Protein AF-0000000085128593 (afdb_homodimer)

pLDDT: mean 90.49, std 9.86, range [44.88, 98.31]

Sequence (474 aa):
MQASLASSYLPTLRAGRWFSALAPQFADLLLALAQPRSLETGEALFLRGDALEGGLFAVVRGSIGFSGVGGQSEQAREALLTRMGPATWFGEIALFDGSPRTHDAHAMEPSVVLQVPRQPLLDWLQQHPAHWHDLGVLMSGRMRAAFAALEDLALLPAPQRLARRLVAMARGYGERLDDVPARPRLDITQEQLARMLSISRQTTNVLLQGLQARGLIRVQRGEIEILQWQALCAERFMQASLASSYLPTLRAGRWFSALAPQFADLLLALAQPRSLETGEALFLRGDALEGGLFAVVRGSIGFSGVGGQSEQAREALLTRMGPATWFGEIALFDGSPRTHDAHAMEPSVVLQVPRQPLLDWLQQHPAHWHDLGVLMSGRMRAAFAALEDLALLPAPQRLARRLVAMARGYGERLDDVPARPRLDITQEQLARMLSISRQTTNVLLQGLQARGLIRVQRGEIEILQWQALCAERF

Radius of gyration: 22.5 Å; Cα contacts (8 Å, |Δi|>4): 929; chains: 2; bounding box: 66×58×46 Å

Organism: Delftia acidovorans (strain DSM 14801 / SPH-1) (NCBI:txid398578)

Nearest PDB structures (foldseek):
  4cyd-assembly2_C  TM=8.287E-01  e=8.429E-18  Corynebacterium glutamicum
  4cyd-assembly1_D  TM=8.491E-01  e=1.743E-16  Corynebacterium glutamicum
  7pza-assembly1_A  TM=8.062E-01  e=4.292E-15  Sinorhizobium meliloti 1021
  2xkp-assembly2_E  TM=8.306E-01  e=6.816E-13  Synechococcus elongatus PCC 7942 = FACHB-805
  2h6b-assembly1_B  TM=4.324E-01  e=3.185E-11  Desulfitobacterium hafniense

Foldseek 3Di:
DQLVVLVVLVVQLCQWPLLVPDDPVVNSVLSNQWGKDKAAAFGWPDAFQDQPQFAKKFWSAAKKWWWDWDDDPVDIDIATQDMAHTNQMDDLVCLVPVGTDHTIIGGNHTTMMITRGNPVVVVVCVVVVVCVVSSVVSVVLVVVLVVVLVVCLVDPDQLLSLLVVVLCNQCRSRTGPDDRDQKGKDQAALCNSCVNNVHDSVVSVVSLVVCVVVVQWDDDHRMIIGNHNVCSVVDPD/DQLVVLVVLVVQLCQWPLLVPDDPVVNSVLSNQWGKDKAAAFAWPDAFQDQPQFAKKFWRAAKKWWWDWDDDPVDIDIATQDMAHTNQMDDLVCLVPVGTDHTIIGGNHTTMMITRGNPVVVVVCVVVVVCVVSSVVSVVLVVVLVVVLVVCLVDPDQLLNLLVVVLCRQCRSRTGPDDRDQKGKDQAALCNSCVNNVHDSVVSVVSLVVCVVVVQWDDDHRMIIGNHNVCSVPDPD

Structure (mmCIF, N/CA/C/O backbone):
data_AF-0000000085128593-model_v1
#
loop_
_entity.id
_entity.type
_entity.pdbx_description
1 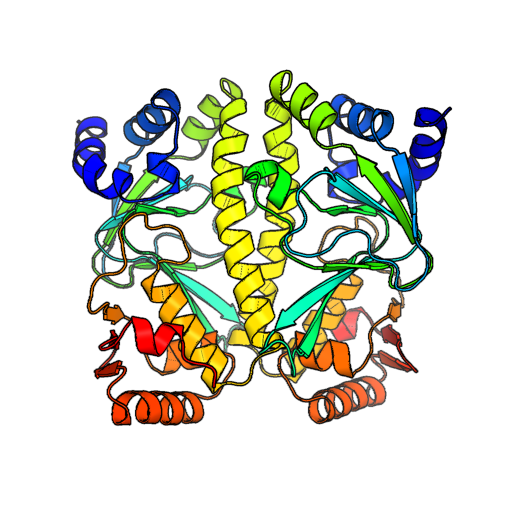polymer 'Transcriptional regulator, Crp/Fnr family'
#
loop_
_atom_site.group_PDB
_atom_site.id
_atom_site.type_symbol
_atom_site.label_atom_id
_atom_site.label_alt_id
_atom_site.label_comp_id
_atom_site.label_asym_id
_atom_site.label_entity_id
_atom_site.label_seq_id
_atom_site.pdbx_PDB_ins_code
_atom_site.Cartn_x
_atom_site.Cartn_y
_atom_site.Cartn_z
_atom_site.occupancy
_atom_site.B_iso_or_equiv
_atom_site.auth_seq_id
_atom_site.auth_comp_id
_atom_site.auth_asym_id
_atom_site.auth_atom_id
_atom_site.pdbx_PDB_model_num
ATOM 1 N N . MET A 1 1 ? -16.625 33 6.234 1 45.88 1 MET A N 1
ATOM 2 C CA . MET A 1 1 ? -17.859 32.188 6.188 1 45.88 1 MET A CA 1
ATOM 3 C C . MET A 1 1 ? -17.547 30.719 5.91 1 45.88 1 MET A C 1
ATOM 5 O O . MET A 1 1 ? -18.125 29.828 6.527 1 45.88 1 MET A O 1
ATOM 9 N N . GLN A 1 2 ? -16.578 30.422 4.848 1 52.31 2 GLN A N 1
ATOM 10 C CA . GLN A 1 2 ? -16.203 29.062 4.43 1 52.31 2 GLN A CA 1
ATOM 11 C C . GLN A 1 2 ? -15.422 28.344 5.523 1 52.31 2 GLN A C 1
ATOM 13 O O . GLN A 1 2 ? -15.609 27.141 5.734 1 52.31 2 GLN A O 1
ATOM 18 N N . ALA A 1 3 ? -14.547 29.156 6.23 1 56.94 3 ALA A N 1
ATOM 19 C CA . ALA A 1 3 ? -13.82 28.609 7.375 1 56.94 3 ALA A CA 1
ATOM 20 C C . ALA A 1 3 ? -14.773 28.172 8.477 1 56.94 3 ALA A C 1
ATOM 22 O O . ALA A 1 3 ? -14.57 27.125 9.109 1 56.94 3 ALA A O 1
ATOM 23 N N . SER A 1 4 ? -15.852 28.906 8.547 1 68.38 4 SER A N 1
ATOM 24 C CA . SER A 1 4 ? -16.844 28.641 9.594 1 68.38 4 SER A CA 1
ATOM 25 C C . SER A 1 4 ? -17.562 27.312 9.352 1 68.38 4 SER A C 1
ATOM 27 O O . SER A 1 4 ? -17.781 26.547 10.281 1 68.38 4 SER A O 1
ATOM 29 N N . LEU A 1 5 ? -17.656 26.922 8.07 1 77.75 5 LEU A N 1
ATOM 30 C CA . LEU A 1 5 ? -18.438 25.719 7.773 1 77.75 5 LEU A CA 1
ATOM 31 C C . LEU A 1 5 ? -17.594 24.453 8.008 1 77.75 5 LEU A C 1
ATOM 33 O O . LEU A 1 5 ? -18.094 23.453 8.523 1 77.75 5 LEU A O 1
ATOM 37 N N . ALA A 1 6 ? -16.344 24.562 7.758 1 85.81 6 ALA A N 1
ATOM 38 C CA . ALA A 1 6 ? -15.469 23.422 8.008 1 85.81 6 ALA A CA 1
ATOM 39 C C . ALA A 1 6 ? -15.367 23.125 9.5 1 85.81 6 ALA A C 1
ATOM 41 O O . ALA A 1 6 ? -15.297 21.969 9.906 1 85.81 6 ALA A O 1
ATOM 42 N N . SER A 1 7 ? -15.539 24.156 10.266 1 88.38 7 SER A N 1
ATOM 43 C CA . SER A 1 7 ? -15.414 24 11.711 1 88.38 7 SER A CA 1
ATOM 44 C C . SER A 1 7 ? -16.594 23.234 12.289 1 88.38 7 SER A C 1
ATOM 46 O O . SER A 1 7 ? -16.469 22.609 13.344 1 88.38 7 SER A O 1
ATOM 48 N N . SER A 1 8 ? -17.672 23.281 11.57 1 93.5 8 SER A N 1
ATOM 49 C CA . SER A 1 8 ? -18.844 22.562 12.047 1 93.5 8 SER A CA 1
ATOM 50 C C . SER A 1 8 ? -18.641 21.047 11.977 1 93.5 8 SER A C 1
ATOM 52 O O . SER A 1 8 ? -19.375 20.297 12.617 1 93.5 8 SER A O 1
ATOM 54 N N . TYR A 1 9 ? -17.609 20.578 11.234 1 95.5 9 TYR A N 1
ATOM 55 C CA . TYR A 1 9 ? -17.359 19.141 11.062 1 95.5 9 TYR A CA 1
ATOM 56 C C . TYR A 1 9 ? -16.25 18.672 11.992 1 95.5 9 TYR A C 1
ATOM 58 O O . TYR A 1 9 ? -15.82 17.516 11.906 1 95.5 9 TYR A O 1
ATOM 66 N N . LEU A 1 10 ? -15.805 19.562 12.867 1 95.56 10 LEU A N 1
ATOM 67 C CA . LEU A 1 10 ? -14.68 19.266 13.75 1 95.56 10 LEU A CA 1
ATOM 68 C C . LEU A 1 10 ? -14.977 18.031 14.594 1 95.56 10 LEU A C 1
ATOM 70 O O . LEU A 1 10 ? -14.117 17.156 14.742 1 95.56 10 LEU A O 1
ATOM 74 N N . PRO A 1 11 ? -16.219 17.859 15.195 1 94.81 11 PRO A N 1
ATOM 75 C CA . PRO A 1 11 ? -16.484 16.641 15.977 1 94.81 11 PRO A CA 1
ATOM 76 C C . PRO A 1 11 ? -16.312 15.367 15.156 1 94.81 11 PRO A C 1
ATOM 78 O O . PRO A 1 11 ? -15.758 14.383 15.656 1 94.81 11 PRO A O 1
ATOM 81 N N . THR A 1 12 ? -16.734 15.367 13.898 1 94.56 12 THR A N 1
ATOM 82 C CA . THR A 1 12 ? -16.547 14.227 13.016 1 94.56 12 THR A CA 1
ATOM 83 C C . THR A 1 12 ? -15.07 13.969 12.758 1 94.56 12 THR A C 1
ATOM 85 O O . THR A 1 12 ? -14.602 12.828 12.844 1 94.56 12 THR A O 1
ATOM 88 N N . LEU A 1 13 ? -14.328 15.031 12.469 1 96.38 13 LEU A N 1
ATOM 89 C CA . LEU A 1 13 ? -12.914 14.906 12.148 1 96.38 13 LEU A CA 1
ATOM 90 C C . LEU A 1 13 ? -12.125 14.375 13.344 1 96.38 13 LEU A C 1
ATOM 92 O O . LEU A 1 13 ? -11.188 13.594 13.18 1 96.38 13 LEU A O 1
ATOM 96 N N . ARG A 1 14 ? -12.562 14.719 14.531 1 94.94 14 ARG A N 1
ATOM 97 C CA . ARG A 1 14 ? -11.859 14.336 15.75 1 94.94 14 ARG A CA 1
ATOM 98 C C . ARG A 1 14 ? -12.109 12.867 16.094 1 94.94 14 ARG A C 1
ATOM 100 O O . ARG A 1 14 ? -11.414 12.289 16.922 1 94.94 14 ARG A O 1
ATOM 107 N N . ALA A 1 15 ? -13.047 12.273 15.398 1 93.25 15 ALA A N 1
ATOM 108 C CA . ALA A 1 15 ? -13.297 10.844 15.57 1 93.25 15 ALA A CA 1
ATOM 109 C C . ALA A 1 15 ? -12.289 10.016 14.781 1 93.25 15 ALA A C 1
ATOM 111 O O . ALA A 1 15 ? -12.18 8.805 14.984 1 93.25 15 ALA A O 1
ATOM 112 N N . GLY A 1 16 ? -11.531 10.633 13.914 1 94.62 16 GLY A N 1
ATOM 113 C CA . GLY A 1 16 ? -10.492 9.945 13.156 1 94.62 16 GLY A CA 1
ATOM 114 C C . GLY A 1 16 ? -9.148 9.93 13.867 1 94.62 16 GLY A C 1
ATOM 115 O O . GLY A 1 16 ? -8.727 10.945 14.438 1 94.62 16 GLY A O 1
ATOM 116 N N . ARG A 1 17 ? -8.523 8.844 13.805 1 94.44 17 ARG A N 1
ATOM 117 C CA . ARG A 1 17 ? -7.273 8.633 14.531 1 94.44 17 ARG A CA 1
ATOM 118 C C . ARG A 1 17 ? -6.203 9.617 14.086 1 94.44 17 ARG A C 1
ATOM 120 O O . ARG A 1 17 ? -5.562 10.273 14.906 1 94.44 17 ARG A O 1
ATOM 127 N N . TRP A 1 18 ? -6.074 9.797 12.812 1 96.62 18 TRP A N 1
ATOM 128 C CA . TRP A 1 18 ? -4.996 10.625 12.289 1 96.62 18 TRP A CA 1
ATOM 129 C C . TRP A 1 18 ? -5.203 12.086 12.68 1 96.62 18 TRP A C 1
ATOM 131 O O . TRP A 1 18 ? -4.305 12.719 13.242 1 96.62 18 TRP A O 1
ATOM 141 N N . PHE A 1 19 ? -6.402 12.656 12.383 1 97.69 19 PHE A N 1
ATOM 142 C CA . PHE A 1 19 ? -6.676 14.062 12.641 1 97.69 19 PHE A CA 1
ATOM 143 C C . PHE A 1 19 ? -6.574 14.375 14.125 1 97.69 19 PHE A C 1
ATOM 145 O O . PHE A 1 19 ? -6.031 15.414 14.516 1 97.69 19 PHE A O 1
ATOM 152 N N . SER A 1 20 ? -7.035 13.445 14.93 1 96.38 20 SER A N 1
ATOM 153 C CA . SER A 1 20 ? -7.051 13.656 16.375 1 96.38 20 SER A CA 1
ATOM 154 C C . SER A 1 20 ? -5.637 13.68 16.938 1 96.38 20 SER A C 1
ATOM 156 O O . SER A 1 20 ? -5.41 14.203 18.031 1 96.38 20 SER A O 1
ATOM 158 N N . ALA A 1 21 ? -4.691 13.148 16.234 1 96.31 21 ALA A N 1
ATOM 159 C CA . ALA A 1 21 ? -3.314 13.055 16.719 1 96.31 21 ALA A CA 1
ATOM 160 C C . ALA A 1 21 ? -2.488 14.242 16.25 1 96.31 21 ALA A C 1
ATOM 162 O O . ALA A 1 21 ? -1.344 14.422 16.672 1 96.31 21 ALA A O 1
ATOM 163 N N . LEU A 1 22 ? -3.045 15.078 15.391 1 97.44 22 LEU A N 1
ATOM 164 C CA . LEU A 1 22 ? -2.299 16.203 14.844 1 97.44 22 LEU A CA 1
ATOM 165 C C . LEU A 1 22 ? -2.078 17.281 15.906 1 97.44 22 LEU A C 1
ATOM 167 O O . LEU A 1 22 ? -2.939 17.5 16.766 1 97.44 22 LEU A O 1
ATOM 171 N N . ALA A 1 23 ? -0.931 17.969 15.758 1 95.81 23 ALA A N 1
ATOM 172 C CA . ALA A 1 23 ? -0.76 19.203 16.516 1 95.81 23 ALA A CA 1
ATOM 173 C C . ALA A 1 23 ? -1.833 20.234 16.156 1 95.81 23 ALA A C 1
ATOM 175 O O . ALA A 1 23 ? -2.229 20.344 15 1 95.81 23 ALA A O 1
ATOM 176 N N . PRO A 1 24 ? -2.254 21.016 17.125 1 96.38 24 PRO A N 1
ATOM 177 C CA . PRO A 1 24 ? -3.332 21.984 16.891 1 96.38 24 PRO A CA 1
ATOM 178 C C . PRO A 1 24 ? -3.037 22.922 15.719 1 96.38 24 PRO A C 1
ATOM 180 O O . PRO A 1 24 ? -3.939 23.25 14.945 1 96.38 24 PRO A O 1
ATOM 183 N N . GLN A 1 25 ? -1.829 23.312 15.57 1 96.69 25 GLN A N 1
ATOM 184 C CA . GLN A 1 25 ? -1.469 24.234 14.508 1 96.69 25 GLN A CA 1
ATOM 185 C C . GLN A 1 25 ? -1.82 23.672 13.133 1 96.69 25 GLN A C 1
ATOM 187 O O . GLN A 1 25 ? -2.422 24.359 12.305 1 96.69 25 GLN A O 1
ATOM 192 N N . PHE A 1 26 ? -1.433 22.484 12.898 1 97.75 26 PHE A N 1
ATOM 193 C CA . PHE A 1 26 ? -1.681 21.859 11.602 1 97.75 26 PHE A CA 1
ATOM 194 C C . PHE A 1 26 ? -3.162 21.547 11.43 1 97.75 26 PHE A C 1
ATOM 196 O O . PHE A 1 26 ? -3.729 21.781 10.359 1 97.75 26 PHE A O 1
ATOM 203 N N . ALA A 1 27 ? -3.826 21 12.477 1 97.5 27 ALA A N 1
ATOM 204 C CA . ALA A 1 27 ? -5.262 20.734 12.43 1 97.5 27 ALA A CA 1
ATOM 205 C C . ALA A 1 27 ? -6.047 22 12.094 1 97.5 27 ALA A C 1
ATOM 207 O O . ALA A 1 27 ? -6.941 21.969 11.242 1 97.5 27 ALA A O 1
ATOM 208 N N . ASP A 1 28 ? -5.676 23.062 12.75 1 96.31 28 ASP A N 1
ATOM 209 C CA . ASP A 1 28 ? -6.352 24.328 12.539 1 96.31 28 ASP A CA 1
ATOM 210 C C . ASP A 1 28 ? -6.152 24.828 11.109 1 96.31 28 ASP A C 1
ATOM 212 O O . ASP A 1 28 ? -7.078 25.359 10.5 1 96.31 28 ASP A O 1
ATOM 216 N N . LEU A 1 29 ? -4.984 24.656 10.578 1 96.25 29 LEU A N 1
ATOM 217 C CA . LEU A 1 29 ? -4.703 25.078 9.211 1 96.25 29 LEU A CA 1
ATOM 218 C C . LEU A 1 29 ? -5.555 24.297 8.219 1 96.25 29 LEU A C 1
ATOM 220 O O . LEU A 1 29 ? -6.117 24.875 7.285 1 96.25 29 LEU A O 1
ATOM 224 N N . LEU A 1 30 ? -5.578 22.938 8.406 1 97.12 30 LEU A N 1
ATOM 225 C CA . LEU A 1 30 ? -6.383 22.109 7.508 1 97.12 30 LEU A CA 1
ATOM 226 C C . LEU A 1 30 ? -7.836 22.562 7.504 1 97.12 30 LEU A C 1
ATOM 228 O O . LEU A 1 30 ? -8.453 22.688 6.441 1 97.12 30 LEU A O 1
ATOM 232 N N . LEU A 1 31 ? -8.312 22.859 8.68 1 96.69 31 LEU A N 1
ATOM 233 C CA . LEU A 1 31 ? -9.695 23.312 8.797 1 96.69 31 LEU A CA 1
ATOM 234 C C . LEU A 1 31 ? -9.891 24.672 8.141 1 96.69 31 LEU A C 1
ATOM 236 O O . LEU A 1 31 ? -10.914 24.906 7.5 1 96.69 31 LEU A O 1
ATOM 240 N N . ALA A 1 32 ? -8.938 25.5 8.32 1 95.81 32 ALA A N 1
ATOM 241 C CA . ALA A 1 32 ? -9.023 26.859 7.773 1 95.81 32 ALA A CA 1
ATOM 242 C C . ALA A 1 32 ? -9.016 26.828 6.246 1 95.81 32 ALA A C 1
ATOM 244 O O . ALA A 1 32 ? -9.664 27.656 5.605 1 95.81 32 ALA A O 1
ATOM 245 N N . LEU A 1 33 ? -8.297 25.906 5.637 1 95.31 33 LEU A N 1
ATOM 246 C CA . LEU A 1 33 ? -8.164 25.828 4.188 1 95.31 33 LEU A CA 1
ATOM 247 C C . LEU A 1 33 ? -9.305 25.016 3.578 1 95.31 33 LEU A C 1
ATOM 249 O O . LEU A 1 33 ? -9.586 25.141 2.383 1 95.31 33 LEU A O 1
ATOM 253 N N . ALA A 1 34 ? -9.914 24.172 4.359 1 96.44 34 ALA A N 1
ATOM 254 C CA . ALA A 1 34 ? -10.844 23.172 3.854 1 96.44 34 ALA A CA 1
ATOM 255 C C . ALA A 1 34 ? -12.133 23.812 3.361 1 96.44 34 ALA A C 1
ATOM 257 O O . ALA A 1 34 ? -12.641 24.75 3.98 1 96.44 34 ALA A O 1
ATOM 258 N N . GLN A 1 35 ? -12.656 23.312 2.275 1 95.38 35 GLN A N 1
ATOM 259 C CA . GLN A 1 35 ? -13.945 23.703 1.712 1 95.38 35 GLN A CA 1
ATOM 260 C C . GLN A 1 35 ? -14.867 22.484 1.556 1 95.38 35 GLN A C 1
ATOM 262 O O . GLN A 1 35 ? -14.477 21.484 0.967 1 95.38 35 GLN A O 1
ATOM 267 N N . PRO A 1 36 ? -16.047 22.625 2.086 1 96.69 36 PRO A N 1
ATOM 268 C CA . PRO A 1 36 ? -16.984 21.5 1.918 1 96.69 36 PRO A CA 1
ATOM 269 C C . PRO A 1 36 ? -17.469 21.344 0.479 1 96.69 36 PRO A C 1
ATOM 271 O O . PRO A 1 36 ? -17.703 22.344 -0.206 1 96.69 36 PRO A O 1
ATOM 274 N N . ARG A 1 37 ? -17.5 20.172 0.053 1 96.31 37 ARG A N 1
ATOM 275 C CA . ARG A 1 37 ? -18.047 19.797 -1.246 1 96.31 37 ARG A CA 1
ATOM 276 C C . ARG A 1 37 ? -19.094 18.688 -1.101 1 96.31 37 ARG A C 1
ATOM 278 O O . ARG A 1 37 ? -18.812 17.641 -0.522 1 96.31 37 ARG A O 1
ATOM 285 N N . SER A 1 38 ? -20.25 18.969 -1.632 1 97.94 38 SER A N 1
ATOM 286 C CA . SER A 1 38 ? -21.312 17.984 -1.623 1 97.94 38 SER A CA 1
ATOM 287 C C . SER A 1 38 ? -21.328 17.172 -2.916 1 97.94 38 SER A C 1
ATOM 289 O O . SER A 1 38 ? -21.141 17.719 -4 1 97.94 38 SER A O 1
ATOM 291 N N . LEU A 1 39 ? -21.562 15.93 -2.74 1 98.25 39 LEU A N 1
ATOM 292 C CA . LEU A 1 39 ? -21.625 15.016 -3.871 1 98.25 39 LEU A CA 1
ATOM 293 C C . LEU A 1 39 ? -22.906 14.188 -3.824 1 98.25 39 LEU A C 1
ATOM 295 O O . LEU A 1 39 ? -23.328 13.734 -2.754 1 98.25 39 LEU A O 1
ATOM 299 N N . GLU A 1 40 ? -23.5 14.031 -4.965 1 98.31 40 GLU A N 1
ATOM 300 C CA . GLU A 1 40 ? -24.609 13.102 -5.098 1 98.31 40 GLU A CA 1
ATOM 301 C C . GLU A 1 40 ? -24.109 11.672 -5.277 1 98.31 40 GLU A C 1
ATOM 303 O O . GLU A 1 40 ? -22.953 11.453 -5.641 1 98.31 40 GLU A O 1
ATOM 308 N N . THR A 1 41 ? -25.062 10.812 -4.996 1 96.38 41 THR A N 1
ATOM 309 C CA . THR A 1 41 ? -24.719 9.406 -5.207 1 96.38 41 THR A CA 1
ATOM 310 C C . THR A 1 41 ? -24.203 9.18 -6.629 1 96.38 41 THR A C 1
ATOM 312 O O . THR A 1 41 ? -24.844 9.617 -7.594 1 96.38 41 THR A O 1
ATOM 315 N N . GLY A 1 42 ? -23.031 8.609 -6.699 1 94.69 42 GLY A N 1
ATOM 316 C CA . GLY A 1 42 ? -22.484 8.258 -8 1 94.69 42 GLY A CA 1
ATOM 317 C C . GLY A 1 42 ? -21.609 9.344 -8.594 1 94.69 42 GLY A C 1
ATOM 318 O O . GLY A 1 42 ? -20.859 9.102 -9.547 1 94.69 42 GLY A O 1
ATOM 319 N N . GLU A 1 43 ? -21.656 10.531 -8.039 1 97.06 43 GLU A N 1
ATOM 320 C CA . GLU A 1 43 ? -20.875 11.641 -8.555 1 97.06 43 GLU A CA 1
ATOM 321 C C . GLU A 1 43 ? -19.391 11.43 -8.281 1 97.06 43 GLU A C 1
ATOM 323 O O . GLU A 1 43 ? -19 11.016 -7.188 1 97.06 43 GLU A O 1
ATOM 328 N N . ALA A 1 44 ? -18.547 11.742 -9.297 1 95.56 44 ALA A N 1
ATOM 329 C CA . ALA A 1 44 ? -17.109 11.602 -9.156 1 95.56 44 ALA A CA 1
ATOM 330 C C . ALA A 1 44 ? -16.516 12.773 -8.367 1 95.56 44 ALA A C 1
ATOM 332 O O . ALA A 1 44 ? -16.828 13.938 -8.656 1 95.56 44 ALA A O 1
ATOM 333 N N . LEU A 1 45 ? -15.797 12.438 -7.352 1 95.75 45 LEU A N 1
ATOM 334 C CA . LEU A 1 45 ? -14.953 13.445 -6.723 1 95.75 45 LEU A CA 1
ATOM 335 C C . LEU A 1 45 ? -13.742 13.758 -7.594 1 95.75 45 LEU A C 1
ATOM 337 O O . LEU A 1 45 ? -13.445 14.93 -7.848 1 95.75 45 LEU A O 1
ATOM 341 N N . PHE A 1 46 ? -13.125 12.742 -8.086 1 94.25 46 PHE A N 1
ATOM 342 C CA . PHE A 1 46 ? -12.07 12.805 -9.086 1 94.25 46 PHE A CA 1
ATOM 343 C C . PHE A 1 46 ? -11.914 11.461 -9.797 1 94.25 46 PHE A C 1
ATOM 345 O O . PHE A 1 46 ? -12.453 10.453 -9.344 1 94.25 46 PHE A O 1
ATOM 352 N N . LEU A 1 47 ? -11.188 11.531 -10.914 1 92.31 47 LEU A N 1
ATOM 353 C CA . LEU A 1 47 ? -10.953 10.32 -11.703 1 92.31 47 LEU A CA 1
ATOM 354 C C . LEU A 1 47 ? -9.461 10.008 -11.781 1 92.31 47 LEU A C 1
ATOM 356 O O . LEU A 1 47 ? -8.625 10.914 -11.688 1 92.31 47 LEU A O 1
ATOM 360 N N . ARG A 1 48 ? -9.219 8.719 -11.875 1 91.56 48 ARG A N 1
ATOM 361 C CA . ARG A 1 48 ? -7.836 8.312 -12.102 1 91.56 48 ARG A CA 1
ATOM 362 C C . ARG A 1 48 ? -7.207 9.109 -13.234 1 91.56 48 ARG A C 1
ATOM 364 O O . ARG A 1 48 ? -7.832 9.305 -14.281 1 91.56 48 ARG A O 1
ATOM 371 N N . GLY A 1 49 ? -5.973 9.531 -13.031 1 90.75 49 GLY A N 1
ATOM 372 C CA . GLY A 1 49 ? -5.262 10.258 -14.07 1 90.75 49 GLY A CA 1
ATOM 373 C C . GLY A 1 49 ? -5.445 11.758 -13.977 1 90.75 49 GLY A C 1
ATOM 374 O O . GLY A 1 49 ? -4.699 12.523 -14.594 1 90.75 49 GLY A O 1
ATOM 375 N N . ASP A 1 50 ? -6.531 12.156 -13.328 1 87.62 50 ASP A N 1
ATOM 376 C CA . ASP A 1 50 ? -6.727 13.594 -13.141 1 87.62 50 ASP A CA 1
ATOM 377 C C . ASP A 1 50 ? -5.512 14.227 -12.461 1 87.62 50 ASP A C 1
ATOM 379 O O . ASP A 1 50 ? -4.855 13.594 -11.633 1 87.62 50 ASP A O 1
ATOM 383 N N . ALA A 1 51 ? -5.258 15.461 -13.07 1 75.56 51 ALA A N 1
ATOM 384 C CA . ALA A 1 51 ? -4.242 16.25 -12.383 1 75.56 51 ALA A CA 1
ATOM 385 C C . ALA A 1 51 ? -4.711 16.656 -10.992 1 75.56 51 ALA A C 1
ATOM 387 O O . ALA A 1 51 ? -5.914 16.766 -10.742 1 75.56 51 ALA A O 1
ATOM 388 N N . LEU A 1 52 ? -3.76 16.844 -10.117 1 62.88 52 LEU A N 1
ATOM 389 C CA . LEU A 1 52 ? -4.055 17.094 -8.711 1 62.88 52 LEU A CA 1
ATOM 390 C C . LEU A 1 52 ? -4.637 18.5 -8.523 1 62.88 52 LEU A C 1
ATOM 392 O O . LEU A 1 52 ? -4.082 19.312 -7.777 1 62.88 52 LEU A O 1
ATOM 396 N N . GLU A 1 53 ? -5.535 18.906 -9.234 1 61.94 53 GLU A N 1
ATOM 397 C CA . GLU A 1 53 ? -6.082 20.156 -8.703 1 61.94 53 GLU A CA 1
ATOM 398 C C . GLU A 1 53 ? -6.676 19.953 -7.312 1 61.94 53 GLU A C 1
ATOM 400 O O . GLU A 1 53 ? -6.684 20.875 -6.492 1 61.94 53 GLU A O 1
ATOM 405 N N . GLY A 1 54 ? -6.98 18.688 -6.973 1 67.25 54 GLY A N 1
ATOM 406 C CA . GLY A 1 54 ? -7.453 18.5 -5.613 1 67.25 54 GLY A CA 1
ATOM 407 C C . GLY A 1 54 ? -6.371 17.984 -4.676 1 67.25 54 GLY A C 1
ATOM 408 O O . GLY A 1 54 ? -5.43 17.312 -5.113 1 67.25 54 GLY A O 1
ATOM 409 N N . GLY A 1 55 ? -6.168 18.625 -3.623 1 87.94 55 GLY A N 1
ATOM 410 C CA . GLY A 1 55 ? -5.266 18.438 -2.5 1 87.94 55 GLY A CA 1
ATOM 411 C C . GLY A 1 55 ? -5.66 17.25 -1.622 1 87.94 55 GLY A C 1
ATOM 412 O O . GLY A 1 55 ? -5.879 16.156 -2.117 1 87.94 55 GLY A O 1
ATOM 413 N N . LEU A 1 56 ? -5.855 17.406 -0.518 1 96.06 56 LEU A N 1
ATOM 414 C CA . LEU A 1 56 ? -6.219 16.469 0.541 1 96.06 56 LEU A CA 1
ATOM 415 C C . LEU A 1 56 ? -7.711 16.547 0.841 1 96.06 56 LEU A C 1
ATOM 417 O O . LEU A 1 56 ? -8.312 17.625 0.785 1 96.06 56 LEU A O 1
ATOM 421 N N . PHE A 1 57 ? -8.32 15.383 1.123 1 97 57 PHE A N 1
ATOM 422 C CA . PHE A 1 57 ? -9.75 15.328 1.384 1 97 57 PHE A CA 1
ATOM 423 C C . PHE A 1 57 ? -10.031 14.633 2.711 1 97 57 PHE A C 1
ATOM 425 O O . PHE A 1 57 ? -9.234 13.805 3.166 1 97 57 PHE A O 1
ATOM 432 N N . ALA A 1 58 ? -11.18 14.938 3.221 1 97.31 58 ALA A N 1
ATOM 433 C CA . ALA A 1 58 ? -11.742 14.211 4.355 1 97.31 58 ALA A CA 1
ATOM 434 C C . ALA A 1 58 ? -13.227 13.938 4.156 1 97.31 58 ALA A C 1
ATOM 436 O O . ALA A 1 58 ? -13.984 14.836 3.766 1 97.31 58 ALA A O 1
ATOM 437 N N . VAL A 1 59 ? -13.633 12.734 4.426 1 97.38 59 VAL A N 1
ATOM 438 C CA . VAL A 1 59 ? -15.062 12.445 4.43 1 97.38 59 VAL A CA 1
ATOM 439 C C . VAL A 1 59 ? -15.688 12.922 5.742 1 97.38 59 VAL A C 1
ATOM 441 O O . VAL A 1 59 ? -15.211 12.57 6.824 1 97.38 59 VAL A O 1
ATOM 444 N N . VAL A 1 60 ? -16.719 13.719 5.633 1 97.44 60 VAL A N 1
ATOM 445 C CA . VAL A 1 60 ? -17.344 14.172 6.871 1 97.44 60 VAL A CA 1
ATOM 446 C C . VAL A 1 60 ? -18.797 13.672 6.926 1 97.44 60 VAL A C 1
ATOM 448 O O . VAL A 1 60 ? -19.391 13.602 8.008 1 97.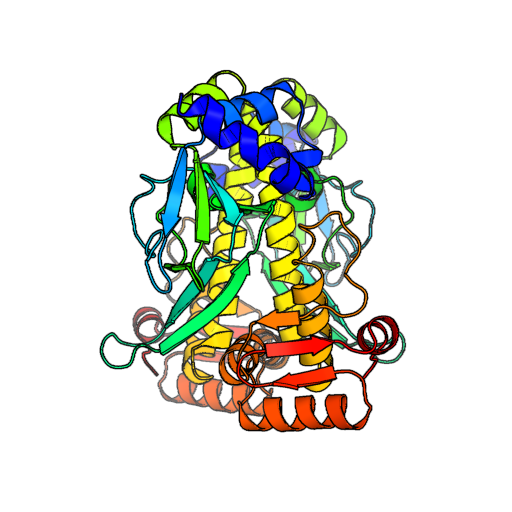44 60 VAL A O 1
ATOM 451 N N . ARG A 1 61 ? -19.344 13.367 5.82 1 96.94 61 ARG A N 1
ATOM 452 C CA . ARG A 1 61 ? -20.656 12.734 5.711 1 96.94 61 ARG A CA 1
ATOM 453 C C . ARG A 1 61 ? -20.703 11.781 4.52 1 96.94 61 ARG A C 1
ATOM 455 O O . ARG A 1 61 ? -20.156 12.086 3.453 1 96.94 61 ARG A O 1
ATOM 462 N N . GLY A 1 62 ? -21.438 10.617 4.734 1 95.38 62 GLY A N 1
ATOM 463 C CA . GLY A 1 62 ? -21.547 9.641 3.658 1 95.38 62 GLY A CA 1
ATOM 464 C C . GLY A 1 62 ? -20.312 8.781 3.506 1 95.38 62 GLY A C 1
ATOM 465 O O . GLY A 1 62 ? -19.719 8.359 4.5 1 95.38 62 GLY A O 1
ATOM 466 N N . SER A 1 63 ? -20.016 8.438 2.193 1 94.56 63 SER A N 1
ATOM 467 C CA . SER A 1 63 ? -18.891 7.543 1.929 1 94.56 63 SER A CA 1
ATOM 468 C C . SER A 1 63 ? -18.375 7.707 0.503 1 94.56 63 SER A C 1
ATOM 470 O O . SER A 1 63 ? -19.141 8 -0.412 1 94.56 63 SER A O 1
ATOM 472 N N . ILE A 1 64 ? -17.125 7.621 0.409 1 95.5 64 ILE A N 1
ATOM 473 C CA . ILE A 1 64 ? -16.453 7.699 -0.887 1 95.5 64 ILE A CA 1
ATOM 474 C C . ILE A 1 64 ? -15.891 6.332 -1.259 1 95.5 64 ILE A C 1
ATOM 476 O O . ILE A 1 64 ? -15.195 5.703 -0.459 1 95.5 64 ILE A O 1
ATOM 480 N N . GLY A 1 65 ? -16.25 5.84 -2.447 1 93.69 65 GLY A N 1
ATOM 481 C CA . GLY A 1 65 ? -15.703 4.598 -2.971 1 93.69 65 GLY A CA 1
ATOM 482 C C . GLY A 1 65 ? -14.523 4.812 -3.902 1 93.69 65 GLY A C 1
ATOM 483 O O . GLY A 1 65 ? -14.516 5.754 -4.699 1 93.69 65 GLY A O 1
ATOM 484 N N . PHE A 1 66 ? -13.531 4.004 -3.768 1 94.12 66 PHE A N 1
ATOM 485 C CA . PHE A 1 66 ? -12.367 4.012 -4.641 1 94.12 66 PHE A CA 1
ATOM 486 C C . PHE A 1 66 ? -12.352 2.779 -5.535 1 94.12 66 PHE A C 1
ATOM 488 O O . PHE A 1 66 ? -12.398 1.65 -5.043 1 94.12 66 PHE A O 1
ATOM 495 N N . SER A 1 67 ? -12.305 3.031 -6.816 1 91.31 67 SER A N 1
ATOM 496 C CA . SER A 1 67 ? -12.406 1.92 -7.758 1 91.31 67 SER A CA 1
ATOM 497 C C . SER A 1 67 ? -11.273 1.958 -8.781 1 91.31 67 SER A C 1
ATOM 499 O O . SER A 1 67 ? -10.711 3.021 -9.055 1 91.31 67 SER A O 1
ATOM 501 N N . GLY A 1 68 ? -10.82 0.834 -9.125 1 85.25 68 GLY A N 1
ATOM 502 C CA . GLY A 1 68 ? -9.914 0.673 -10.258 1 85.25 68 GLY A CA 1
ATOM 503 C C . GLY A 1 68 ? -10.609 0.166 -11.508 1 85.25 68 GLY A C 1
ATOM 504 O O . GLY A 1 68 ? -11.734 -0.34 -11.438 1 85.25 68 GLY A O 1
ATOM 505 N N . VAL A 1 69 ? -10.047 0.493 -12.664 1 75.31 69 VAL A N 1
ATOM 506 C CA . VAL A 1 69 ? -10.562 -0.01 -13.93 1 75.31 69 VAL A CA 1
ATOM 507 C C . VAL A 1 69 ? -9.516 -0.887 -14.609 1 75.31 69 VAL A C 1
ATOM 509 O O . VAL A 1 69 ? -8.328 -0.569 -14.594 1 75.31 69 VAL A O 1
ATOM 512 N N . GLY A 1 70 ? -9.906 -2.105 -14.828 1 65.19 70 GLY A N 1
ATOM 513 C CA . GLY A 1 70 ? -8.992 -3.014 -15.492 1 65.19 70 GLY A CA 1
ATOM 514 C C . GLY A 1 70 ? -9.547 -3.588 -16.781 1 65.19 70 GLY A C 1
ATOM 515 O O . GLY A 1 70 ? -10.766 -3.689 -16.953 1 65.19 70 GLY A O 1
ATOM 516 N N . GLY A 1 71 ? -8.758 -3.934 -17.734 1 61.78 71 GLY A N 1
ATOM 517 C CA . GLY A 1 71 ? -9.125 -4.535 -19.016 1 61.78 71 GLY A CA 1
ATOM 518 C C . GLY A 1 71 ? -9.156 -3.537 -20.156 1 61.78 71 GLY A C 1
ATOM 519 O O . GLY A 1 71 ? -8.789 -2.371 -19.969 1 61.78 71 GLY A O 1
ATOM 520 N N . GLN A 1 72 ? -9.336 -4.055 -21.406 1 58.5 72 GLN A N 1
ATOM 521 C CA . GLN A 1 72 ? -9.422 -3.217 -22.594 1 58.5 72 GLN A CA 1
ATOM 522 C C . GLN A 1 72 ? -10.727 -2.426 -22.625 1 58.5 72 GLN A C 1
ATOM 524 O O . GLN A 1 72 ? -11.719 -2.832 -22.016 1 58.5 72 GLN A O 1
ATOM 529 N N . SER A 1 73 ? -10.516 -1.137 -23.109 1 57.19 73 SER A N 1
ATOM 530 C CA . SER A 1 73 ? -11.547 -0.107 -23.172 1 57.19 73 SER A CA 1
ATOM 531 C C . SER A 1 73 ? -12.93 -0.722 -23.312 1 57.19 73 SER A C 1
ATOM 533 O O . SER A 1 73 ? -13.859 -0.356 -22.578 1 57.19 73 SER A O 1
ATOM 535 N N . GLU A 1 74 ? -13.148 -1.684 -24.203 1 57.28 74 GLU A N 1
ATOM 536 C CA . GLU A 1 74 ? -14.5 -2.156 -24.484 1 57.28 74 GLU A CA 1
ATOM 537 C C . GLU A 1 74 ? -14.977 -3.137 -23.422 1 57.28 74 GLU A C 1
ATOM 539 O O . GLU A 1 74 ? -16.188 -3.303 -23.219 1 57.28 74 GLU A O 1
ATOM 544 N N . GLN A 1 75 ? -14.125 -3.664 -22.766 1 61 75 GLN A N 1
ATOM 545 C CA . GLN A 1 75 ? -14.5 -4.676 -21.781 1 61 75 GLN A CA 1
ATOM 546 C C . GLN A 1 75 ? -13.938 -4.34 -20.406 1 61 75 GLN A C 1
ATOM 548 O O . GLN A 1 75 ? -13.688 -5.234 -19.609 1 61 75 GLN A O 1
ATOM 553 N N . ALA A 1 76 ? -13.875 -3.123 -20.188 1 64.69 76 ALA A N 1
ATOM 554 C CA . ALA A 1 76 ? -13.227 -2.74 -18.938 1 64.69 76 ALA A CA 1
ATOM 555 C C . ALA A 1 76 ? -14.094 -3.094 -17.734 1 64.69 76 ALA A C 1
ATOM 557 O O . ALA A 1 76 ? -15.32 -2.957 -17.797 1 64.69 76 ALA A O 1
ATOM 558 N N . ARG A 1 77 ? -13.531 -3.803 -16.859 1 74.25 77 ARG A N 1
ATOM 559 C CA . ARG A 1 77 ? -14.164 -4.145 -15.586 1 74.25 77 ARG A CA 1
ATOM 560 C C . ARG A 1 77 ? -13.773 -3.143 -14.5 1 74.25 77 ARG A C 1
ATOM 562 O O . ARG A 1 77 ? -12.648 -2.641 -14.484 1 74.25 77 ARG A O 1
ATOM 569 N N . GLU A 1 78 ? -14.844 -2.762 -13.742 1 79.75 78 GLU A N 1
ATOM 570 C CA . GLU A 1 78 ? -14.617 -1.888 -12.602 1 79.75 78 GLU A CA 1
ATOM 571 C C . GLU A 1 78 ? -14.766 -2.654 -11.289 1 79.75 78 GLU A C 1
ATOM 573 O O . GLU A 1 78 ? -15.609 -3.543 -11.172 1 79.75 78 GLU A O 1
ATOM 578 N N . ALA A 1 79 ? -13.852 -2.342 -10.398 1 84.38 79 ALA A N 1
ATOM 579 C CA . ALA A 1 79 ? -13.969 -2.971 -9.086 1 84.38 79 ALA A CA 1
ATOM 580 C C . ALA A 1 79 ? -13.734 -1.956 -7.973 1 84.38 79 ALA A C 1
ATOM 582 O O . ALA A 1 79 ? -12.82 -1.132 -8.055 1 84.38 79 ALA A O 1
ATOM 583 N N . LEU A 1 80 ? -14.656 -2.023 -7.008 1 86.88 80 LEU A N 1
ATOM 584 C CA . LEU A 1 80 ? -14.461 -1.265 -5.777 1 86.88 80 LEU A CA 1
ATOM 585 C C . LEU A 1 80 ? -13.289 -1.819 -4.98 1 86.88 80 LEU A C 1
ATOM 587 O O . LEU A 1 80 ? -13.266 -3.008 -4.648 1 86.88 80 LEU A O 1
ATOM 591 N N . LEU A 1 81 ? -12.336 -1.015 -4.703 1 87.19 81 LEU A N 1
ATOM 592 C CA . LEU A 1 81 ? -11.164 -1.447 -3.941 1 87.19 81 LEU A CA 1
ATOM 593 C C . LEU A 1 81 ? -11.344 -1.153 -2.455 1 87.19 81 LEU A C 1
ATOM 595 O O . LEU A 1 81 ? -10.93 -1.947 -1.607 1 87.19 81 LEU A O 1
ATOM 599 N N . THR A 1 82 ? -11.906 -0.016 -2.217 1 86.88 82 THR A N 1
ATOM 600 C CA . THR A 1 82 ? -12.172 0.349 -0.829 1 86.88 82 THR A CA 1
ATOM 601 C C . THR A 1 82 ? -13.227 1.449 -0.749 1 86.88 82 THR A C 1
ATOM 603 O O . THR A 1 82 ? -13.562 2.064 -1.762 1 86.88 82 THR A O 1
ATOM 606 N N . ARG A 1 83 ? -13.766 1.525 0.448 1 89.75 83 ARG A N 1
ATOM 607 C CA . ARG A 1 83 ? -14.742 2.557 0.787 1 89.75 83 ARG A CA 1
ATOM 608 C C . ARG A 1 83 ? -14.352 3.281 2.07 1 89.75 83 ARG A C 1
ATOM 610 O O . ARG A 1 83 ? -13.992 2.646 3.062 1 89.75 83 ARG A O 1
ATOM 617 N N . MET A 1 84 ? -14.414 4.543 1.976 1 92.31 84 MET A N 1
ATOM 618 C CA . MET A 1 84 ? -14.023 5.34 3.137 1 92.31 84 MET A CA 1
ATOM 619 C C . MET A 1 84 ? -15.211 6.148 3.658 1 92.31 84 MET A C 1
ATOM 621 O O . MET A 1 84 ? -15.953 6.746 2.877 1 92.31 84 MET A O 1
ATOM 625 N N . GLY A 1 85 ? -15.359 6.105 4.965 1 92.06 85 GLY A N 1
ATOM 626 C CA . GLY A 1 85 ? -16.438 6.84 5.613 1 92.06 85 GLY A CA 1
ATOM 627 C C . GLY A 1 85 ? -15.945 8.047 6.387 1 92.06 85 GLY A C 1
ATOM 628 O O . GLY A 1 85 ? -14.805 8.469 6.234 1 92.06 85 GLY A O 1
ATOM 629 N N . PRO A 1 86 ? -16.812 8.562 7.215 1 93.38 86 PRO A N 1
ATOM 630 C CA . PRO A 1 86 ? -16.516 9.805 7.938 1 93.38 86 PRO A CA 1
ATOM 631 C C . PRO A 1 86 ? -15.234 9.719 8.758 1 93.38 86 PRO A C 1
ATOM 633 O O . PRO A 1 86 ? -14.906 8.656 9.297 1 93.38 86 PRO A O 1
ATOM 636 N N . ALA A 1 87 ? -14.477 10.859 8.789 1 94.56 87 ALA A N 1
ATOM 637 C CA . ALA A 1 87 ? -13.273 11.078 9.594 1 94.56 87 ALA A CA 1
ATOM 638 C C . ALA A 1 87 ? -12.039 10.547 8.875 1 94.56 87 ALA A C 1
ATOM 640 O O . ALA A 1 87 ? -10.914 10.711 9.352 1 94.56 87 ALA A O 1
ATOM 641 N N . THR A 1 88 ? -12.227 9.953 7.723 1 95.06 88 THR A N 1
ATOM 642 C CA . THR A 1 88 ? -11.102 9.406 6.969 1 95.06 88 THR A CA 1
ATOM 643 C C . THR A 1 88 ? -10.539 10.453 6.008 1 95.06 88 THR A C 1
ATOM 645 O O . THR A 1 88 ? -11.297 11.156 5.336 1 95.06 88 THR A O 1
ATOM 648 N N . TRP A 1 89 ? -9.266 10.555 6.035 1 96.81 89 TRP A N 1
ATOM 649 C CA . TRP A 1 89 ? -8.547 11.461 5.141 1 96.81 89 TRP A CA 1
ATOM 650 C C . TRP A 1 89 ? -7.863 10.688 4.02 1 96.81 89 TRP A C 1
ATOM 652 O O . TRP A 1 89 ? -7.418 9.555 4.219 1 96.81 89 TRP A O 1
ATOM 662 N N . PHE A 1 90 ? -7.812 11.305 2.816 1 95.62 90 PHE A N 1
ATOM 663 C CA . PHE A 1 90 ? -7.152 10.664 1.685 1 95.62 90 PHE A CA 1
ATOM 664 C C . PHE A 1 90 ? -6.656 11.711 0.688 1 95.62 90 PHE A C 1
ATOM 666 O O . PHE A 1 90 ? -6.973 12.891 0.814 1 95.62 90 PHE A O 1
ATOM 673 N N . GLY A 1 91 ? -5.855 11.281 -0.249 1 94.56 91 GLY A N 1
ATOM 674 C CA . GLY A 1 91 ? -5.301 12.125 -1.293 1 94.56 91 GLY A CA 1
ATOM 675 C C . GLY A 1 91 ? -3.83 12.438 -1.088 1 94.56 91 GLY A C 1
ATOM 676 O O . GLY A 1 91 ? -3.232 13.172 -1.876 1 94.56 91 GLY A O 1
ATOM 677 N N . GLU A 1 92 ? -3.238 11.898 -0.132 1 94.88 92 GLU A N 1
ATOM 678 C CA . GLU A 1 92 ? -1.9 12.273 0.312 1 94.88 92 GLU A CA 1
ATOM 679 C C . GLU A 1 92 ? -0.831 11.734 -0.632 1 94.88 92 GLU A C 1
ATOM 681 O O . GLU A 1 92 ? 0.269 12.289 -0.714 1 94.88 92 GLU A O 1
ATOM 686 N N . ILE A 1 93 ? -1.125 10.617 -1.318 1 95.06 93 ILE A N 1
ATOM 687 C CA . ILE A 1 93 ? -0.132 10.008 -2.193 1 95.06 93 ILE A CA 1
ATOM 688 C C . ILE A 1 93 ? 0.3 11.008 -3.264 1 95.06 93 ILE A C 1
ATOM 690 O O . ILE A 1 93 ? 1.491 11.289 -3.41 1 95.06 93 ILE A O 1
ATOM 694 N N . ALA A 1 94 ? -0.663 11.609 -3.939 1 93 94 ALA A N 1
ATOM 695 C CA . ALA A 1 94 ? -0.38 12.562 -5.008 1 93 94 ALA A CA 1
ATOM 696 C C . ALA A 1 94 ? 0.262 13.828 -4.457 1 93 94 ALA A C 1
ATOM 698 O O . ALA A 1 94 ? 0.974 14.539 -5.176 1 93 94 ALA A O 1
ATOM 699 N N . LEU A 1 95 ? -0.019 14.141 -3.238 1 93.38 95 LEU A N 1
ATOM 700 C CA . LEU A 1 95 ? 0.598 15.297 -2.604 1 93.38 95 LEU A CA 1
ATOM 701 C C . LEU A 1 95 ? 2.105 15.109 -2.475 1 93.38 95 LEU A C 1
ATOM 703 O O . LEU A 1 95 ? 2.867 16.078 -2.578 1 93.38 95 LEU A O 1
ATOM 707 N N . PHE A 1 96 ? 2.518 13.898 -2.258 1 95.19 96 PHE A N 1
ATOM 708 C CA . PHE A 1 96 ? 3.934 13.609 -2.066 1 95.19 96 PHE A CA 1
ATOM 709 C C . PHE A 1 96 ? 4.664 13.57 -3.404 1 95.19 96 PHE A C 1
ATOM 711 O O . PHE A 1 96 ? 5.719 14.195 -3.559 1 95.19 96 PHE A O 1
ATOM 718 N N . ASP A 1 97 ? 4.152 12.883 -4.367 1 93.25 97 ASP A N 1
ATOM 719 C CA . ASP A 1 97 ? 4.969 12.586 -5.539 1 93.25 97 ASP A CA 1
ATOM 720 C C . ASP A 1 97 ? 4.539 13.438 -6.734 1 93.25 97 ASP A C 1
ATOM 722 O O . ASP A 1 97 ? 5.188 13.414 -7.785 1 93.25 97 ASP A O 1
ATOM 726 N N . GLY A 1 98 ? 3.41 14.148 -6.609 1 91.88 98 GLY A N 1
ATOM 727 C CA . GLY A 1 98 ? 2.961 15.047 -7.656 1 91.88 98 GLY A CA 1
ATOM 728 C C . GLY A 1 98 ? 2.389 14.32 -8.859 1 91.88 98 GLY A C 1
ATOM 729 O O . GLY A 1 98 ? 2.08 14.945 -9.883 1 91.88 98 GLY A O 1
ATOM 730 N N . SER A 1 99 ? 2.242 13.047 -8.797 1 92.38 99 SER A N 1
ATOM 731 C CA . SER A 1 99 ? 1.702 12.242 -9.883 1 92.38 99 SER A CA 1
ATOM 732 C C . SER A 1 99 ? 0.177 12.266 -9.891 1 92.38 99 SER A C 1
ATOM 734 O O . SER A 1 99 ? -0.443 12.703 -8.914 1 92.38 99 SER A O 1
ATOM 736 N N . PRO A 1 100 ? -0.434 11.875 -10.984 1 93.06 100 PRO A N 1
ATOM 737 C CA . PRO A 1 100 ? -1.896 11.891 -11.086 1 93.06 100 PRO A CA 1
ATOM 738 C C . PRO A 1 100 ? -2.564 10.945 -10.086 1 93.06 100 PRO A C 1
ATOM 740 O O . PRO A 1 100 ? -1.896 10.094 -9.492 1 93.06 100 PRO A O 1
ATOM 743 N N . ARG A 1 101 ? -3.859 11.109 -9.969 1 93.38 101 ARG A N 1
ATOM 744 C CA . ARG A 1 101 ? -4.645 10.297 -9.047 1 93.38 101 ARG A CA 1
ATOM 745 C C . ARG A 1 101 ? -4.527 8.812 -9.398 1 93.38 101 ARG A C 1
ATOM 747 O O . ARG A 1 101 ? -4.484 8.453 -10.578 1 93.38 101 ARG A O 1
ATOM 754 N N . THR A 1 102 ? -4.594 7.98 -8.391 1 89.88 102 THR A N 1
ATOM 755 C CA . THR A 1 102 ? -4.316 6.559 -8.539 1 89.88 102 THR A CA 1
ATOM 756 C C . THR A 1 102 ? -5.594 5.797 -8.898 1 89.88 102 THR A C 1
ATOM 758 O O . THR A 1 102 ? -5.531 4.723 -9.5 1 89.88 102 THR A O 1
ATOM 761 N N . HIS A 1 103 ? -6.719 6.34 -8.477 1 92.19 103 HIS A N 1
ATOM 762 C CA . HIS A 1 103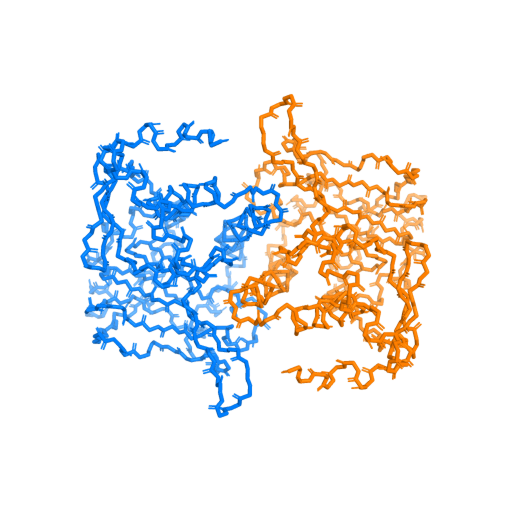 ? -7.996 5.645 -8.586 1 92.19 103 HIS A CA 1
ATOM 763 C C . HIS A 1 103 ? -9.133 6.621 -8.867 1 92.19 103 HIS A C 1
ATOM 765 O O . HIS A 1 103 ? -8.984 7.828 -8.68 1 92.19 103 HIS A O 1
ATOM 771 N N . ASP A 1 104 ? -10.203 6.016 -9.336 1 93.25 104 ASP A N 1
ATOM 772 C CA . ASP A 1 104 ? -11.445 6.777 -9.336 1 93.25 104 ASP A CA 1
ATOM 773 C C . ASP A 1 104 ? -12.023 6.883 -7.926 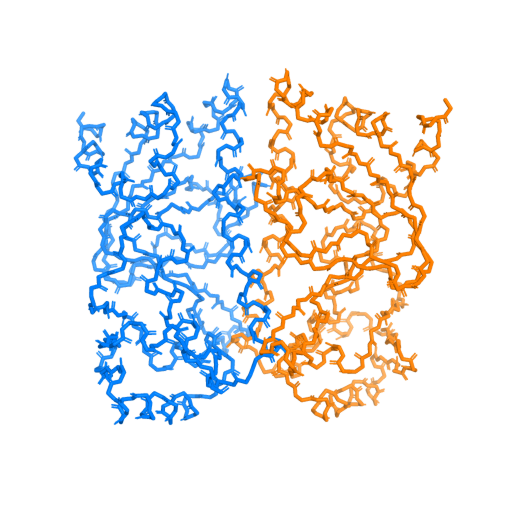1 93.25 104 ASP A C 1
ATOM 775 O O . ASP A 1 104 ? -11.969 5.922 -7.156 1 93.25 104 ASP A O 1
ATOM 779 N N . ALA A 1 105 ? -12.594 8.016 -7.629 1 94.88 105 ALA A N 1
ATOM 780 C CA . ALA A 1 105 ? -13.289 8.227 -6.367 1 94.88 105 ALA A CA 1
ATOM 781 C C . ALA A 1 105 ? -14.695 8.773 -6.605 1 94.88 105 ALA A C 1
ATOM 783 O O . ALA A 1 105 ? -14.867 9.82 -7.234 1 94.88 105 ALA A O 1
ATOM 784 N N . HIS A 1 106 ? -15.664 8.039 -6.105 1 95.75 106 HIS A N 1
ATOM 785 C CA . HIS A 1 106 ? -17.062 8.43 -6.285 1 95.75 106 HIS A CA 1
ATOM 786 C C . HIS A 1 106 ? -17.828 8.375 -4.965 1 95.75 106 HIS A C 1
ATOM 788 O O . HIS A 1 106 ? -17.516 7.547 -4.102 1 95.75 106 HIS A O 1
ATOM 794 N N . ALA A 1 107 ? -18.812 9.211 -4.906 1 97.06 107 ALA A N 1
ATOM 795 C CA . ALA A 1 107 ? -19.719 9.125 -3.766 1 97.06 107 ALA A CA 1
ATOM 796 C C . ALA A 1 107 ? -20.609 7.887 -3.865 1 97.06 107 ALA A C 1
ATOM 798 O O . ALA A 1 107 ? -21.281 7.676 -4.879 1 97.06 107 ALA A O 1
ATOM 799 N N . MET A 1 108 ? -20.609 7.121 -2.811 1 92.81 108 MET A N 1
ATOM 800 C CA . MET A 1 108 ? -21.422 5.91 -2.789 1 92.81 108 MET A CA 1
ATOM 801 C C . MET A 1 108 ? -22.828 6.203 -2.273 1 92.81 108 MET A C 1
ATOM 803 O O . MET A 1 108 ? -23.719 5.363 -2.377 1 92.81 108 MET A O 1
ATOM 807 N N . GLU A 1 109 ? -23.078 7.254 -1.749 1 94.5 109 GLU A N 1
ATOM 808 C CA . GLU A 1 109 ? -24.281 7.867 -1.202 1 94.5 109 GLU A CA 1
ATOM 809 C C . GLU A 1 109 ? -24.141 9.383 -1.121 1 94.5 109 GLU A C 1
ATOM 811 O O . GLU A 1 109 ? -23.078 9.93 -1.384 1 94.5 109 GLU A O 1
ATOM 816 N N . PRO A 1 110 ? -25.312 10.039 -0.887 1 97.94 110 PRO A N 1
ATOM 817 C CA . PRO A 1 110 ? -25.094 11.469 -0.666 1 97.94 110 PRO A CA 1
ATOM 818 C C . PRO A 1 110 ? -24 11.75 0.364 1 97.94 110 PRO A C 1
ATOM 820 O O . PRO A 1 110 ? -24.062 11.25 1.49 1 97.94 110 PRO A O 1
ATOM 823 N N . SER A 1 111 ? -22.938 12.508 -0.076 1 98.19 111 SER A N 1
ATOM 824 C CA . SER A 1 111 ? -21.734 12.648 0.738 1 98.19 111 SER A CA 1
ATOM 825 C C . SER A 1 111 ? -21.281 14.102 0.786 1 98.19 111 SER A C 1
ATOM 827 O O . SER A 1 111 ? -21.609 14.891 -0.095 1 98.19 111 SER A O 1
ATOM 829 N N . VAL A 1 112 ? -20.625 14.43 1.848 1 98.31 112 VAL A N 1
ATOM 830 C CA . VAL A 1 112 ? -19.906 15.688 1.979 1 98.31 112 VAL A CA 1
ATOM 831 C C . VAL A 1 112 ? -18.438 15.406 2.285 1 98.31 112 VAL A C 1
ATOM 833 O O . VAL A 1 112 ? -18.125 14.625 3.186 1 98.31 112 VAL A O 1
ATOM 836 N N . VAL A 1 113 ? -17.594 16.031 1.521 1 97.81 113 VAL A N 1
ATOM 837 C CA . VAL A 1 113 ? -16.156 15.945 1.767 1 97.81 113 VAL A CA 1
ATOM 838 C C . VAL A 1 113 ? -15.594 17.344 1.996 1 97.81 113 VAL A C 1
ATOM 840 O O . VAL A 1 113 ? -16.094 18.312 1.437 1 97.81 113 VAL A O 1
ATOM 843 N N . LEU A 1 114 ? -14.633 17.422 2.906 1 97.56 114 LEU A N 1
ATOM 844 C CA . LEU A 1 114 ? -13.812 18.625 2.984 1 97.56 114 LEU A CA 1
ATOM 845 C C . LEU A 1 114 ? -12.625 18.531 2.031 1 97.56 114 LEU A C 1
ATOM 847 O O . LEU A 1 114 ? -11.898 17.531 2.029 1 97.56 114 LEU A O 1
ATOM 851 N N . GLN A 1 115 ? -12.453 19.531 1.241 1 96.5 115 GLN A N 1
ATOM 852 C CA . GLN A 1 115 ? -11.336 19.609 0.312 1 96.5 115 GLN A CA 1
ATOM 853 C C . GLN A 1 115 ? -10.32 20.656 0.744 1 96.5 115 GLN A C 1
ATOM 855 O O . GLN A 1 115 ? -10.68 21.812 0.955 1 96.5 115 GLN A O 1
ATOM 860 N N . VAL A 1 116 ? -9.141 20.266 0.938 1 96.38 116 VAL A N 1
ATOM 861 C CA . VAL A 1 116 ? -8.023 21.188 1.163 1 96.38 116 VAL A CA 1
ATOM 862 C C . VAL A 1 116 ? -7.254 21.391 -0.14 1 96.38 116 VAL A C 1
ATOM 864 O O . VAL A 1 116 ? -6.621 20.453 -0.648 1 96.38 116 VAL A O 1
ATOM 867 N N . PRO A 1 117 ? -7.285 22.594 -0.681 1 94.69 117 PRO A N 1
ATOM 868 C CA . PRO A 1 117 ? -6.637 22.812 -1.977 1 94.69 117 PRO A CA 1
ATOM 869 C C . PRO A 1 117 ? -5.133 22.562 -1.936 1 94.69 117 PRO A C 1
ATOM 871 O O . PRO A 1 117 ? -4.48 22.875 -0.937 1 94.69 117 PRO A O 1
ATOM 874 N N . ARG A 1 118 ? -4.605 22.078 -3.014 1 94.62 118 ARG A N 1
ATOM 875 C CA . ARG A 1 118 ? -3.23 21.594 -3.09 1 94.62 118 ARG A CA 1
ATOM 876 C C . ARG A 1 118 ? -2.24 22.734 -2.898 1 94.62 118 ARG A C 1
ATOM 878 O O . ARG A 1 118 ? -1.361 22.672 -2.037 1 94.62 118 ARG A O 1
ATOM 885 N N . GLN A 1 119 ? -2.359 23.812 -3.646 1 94.38 119 GLN A N 1
ATOM 886 C CA . GLN A 1 119 ? -1.313 24.828 -3.684 1 94.38 119 GLN A CA 1
ATOM 887 C C . GLN A 1 119 ? -1.188 25.547 -2.338 1 94.38 119 GLN A C 1
ATOM 889 O O . GLN A 1 119 ? -0.087 25.672 -1.799 1 94.38 119 GLN A O 1
ATOM 894 N N . PRO A 1 120 ? -2.375 25.984 -1.741 1 95.75 120 PRO A N 1
ATOM 895 C CA . PRO A 1 120 ? -2.25 26.578 -0.41 1 95.75 120 PRO A CA 1
ATOM 896 C C . PRO A 1 120 ? -1.641 25.625 0.612 1 95.75 120 PRO A C 1
ATOM 898 O O . PRO A 1 120 ? -0.868 26.047 1.476 1 95.75 120 PRO A O 1
ATOM 901 N N . LEU A 1 121 ? -1.987 24.359 0.564 1 96.25 121 LEU A N 1
ATOM 902 C CA . LEU A 1 121 ? -1.424 23.375 1.472 1 96.25 121 LEU A CA 1
ATOM 903 C C . LEU A 1 121 ? 0.078 23.219 1.25 1 96.25 121 LEU A C 1
ATOM 905 O O . LEU A 1 121 ? 0.854 23.219 2.209 1 96.25 121 LEU A O 1
ATOM 909 N N . LEU A 1 122 ? 0.514 23.156 0.011 1 95.56 122 LEU A N 1
ATOM 910 C CA . LEU A 1 122 ? 1.932 23.031 -0.306 1 95.56 122 LEU A CA 1
ATOM 911 C C . LEU A 1 122 ? 2.709 24.25 0.167 1 95.56 122 LEU A C 1
ATOM 913 O O . LEU A 1 122 ? 3.826 24.125 0.673 1 95.56 122 LEU A O 1
ATOM 917 N N . ASP A 1 123 ? 2.115 25.406 -0.032 1 96.69 123 ASP A N 1
ATOM 918 C CA . ASP A 1 123 ? 2.748 26.625 0.441 1 96.69 123 ASP A CA 1
ATOM 919 C C . ASP A 1 123 ? 2.982 26.578 1.949 1 96.69 123 ASP A C 1
ATOM 921 O O . ASP A 1 123 ? 4.047 26.969 2.43 1 96.69 123 ASP A O 1
ATOM 925 N N . TRP A 1 124 ? 2.006 26.125 2.605 1 96.19 124 TRP A N 1
ATOM 926 C CA . TRP A 1 124 ? 2.131 26 4.055 1 96.19 124 TRP A CA 1
ATOM 927 C C . TRP A 1 124 ? 3.205 24.984 4.422 1 96.19 124 TRP A C 1
ATOM 929 O O . TRP A 1 124 ? 4.016 25.219 5.32 1 96.19 124 TRP A O 1
ATOM 939 N N . LEU A 1 125 ? 3.271 23.859 3.771 1 97 125 LEU A N 1
ATOM 940 C CA . LEU A 1 125 ? 4.223 22.797 4.055 1 97 125 LEU A CA 1
ATOM 941 C C . LEU A 1 125 ? 5.648 23.234 3.754 1 97 125 LEU A C 1
ATOM 943 O O . LEU A 1 125 ? 6.598 22.766 4.391 1 97 125 LEU A O 1
ATOM 947 N N . GLN A 1 126 ? 5.781 24.109 2.838 1 96.88 126 GLN A N 1
ATOM 948 C CA . GLN A 1 126 ? 7.098 24.688 2.557 1 96.88 126 GLN A CA 1
ATOM 949 C C . GLN A 1 126 ? 7.617 25.484 3.75 1 96.88 126 GLN A C 1
ATOM 951 O O . GLN A 1 126 ? 8.812 25.438 4.059 1 96.88 126 GLN A O 1
ATOM 956 N N . GLN A 1 127 ? 6.703 26.125 4.375 1 97.38 127 GLN A N 1
ATOM 957 C CA . GLN A 1 127 ? 7.062 26.953 5.523 1 97.38 127 GLN A CA 1
ATOM 958 C C . GLN A 1 127 ? 7.121 26.109 6.801 1 97.38 127 GLN A C 1
ATOM 960 O O . GLN A 1 127 ? 7.812 26.469 7.754 1 97.38 127 GLN A O 1
ATOM 965 N N . HIS A 1 128 ? 6.395 25.062 6.801 1 97.81 128 HIS A N 1
ATOM 966 C CA . HIS A 1 128 ? 6.312 24.172 7.953 1 97.81 128 HIS A CA 1
ATOM 967 C C . HIS A 1 128 ? 6.543 22.719 7.547 1 97.81 128 HIS A C 1
ATOM 969 O O . HIS A 1 128 ? 5.668 21.875 7.734 1 97.81 128 HIS A O 1
ATOM 975 N N . PRO A 1 129 ? 7.777 22.406 7.117 1 97.88 129 PRO A N 1
ATOM 976 C CA . PRO A 1 129 ? 8.023 21.109 6.477 1 97.88 129 PRO A CA 1
ATOM 977 C C . PRO A 1 129 ? 7.906 19.953 7.449 1 97.88 129 PRO A C 1
ATOM 979 O O . PRO A 1 129 ? 7.824 18.797 7.023 1 97.88 129 PRO A O 1
ATOM 982 N N . ALA A 1 130 ? 7.844 20.203 8.75 1 97.69 130 ALA A N 1
ATOM 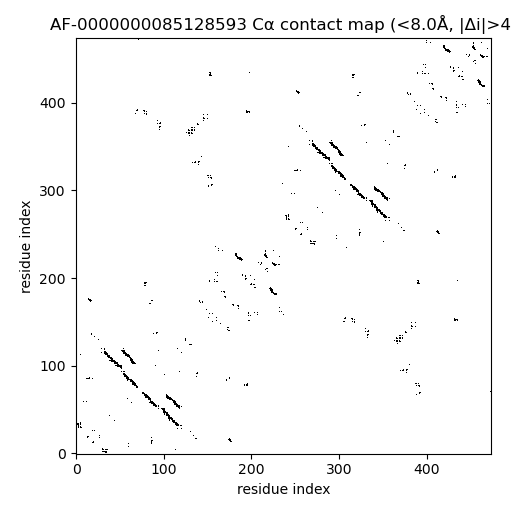983 C CA . ALA A 1 130 ? 7.703 19.125 9.734 1 97.69 130 ALA A CA 1
ATOM 984 C C . ALA A 1 130 ? 6.379 18.391 9.547 1 97.69 130 ALA A C 1
ATOM 986 O O . ALA A 1 130 ? 6.258 17.219 9.914 1 97.69 130 ALA A O 1
ATOM 987 N N . HIS A 1 131 ? 5.418 19 8.961 1 98.06 131 HIS A N 1
ATOM 988 C CA . HIS A 1 131 ? 4.082 18.422 8.836 1 98.06 131 HIS A CA 1
ATOM 989 C C . HIS A 1 131 ? 4.035 17.391 7.719 1 98.06 131 HIS A C 1
ATOM 991 O O . HIS A 1 131 ? 3.066 16.641 7.605 1 98.06 131 HIS A O 1
ATOM 997 N N . TRP A 1 132 ? 5.121 17.297 6.902 1 98.12 132 TRP A N 1
ATOM 998 C CA . TRP A 1 132 ? 5.23 16.172 5.984 1 98.12 132 TRP A CA 1
ATOM 999 C C . TRP A 1 132 ? 5.242 14.852 6.746 1 98.12 132 TRP A C 1
ATOM 1001 O O . TRP A 1 132 ? 4.734 13.844 6.254 1 98.12 132 TRP A O 1
ATOM 1011 N N . HIS A 1 133 ? 5.824 14.906 7.93 1 98.12 133 HIS A N 1
ATOM 1012 C CA . HIS A 1 133 ? 5.809 13.703 8.758 1 98.12 133 HIS A CA 1
ATOM 1013 C C . HIS A 1 133 ? 4.379 13.258 9.055 1 98.12 133 HIS A C 1
ATOM 1015 O O . HIS A 1 133 ? 4.055 12.078 8.922 1 98.12 133 HIS A O 1
ATOM 1021 N N . ASP A 1 134 ? 3.521 14.18 9.406 1 98.19 134 ASP A N 1
ATOM 1022 C CA . ASP A 1 134 ? 2.131 13.867 9.711 1 98.19 134 ASP A CA 1
ATOM 1023 C C . ASP A 1 134 ? 1.429 13.234 8.516 1 98.19 134 ASP A C 1
ATOM 1025 O O . ASP A 1 134 ? 0.68 12.266 8.664 1 98.19 134 ASP A O 1
ATOM 1029 N N . LEU A 1 135 ? 1.677 13.758 7.359 1 98.06 135 LEU A N 1
ATOM 1030 C CA . LEU A 1 135 ? 1.075 13.211 6.152 1 98.06 135 LEU A CA 1
ATOM 1031 C C . LEU A 1 135 ? 1.644 11.828 5.844 1 98.06 135 LEU A C 1
ATOM 1033 O O . LEU A 1 135 ? 0.93 10.953 5.344 1 98.06 135 LEU A O 1
ATOM 1037 N N . GLY A 1 136 ? 2.926 11.656 6.117 1 98.06 136 GLY A N 1
ATOM 1038 C CA . GLY A 1 136 ? 3.52 10.336 5.973 1 98.06 136 GLY A CA 1
ATOM 1039 C C . GLY A 1 136 ? 2.906 9.305 6.895 1 98.06 136 GLY A C 1
ATOM 1040 O O . GLY A 1 136 ? 2.748 8.141 6.516 1 98.06 136 GLY A O 1
ATOM 1041 N N . VAL A 1 137 ? 2.609 9.75 8.117 1 97.25 137 VAL A N 1
ATOM 1042 C CA . VAL A 1 137 ? 1.953 8.859 9.07 1 97.25 137 VAL A CA 1
ATOM 1043 C C . VAL A 1 137 ? 0.599 8.422 8.516 1 97.25 137 VAL A C 1
ATOM 1045 O O . VAL A 1 137 ? 0.235 7.246 8.609 1 97.25 137 VAL A O 1
ATOM 1048 N N . LEU A 1 138 ? -0.125 9.312 7.93 1 96.88 138 LEU A N 1
ATOM 1049 C CA . LEU A 1 138 ? -1.385 8.977 7.273 1 96.88 138 LEU A CA 1
ATOM 1050 C C . LEU A 1 138 ? -1.177 7.902 6.211 1 96.88 138 LEU A C 1
ATOM 1052 O O . LEU A 1 138 ? -1.897 6.902 6.184 1 96.88 138 LEU A O 1
ATOM 1056 N N . MET A 1 139 ? -0.188 8.07 5.438 1 96.44 139 MET A N 1
ATOM 1057 C CA . MET A 1 139 ? 0.103 7.141 4.352 1 96.44 139 MET A CA 1
ATOM 1058 C C . MET A 1 139 ? 0.589 5.801 4.895 1 96.44 139 MET A C 1
ATOM 1060 O O . MET A 1 139 ? 0.278 4.746 4.332 1 96.44 139 MET A O 1
ATOM 1064 N N . SER A 1 140 ? 1.385 5.836 5.941 1 95.62 140 SER A N 1
ATOM 1065 C CA . SER A 1 140 ? 1.89 4.598 6.523 1 95.62 140 SER A CA 1
ATOM 1066 C C . SER A 1 140 ? 0.749 3.695 6.984 1 95.62 140 SER A C 1
ATOM 1068 O O . SER A 1 140 ? 0.813 2.475 6.832 1 95.62 140 SER A O 1
ATOM 1070 N N . GLY A 1 141 ? -0.271 4.328 7.574 1 93.94 141 GLY A N 1
ATOM 1071 C CA . GLY A 1 141 ? -1.437 3.551 7.961 1 93.94 141 GLY A CA 1
ATOM 1072 C C . GLY A 1 141 ? -2.115 2.869 6.789 1 93.94 141 GLY A C 1
ATOM 1073 O O . GLY A 1 141 ? -2.461 1.688 6.867 1 93.94 141 GLY A O 1
ATOM 1074 N N . ARG A 1 142 ? -2.264 3.557 5.734 1 93.69 142 ARG A N 1
ATOM 1075 C CA . ARG A 1 142 ? -2.869 3.014 4.523 1 93.69 142 ARG A CA 1
ATOM 1076 C C . ARG A 1 142 ? -2 1.91 3.926 1 93.69 142 ARG A C 1
ATOM 1078 O O . ARG A 1 142 ? -2.516 0.893 3.457 1 93.69 142 ARG A O 1
ATOM 1085 N N . MET A 1 143 ? -0.751 2.119 3.959 1 94.69 143 MET A N 1
ATOM 1086 C CA . MET A 1 143 ? 0.195 1.135 3.441 1 94.69 143 MET A CA 1
ATOM 1087 C C . MET A 1 143 ? 0.118 -0.165 4.234 1 94.69 143 MET A C 1
ATOM 1089 O O . MET A 1 143 ? 0.084 -1.251 3.656 1 94.69 143 MET A O 1
ATOM 1093 N N . ARG A 1 144 ? 0.102 -0.053 5.504 1 93.12 144 ARG A N 1
ATOM 1094 C CA . ARG A 1 144 ? -0.007 -1.237 6.352 1 93.12 144 ARG A CA 1
ATOM 1095 C C . ARG A 1 144 ? -1.303 -1.991 6.07 1 93.12 144 ARG A C 1
ATOM 1097 O O . ARG A 1 144 ? -1.312 -3.223 6.023 1 93.12 144 ARG A O 1
ATOM 1104 N N . ALA A 1 145 ? -2.385 -1.276 5.918 1 92.56 145 ALA A N 1
ATOM 1105 C CA . ALA A 1 145 ? -3.654 -1.914 5.582 1 92.56 145 ALA A CA 1
ATOM 1106 C C . ALA A 1 145 ? -3.572 -2.631 4.238 1 92.56 145 ALA A C 1
ATOM 1108 O O . ALA A 1 145 ? -4.086 -3.74 4.086 1 92.56 145 ALA A O 1
ATOM 1109 N N . ALA A 1 146 ? -2.982 -1.99 3.238 1 92.94 146 ALA A N 1
ATOM 1110 C CA . ALA A 1 146 ? -2.828 -2.596 1.918 1 92.94 146 ALA A CA 1
ATOM 1111 C C . ALA A 1 146 ? -1.973 -3.857 1.989 1 92.94 146 ALA A C 1
ATOM 1113 O O . ALA A 1 146 ? -2.293 -4.867 1.357 1 92.94 146 ALA A O 1
ATOM 1114 N N . PHE A 1 147 ? -0.89 -3.836 2.795 1 92.31 147 PHE A N 1
ATOM 1115 C CA . PHE A 1 147 ? -0.022 -4.996 2.957 1 92.31 147 PHE A CA 1
ATOM 1116 C C . PHE A 1 147 ? -0.767 -6.141 3.635 1 92.31 147 PHE A C 1
ATOM 1118 O O . PHE A 1 147 ? -0.611 -7.301 3.256 1 92.31 147 PHE A O 1
ATOM 1125 N N . ALA A 1 148 ? -1.514 -5.77 4.578 1 91 148 ALA A N 1
ATOM 1126 C CA . ALA A 1 148 ? -2.307 -6.797 5.246 1 91 148 ALA A CA 1
ATOM 1127 C C . ALA A 1 148 ? -3.273 -7.465 4.273 1 91 148 ALA A C 1
ATOM 1129 O O . ALA A 1 148 ? -3.449 -8.688 4.301 1 91 148 ALA A O 1
ATOM 1130 N N . ALA A 1 149 ? -3.887 -6.691 3.469 1 91.94 149 ALA A N 1
ATOM 1131 C CA . ALA A 1 149 ? -4.812 -7.23 2.479 1 91.94 149 ALA A CA 1
ATOM 1132 C C . ALA A 1 149 ? -4.094 -8.156 1.502 1 91.94 149 ALA A C 1
ATOM 1134 O O . ALA A 1 149 ? -4.586 -9.242 1.187 1 91.94 149 ALA A O 1
ATOM 1135 N N . LEU A 1 150 ? -2.965 -7.754 1.021 1 92 150 LEU A N 1
ATOM 1136 C CA . LEU A 1 150 ? -2.182 -8.57 0.099 1 92 150 LEU A CA 1
ATOM 1137 C C . LEU A 1 150 ? -1.756 -9.875 0.758 1 92 150 LEU A C 1
ATOM 1139 O O . LEU A 1 150 ? -1.784 -10.938 0.124 1 92 150 LEU A O 1
ATOM 1143 N N . GLU A 1 151 ? -1.368 -9.758 1.949 1 91.69 151 GLU A N 1
ATOM 1144 C CA . GLU A 1 151 ? -0.965 -10.945 2.693 1 91.69 151 GLU A CA 1
ATOM 1145 C C . GLU A 1 151 ? -2.127 -11.922 2.844 1 91.69 151 GLU A C 1
ATOM 1147 O O . GLU A 1 151 ? -1.961 -13.133 2.65 1 91.69 151 GLU A O 1
ATOM 1152 N N . ASP A 1 152 ? -3.258 -11.422 3.215 1 91.19 152 ASP A N 1
ATOM 1153 C CA . ASP A 1 152 ? -4.438 -12.266 3.352 1 91.19 152 ASP A CA 1
ATOM 1154 C C . ASP A 1 152 ? -4.738 -13 2.047 1 91.19 152 ASP A C 1
ATOM 1156 O O . ASP A 1 152 ? -5.016 -14.203 2.055 1 91.19 152 ASP A O 1
ATOM 1160 N N . LEU A 1 153 ? -4.652 -12.328 0.983 1 90.81 153 LEU A N 1
ATOM 1161 C CA . LEU A 1 153 ? -4.953 -12.906 -0.323 1 90.81 153 LEU A CA 1
ATOM 1162 C C . LEU A 1 153 ? -3.939 -13.992 -0.682 1 90.81 153 LEU A C 1
ATOM 1164 O O . LEU A 1 153 ? -4.285 -14.977 -1.34 1 90.81 153 LEU A O 1
ATOM 1168 N N . ALA A 1 154 ? -2.77 -13.797 -0.216 1 89.5 154 ALA A N 1
ATOM 1169 C CA . ALA A 1 154 ? -1.688 -14.719 -0.564 1 89.5 154 ALA A CA 1
ATOM 1170 C C . ALA A 1 154 ? -1.727 -15.961 0.314 1 89.5 154 ALA A C 1
ATOM 1172 O O . ALA A 1 154 ? -1.333 -17.047 -0.121 1 89.5 154 ALA A O 1
ATOM 1173 N N . LEU A 1 155 ? -2.268 -15.898 1.521 1 88.62 155 LEU A N 1
ATOM 1174 C CA . LEU A 1 155 ? -1.936 -16.922 2.498 1 88.62 155 LEU A CA 1
ATOM 1175 C C . LEU A 1 155 ? -3.193 -17.641 2.986 1 88.62 155 LEU A C 1
ATOM 1177 O O . LEU A 1 155 ? -3.139 -18.797 3.385 1 88.62 155 LEU A O 1
ATOM 1181 N N . LEU A 1 156 ? -4.215 -16.922 3.01 1 88.69 156 LEU A N 1
ATOM 1182 C CA . LEU A 1 156 ? -5.359 -17.453 3.746 1 88.69 156 LEU A CA 1
ATOM 1183 C C . LEU A 1 156 ? -6.379 -18.062 2.797 1 88.69 156 LEU A C 1
ATOM 1185 O O . LEU A 1 156 ? -6.535 -17.609 1.661 1 88.69 156 LEU A O 1
ATOM 1189 N N . PRO A 1 157 ? -7.066 -19.094 3.285 1 88.69 157 PRO A N 1
ATOM 1190 C CA . PRO A 1 157 ? -8.203 -19.609 2.518 1 88.69 157 PRO A CA 1
ATOM 1191 C C . PRO A 1 157 ? -9.367 -18.625 2.461 1 88.69 157 PRO A C 1
ATOM 1193 O O . PRO A 1 157 ? -9.445 -17.703 3.289 1 88.69 157 PRO A O 1
ATOM 1196 N N . ALA A 1 158 ? -10.273 -18.828 1.602 1 91.69 158 ALA A N 1
ATOM 1197 C CA . ALA A 1 158 ? -11.344 -17.891 1.268 1 91.69 158 ALA A CA 1
ATOM 1198 C C . ALA A 1 158 ? -12.18 -17.547 2.5 1 91.69 158 ALA A C 1
ATOM 1200 O O . ALA A 1 158 ? -12.516 -16.391 2.734 1 91.69 158 ALA A O 1
ATOM 1201 N N . PRO A 1 159 ? -12.57 -18.562 3.354 1 92.38 159 PRO A N 1
ATOM 1202 C CA . PRO A 1 159 ? -13.398 -18.219 4.508 1 92.38 159 PRO A CA 1
ATOM 1203 C C . PRO A 1 159 ? -12.719 -17.25 5.469 1 92.38 159 PRO A C 1
ATOM 1205 O O . PRO A 1 159 ? -13.359 -16.328 5.988 1 92.38 159 PRO A O 1
ATOM 1208 N N . GLN A 1 160 ? -11.445 -17.453 5.668 1 91.56 160 GLN A N 1
ATOM 1209 C CA . GLN A 1 160 ? -10.703 -16.562 6.566 1 91.56 160 GLN A CA 1
ATOM 1210 C C . GLN A 1 160 ? -10.523 -15.18 5.953 1 91.56 160 GLN A C 1
ATOM 1212 O O . GLN A 1 160 ? -10.602 -14.172 6.66 1 91.56 160 GLN A O 1
ATOM 1217 N N . ARG A 1 161 ? -10.211 -15.148 4.645 1 92.25 161 ARG A N 1
ATOM 1218 C CA . ARG A 1 161 ? -10.117 -13.867 3.953 1 92.25 161 ARG A CA 1
ATOM 1219 C C . ARG A 1 161 ? -11.391 -13.047 4.129 1 92.25 161 ARG A C 1
ATOM 1221 O O . ARG A 1 161 ? -11.328 -11.844 4.395 1 92.25 161 ARG A O 1
ATOM 1228 N N . LEU A 1 162 ? -12.5 -13.703 4.004 1 95.12 162 LEU A N 1
ATOM 1229 C CA . LEU A 1 162 ? -13.789 -13.031 4.09 1 95.12 162 LEU A CA 1
ATOM 1230 C C . LEU A 1 162 ? -14.008 -12.461 5.484 1 95.12 162 LEU A C 1
ATOM 1232 O O . LEU A 1 162 ? -14.352 -11.281 5.633 1 95.12 162 LEU A O 1
ATOM 1236 N N . ALA A 1 163 ? -13.828 -13.25 6.461 1 94.06 163 ALA A N 1
ATOM 1237 C CA . ALA A 1 163 ? -14.039 -12.812 7.84 1 94.06 163 ALA A CA 1
ATOM 1238 C C . ALA A 1 163 ? -13.141 -11.633 8.188 1 94.06 163 ALA A C 1
ATOM 1240 O O . ALA A 1 163 ? -13.594 -10.633 8.75 1 94.06 163 ALA A O 1
ATOM 1241 N N . ARG A 1 164 ? -11.906 -11.719 7.848 1 92.5 164 ARG A N 1
ATOM 1242 C CA . ARG A 1 164 ? -10.945 -10.664 8.18 1 92.5 164 ARG A CA 1
ATOM 1243 C C . ARG A 1 164 ? -11.281 -9.375 7.438 1 92.5 164 ARG A C 1
ATOM 1245 O O . ARG A 1 164 ? -11.094 -8.281 7.977 1 92.5 164 ARG A O 1
ATOM 1252 N N . ARG A 1 165 ? -11.68 -9.516 6.184 1 93.38 165 ARG A N 1
ATOM 1253 C CA . ARG A 1 165 ? -12.047 -8.328 5.422 1 93.38 165 ARG A CA 1
ATOM 1254 C C . ARG A 1 165 ? -13.25 -7.629 6.043 1 93.38 165 ARG A C 1
ATOM 1256 O O . ARG A 1 165 ? -13.281 -6.398 6.148 1 93.38 165 ARG A O 1
ATOM 1263 N N . LEU A 1 166 ? -14.25 -8.391 6.457 1 94.06 166 LEU A N 1
ATOM 1264 C CA . LEU A 1 166 ? -15.414 -7.812 7.125 1 94.06 166 LEU A CA 1
ATOM 1265 C C . LEU A 1 166 ? -15 -7.059 8.383 1 94.06 166 LEU A C 1
ATOM 1267 O O . LEU A 1 166 ? -15.453 -5.938 8.617 1 94.06 166 LEU A O 1
ATOM 1271 N N . VAL A 1 167 ? -14.133 -7.648 9.109 1 91.88 167 VAL A N 1
ATOM 1272 C CA . VAL A 1 167 ? -13.664 -7.047 10.352 1 91.88 167 VAL A CA 1
ATOM 1273 C C . VAL A 1 167 ? -12.891 -5.766 10.047 1 91.88 167 VAL A C 1
ATOM 1275 O O . VAL A 1 167 ? -13.109 -4.73 10.688 1 91.88 167 VAL A O 1
ATOM 1278 N N . ALA A 1 168 ? -11.977 -5.816 9.094 1 90.81 168 ALA A N 1
ATOM 1279 C CA . ALA A 1 168 ? -11.172 -4.656 8.719 1 90.81 168 ALA A CA 1
ATOM 1280 C C . ALA A 1 168 ? -12.062 -3.502 8.258 1 90.81 168 ALA A C 1
ATOM 1282 O O . ALA A 1 168 ? -11.828 -2.348 8.633 1 90.81 168 ALA A O 1
ATOM 1283 N N . MET A 1 169 ? -13.023 -3.803 7.473 1 90.69 169 MET A N 1
ATOM 1284 C CA . MET A 1 169 ? -13.953 -2.785 6.984 1 90.69 169 MET A CA 1
ATOM 1285 C C . MET A 1 169 ? -14.719 -2.154 8.141 1 90.69 169 MET A C 1
ATOM 1287 O O . MET A 1 169 ? -14.891 -0.935 8.188 1 90.69 169 MET A O 1
ATOM 1291 N N . ALA A 1 170 ? -15.164 -2.998 9.039 1 90.56 170 ALA A N 1
ATOM 1292 C CA . ALA A 1 170 ? -15.914 -2.504 10.188 1 90.56 170 ALA A CA 1
ATOM 1293 C C . ALA A 1 170 ? -15.062 -1.58 11.047 1 90.56 170 ALA A C 1
ATOM 1295 O O . ALA A 1 170 ? -15.562 -0.607 11.617 1 90.56 170 ALA A O 1
ATOM 1296 N N . ARG A 1 171 ? -13.789 -1.852 11.102 1 87.69 171 ARG A N 1
ATOM 1297 C CA . ARG A 1 171 ? -12.867 -1.062 11.906 1 87.69 171 ARG A CA 1
ATOM 1298 C C . ARG A 1 171 ? -12.383 0.169 11.148 1 87.69 171 ARG A C 1
ATOM 1300 O O . ARG A 1 171 ? -11.617 0.973 11.68 1 87.69 171 ARG A O 1
ATOM 1307 N N . GLY A 1 172 ? -12.781 0.32 9.938 1 86.88 172 GLY A N 1
ATOM 1308 C CA . GLY A 1 172 ? -12.352 1.457 9.141 1 86.88 172 GLY A CA 1
ATOM 1309 C C . GLY A 1 172 ? -10.875 1.419 8.781 1 86.88 172 GLY A C 1
ATOM 1310 O O . GLY A 1 172 ? -10.227 2.463 8.711 1 86.88 172 GLY A O 1
ATOM 1311 N N . TYR A 1 173 ? -10.344 0.206 8.789 1 86.25 173 TYR A N 1
ATOM 1312 C CA . TYR A 1 173 ? -8.953 -0.033 8.43 1 86.25 173 TYR A CA 1
ATOM 1313 C C . TYR A 1 173 ? -8.016 0.754 9.336 1 86.25 173 TYR A C 1
ATOM 1315 O O . TYR A 1 173 ? -6.996 1.279 8.875 1 86.25 173 TYR A O 1
ATOM 1323 N N . GLY A 1 174 ? -8.422 0.994 10.516 1 81 174 GLY A N 1
ATOM 1324 C CA . GLY A 1 174 ? -7.574 1.61 11.523 1 81 174 GLY A CA 1
ATOM 1325 C C . GLY A 1 174 ? -7.746 3.115 11.609 1 81 174 GLY A C 1
ATOM 1326 O O . GLY A 1 174 ? -7.102 3.775 12.422 1 81 174 GLY A O 1
ATOM 1327 N N . GLU A 1 175 ? -8.57 3.66 10.898 1 82.5 175 GLU A N 1
ATOM 1328 C CA . GLU A 1 175 ? -8.695 5.113 10.828 1 82.5 175 GLU A CA 1
ATOM 1329 C C . GLU A 1 175 ? -9.719 5.633 11.836 1 82.5 175 GLU A C 1
ATOM 1331 O O . GLU A 1 175 ? -9.82 6.84 12.055 1 82.5 175 GLU A O 1
ATOM 1336 N N . ARG A 1 176 ? -10.414 4.789 12.453 1 83.88 176 ARG A N 1
ATOM 1337 C CA . ARG A 1 176 ? -11.43 5.207 13.414 1 83.88 176 ARG A CA 1
ATOM 1338 C C . ARG A 1 176 ? -10.945 5.004 14.852 1 83.88 176 ARG A C 1
ATOM 1340 O O . ARG A 1 176 ? -10.297 4 15.156 1 83.88 176 ARG A O 1
ATOM 1347 N N . LEU A 1 177 ? -11.18 5.984 15.664 1 81.81 177 LEU A N 1
ATOM 1348 C CA . LEU A 1 177 ? -10.805 5.902 17.078 1 81.81 177 LEU A CA 1
ATOM 1349 C C . LEU A 1 177 ? -11.844 5.113 17.859 1 81.81 177 LEU A C 1
ATOM 1351 O O . LEU A 1 177 ? -11.5 4.402 18.812 1 81.81 177 LEU A O 1
ATOM 1355 N N . ASP A 1 178 ? -13.133 5.336 17.453 1 75.38 178 ASP A N 1
ATOM 1356 C CA . ASP A 1 178 ? -14.203 4.758 18.266 1 75.38 178 ASP A CA 1
ATOM 1357 C C . ASP A 1 178 ? -14.203 3.236 18.156 1 75.38 178 ASP A C 1
ATOM 1359 O O . ASP A 1 178 ? -13.727 2.674 17.172 1 75.38 178 ASP A O 1
ATOM 1363 N N . ASP A 1 179 ? -14.609 2.77 19.25 1 76.25 179 ASP A N 1
ATOM 1364 C CA . ASP A 1 179 ? -14.859 1.331 19.25 1 76.25 179 ASP A CA 1
ATOM 1365 C C . ASP A 1 179 ? -15.867 0.95 18.172 1 76.25 179 ASP A C 1
ATOM 1367 O O . ASP A 1 179 ? -16.75 1.744 17.828 1 76.25 179 ASP A O 1
ATOM 1371 N N . VAL A 1 180 ? -15.609 -0.06 17.547 1 76.75 180 VAL A N 1
ATOM 1372 C CA . VAL A 1 180 ? -16.594 -0.611 16.625 1 76.75 180 VAL A CA 1
ATOM 1373 C C . VAL A 1 180 ? -17.938 -0.766 17.328 1 76.75 180 VAL A C 1
ATOM 1375 O O . VAL A 1 180 ? -17.984 -1.19 18.484 1 76.75 180 VAL A O 1
ATOM 1378 N N . PRO A 1 181 ? -18.984 -0.23 16.656 1 76.88 181 PRO A N 1
ATOM 1379 C CA . PRO A 1 181 ? -20.297 -0.464 17.266 1 76.88 181 PRO A CA 1
ATOM 1380 C C . PRO A 1 181 ? -20.562 -1.941 17.547 1 76.88 181 PRO A C 1
ATOM 1382 O O . PRO A 1 181 ? -19.844 -2.809 17.016 1 76.88 181 PRO A O 1
ATOM 1385 N N . ALA A 1 182 ? -21.531 -2.105 18.406 1 77.56 182 ALA A N 1
ATOM 1386 C CA . ALA A 1 182 ? -21.859 -3.475 18.781 1 77.56 182 ALA A CA 1
ATOM 1387 C C . ALA A 1 182 ? -22.25 -4.305 17.562 1 77.56 182 ALA A C 1
ATOM 1389 O O . ALA A 1 182 ? -21.875 -5.48 17.453 1 77.56 182 ALA A O 1
ATOM 1390 N N . ARG A 1 183 ? -23.031 -3.65 16.641 1 85.12 183 ARG A N 1
ATOM 1391 C CA . ARG A 1 183 ? -23.453 -4.301 15.391 1 85.12 183 ARG A CA 1
ATOM 1392 C C . ARG A 1 183 ? -23.172 -3.408 14.188 1 85.12 183 ARG A C 1
ATOM 1394 O O . ARG A 1 183 ? -24.094 -2.762 13.672 1 85.12 183 ARG A O 1
ATOM 1401 N N . PRO A 1 184 ? -21.969 -3.469 13.766 1 90.5 184 PRO A N 1
ATOM 1402 C CA . PRO A 1 184 ? -21.625 -2.625 12.609 1 90.5 184 PRO A CA 1
ATOM 1403 C C . PRO A 1 184 ? -22.312 -3.08 11.328 1 90.5 184 PRO A C 1
ATOM 1405 O O . PRO A 1 184 ? -22.531 -4.277 11.125 1 90.5 184 PRO A O 1
ATOM 1408 N N . ARG A 1 185 ? -22.719 -2.096 10.539 1 91.69 185 ARG A N 1
ATOM 1409 C CA . ARG A 1 185 ? -23.312 -2.322 9.227 1 91.69 185 ARG A CA 1
ATOM 1410 C C . ARG A 1 185 ? -22.359 -1.925 8.117 1 91.69 185 ARG A C 1
ATOM 1412 O O . ARG A 1 185 ? -21.812 -0.816 8.117 1 91.69 185 ARG A O 1
ATOM 1419 N N . LEU A 1 186 ? -22.094 -2.793 7.223 1 92.88 186 LEU A N 1
ATOM 1420 C CA . LEU A 1 186 ? -21.188 -2.57 6.098 1 92.88 186 LEU A CA 1
ATOM 1421 C C . LEU A 1 186 ? -21.969 -2.438 4.793 1 92.88 186 LEU A C 1
ATOM 1423 O O . LEU A 1 186 ? -22.75 -3.326 4.438 1 92.88 186 LEU A O 1
ATOM 1427 N N . ASP A 1 187 ? -21.875 -1.325 4.168 1 89.75 187 ASP A N 1
ATOM 1428 C CA . ASP A 1 187 ? -22.484 -1.138 2.857 1 89.75 187 ASP A CA 1
ATOM 1429 C C . ASP A 1 187 ? -21.625 -1.738 1.753 1 89.75 187 ASP A C 1
ATOM 1431 O O . ASP A 1 187 ? -20.719 -1.079 1.239 1 89.75 187 ASP A O 1
ATOM 1435 N N . ILE A 1 188 ? -21.875 -2.936 1.414 1 90.19 188 ILE A N 1
ATOM 1436 C CA . ILE A 1 188 ? -21.094 -3.658 0.425 1 90.19 188 ILE A CA 1
ATOM 1437 C C . ILE A 1 188 ? -21.922 -4.777 -0.189 1 90.19 188 ILE A C 1
ATOM 1439 O O . ILE A 1 188 ? -22.688 -5.445 0.512 1 90.19 188 ILE A O 1
ATOM 1443 N N . THR A 1 189 ? -21.891 -4.91 -1.48 1 90.25 189 THR A N 1
ATOM 1444 C CA . THR A 1 189 ? -22.594 -5.988 -2.162 1 90.25 189 THR A CA 1
ATOM 1445 C C . THR A 1 189 ? -21.75 -7.258 -2.195 1 90.25 189 THR A C 1
ATOM 1447 O O . THR A 1 189 ? -20.531 -7.207 -1.975 1 90.25 189 THR A O 1
ATOM 1450 N N . GLN A 1 190 ? -22.391 -8.352 -2.453 1 92.94 190 GLN A N 1
ATOM 1451 C CA . GLN A 1 190 ? -21.703 -9.625 -2.576 1 92.94 190 GLN A CA 1
ATOM 1452 C C . GLN A 1 190 ? -20.719 -9.602 -3.738 1 92.94 190 GLN A C 1
ATOM 1454 O O . GLN A 1 190 ? -19.625 -10.195 -3.652 1 92.94 190 GLN A O 1
ATOM 1459 N N . GLU A 1 191 ? -21.031 -8.914 -4.73 1 89.81 191 GLU A N 1
ATOM 1460 C CA . GLU A 1 191 ? -20.156 -8.797 -5.887 1 89.81 191 GLU A CA 1
ATOM 1461 C C . GLU A 1 191 ? -18.891 -8 -5.551 1 89.81 191 GLU A C 1
ATOM 1463 O O . GLU A 1 191 ? -17.781 -8.391 -5.922 1 89.81 191 GLU A O 1
ATOM 1468 N N . GLN A 1 192 ? -19.094 -6.91 -4.902 1 88.38 192 GLN A N 1
ATOM 1469 C CA . GLN A 1 192 ? -17.953 -6.086 -4.488 1 88.38 192 GLN A CA 1
ATOM 1470 C C . GLN A 1 192 ? -17.031 -6.855 -3.559 1 88.38 192 GLN A C 1
ATOM 1472 O O . GLN A 1 192 ? -15.805 -6.82 -3.727 1 88.38 192 GLN A O 1
ATOM 1477 N N . LEU A 1 193 ? -17.609 -7.516 -2.631 1 92.5 193 LEU A N 1
ATOM 1478 C CA . LEU A 1 193 ? -16.828 -8.312 -1.686 1 92.5 193 LEU A CA 1
ATOM 1479 C C . LEU A 1 193 ? -16.078 -9.422 -2.404 1 92.5 193 LEU A C 1
ATOM 1481 O O . LEU A 1 193 ? -14.906 -9.672 -2.115 1 92.5 193 LEU A O 1
ATOM 1485 N N . ALA A 1 194 ? -16.75 -10.117 -3.34 1 92.38 194 ALA A N 1
ATOM 1486 C CA . ALA A 1 194 ? -16.125 -11.172 -4.133 1 92.38 194 ALA A CA 1
ATOM 1487 C C . ALA A 1 194 ? -14.875 -10.656 -4.848 1 92.38 194 ALA A C 1
ATOM 1489 O O . ALA A 1 194 ? -13.828 -11.305 -4.82 1 92.38 194 ALA A O 1
ATOM 1490 N N . ARG A 1 195 ? -14.953 -9.523 -5.383 1 87 195 ARG A N 1
ATOM 1491 C CA . ARG A 1 195 ? -13.836 -8.93 -6.113 1 87 195 ARG A CA 1
ATOM 1492 C C . ARG A 1 195 ? -12.695 -8.562 -5.168 1 87 195 ARG A C 1
ATOM 1494 O O . ARG A 1 195 ? -11.523 -8.82 -5.465 1 87 195 ARG A O 1
ATOM 1501 N N . MET A 1 196 ? -13.047 -7.988 -4.059 1 87.88 196 MET A N 1
ATOM 1502 C CA . MET A 1 196 ? -12.039 -7.609 -3.074 1 87.88 196 MET A CA 1
ATOM 1503 C C . MET A 1 196 ? -11.266 -8.828 -2.594 1 87.88 196 MET A C 1
ATOM 1505 O O . MET A 1 196 ? -10.078 -8.734 -2.283 1 87.88 196 MET A O 1
ATOM 1509 N N . LEU A 1 197 ? -11.914 -9.953 -2.635 1 91.12 197 LEU A N 1
ATOM 1510 C CA . LEU A 1 197 ? -11.344 -11.156 -2.037 1 91.12 197 LEU A CA 1
ATOM 1511 C C . LEU A 1 197 ? -10.805 -12.094 -3.111 1 91.12 197 LEU A C 1
ATOM 1513 O O . LEU A 1 197 ? -10.289 -13.172 -2.801 1 91.12 197 LEU A O 1
ATOM 1517 N N . SER A 1 198 ? -10.93 -11.719 -4.324 1 88.75 198 SER A N 1
ATOM 1518 C CA . SER A 1 198 ? -10.484 -12.516 -5.465 1 88.75 198 SER A CA 1
ATOM 1519 C C . SER A 1 198 ? -11.086 -13.922 -5.422 1 88.75 198 SER A C 1
ATOM 1521 O O . SER A 1 198 ? -10.367 -14.914 -5.562 1 88.75 198 SER A O 1
ATOM 1523 N N . ILE A 1 199 ? -12.281 -13.953 -5.156 1 91.44 199 ILE A N 1
ATOM 1524 C CA . ILE A 1 199 ? -13.062 -15.188 -5.238 1 91.44 199 ILE A CA 1
ATOM 1525 C C . ILE A 1 199 ? -14.359 -14.914 -5.996 1 91.44 199 ILE A C 1
ATOM 1527 O O . ILE A 1 199 ? -14.695 -13.766 -6.281 1 91.44 199 ILE A O 1
ATOM 1531 N N . SER A 1 200 ? -15.039 -15.984 -6.352 1 92.31 200 SER A N 1
ATOM 1532 C CA . SER A 1 200 ? -16.266 -15.828 -7.113 1 92.31 200 SER A CA 1
ATOM 1533 C C . SER A 1 200 ? -17.406 -15.32 -6.227 1 92.31 200 SER A C 1
ATOM 1535 O O . SER A 1 200 ? -17.375 -15.492 -5.008 1 92.31 200 SER A O 1
ATOM 1537 N N . ARG A 1 201 ? -18.391 -14.711 -6.867 1 93.06 201 ARG A N 1
ATOM 1538 C CA . ARG A 1 201 ? -19.594 -14.289 -6.16 1 93.06 201 ARG A CA 1
ATOM 1539 C C . ARG A 1 201 ? -20.297 -15.484 -5.52 1 93.06 201 ARG A C 1
ATOM 1541 O O . ARG A 1 201 ? -20.828 -15.375 -4.406 1 93.06 201 ARG A O 1
ATOM 1548 N N . GLN A 1 202 ? -20.297 -16.562 -6.266 1 96.25 202 GLN A N 1
ATOM 1549 C CA . GLN A 1 202 ? -20.922 -17.766 -5.746 1 96.25 202 GLN A CA 1
ATOM 1550 C C . GLN A 1 202 ? -20.25 -18.234 -4.457 1 96.25 202 GLN A C 1
ATOM 1552 O O . GLN A 1 202 ? -20.922 -18.531 -3.467 1 96.25 202 GLN A O 1
ATOM 1557 N N . THR A 1 203 ? -18.969 -18.297 -4.477 1 95.62 203 THR A N 1
ATOM 1558 C CA . THR A 1 203 ? -18.219 -18.672 -3.287 1 95.62 203 THR A CA 1
ATOM 1559 C C . THR A 1 203 ? -18.484 -17.688 -2.148 1 95.62 203 THR A C 1
ATOM 1561 O O . THR A 1 203 ? -18.703 -18.094 -1.007 1 95.62 203 THR A O 1
ATOM 1564 N N . THR A 1 204 ? -18.453 -16.469 -2.463 1 96.5 204 THR A N 1
ATOM 1565 C CA . THR A 1 204 ? -18.719 -15.438 -1.475 1 96.5 204 THR A CA 1
ATOM 1566 C C . THR A 1 204 ? -20.094 -15.648 -0.829 1 96.5 204 THR A C 1
ATOM 1568 O O . THR A 1 204 ? -20.219 -15.602 0.396 1 96.5 204 THR A O 1
ATOM 1571 N N . ASN A 1 205 ? -21.047 -15.93 -1.603 1 96.94 205 ASN A N 1
ATOM 1572 C CA . ASN A 1 205 ? -22.406 -16.125 -1.112 1 96.94 205 ASN A CA 1
ATOM 1573 C C . ASN A 1 205 ? -22.5 -17.328 -0.179 1 96.94 205 ASN A C 1
ATOM 1575 O O . ASN A 1 205 ? -23.141 -17.266 0.869 1 96.94 205 ASN A O 1
ATOM 1579 N N . VAL A 1 206 ? -21.844 -18.359 -0.604 1 97.75 206 VAL A N 1
ATOM 1580 C CA . VAL A 1 206 ? -21.828 -19.562 0.215 1 97.75 206 VAL A CA 1
ATOM 1581 C C . VAL A 1 206 ? -21.203 -19.266 1.576 1 97.75 206 VAL A C 1
ATOM 1583 O O . VAL A 1 206 ? -21.75 -19.656 2.613 1 97.75 206 VAL A O 1
ATOM 1586 N N . LEU A 1 207 ? -20.141 -18.625 1.559 1 96.75 207 LEU A N 1
ATOM 1587 C CA . LEU A 1 207 ? -19.438 -18.297 2.795 1 96.75 207 LEU A CA 1
ATOM 1588 C C . LEU A 1 207 ? -20.281 -17.359 3.67 1 96.75 207 LEU A C 1
ATOM 1590 O O . LEU A 1 207 ? -20.359 -17.547 4.887 1 96.75 207 LEU A O 1
ATOM 1594 N N . LEU A 1 208 ? -20.859 -16.391 3.078 1 97.25 208 LEU A N 1
ATOM 1595 C CA . LEU A 1 208 ? -21.703 -15.461 3.814 1 97.25 208 LEU A CA 1
ATOM 1596 C C . LEU A 1 208 ? -22.906 -16.188 4.43 1 97.25 208 LEU A C 1
ATOM 1598 O O . LEU A 1 208 ? -23.281 -15.914 5.566 1 97.25 208 LEU A O 1
ATOM 1602 N N . GLN A 1 209 ? -23.469 -17.062 3.684 1 97.19 209 GLN A N 1
ATOM 1603 C CA . GLN A 1 209 ? -24.578 -17.844 4.199 1 97.19 209 GLN A CA 1
ATOM 1604 C C . GLN A 1 209 ? -24.156 -18.688 5.398 1 97.19 209 GLN A C 1
ATOM 1606 O O . GLN A 1 209 ? -24.922 -18.844 6.355 1 97.19 209 GLN A O 1
ATOM 1611 N N . GLY A 1 210 ? -23.031 -19.266 5.254 1 96.38 210 GLY A N 1
ATOM 1612 C CA . GLY A 1 210 ? -22.484 -20 6.383 1 96.38 210 GLY A CA 1
ATOM 1613 C C . GLY A 1 210 ? -22.359 -19.156 7.641 1 96.38 210 GLY A C 1
ATOM 1614 O O . GLY A 1 210 ? -22.766 -19.594 8.727 1 96.38 210 GLY A O 1
ATOM 1615 N N . LEU A 1 211 ? -21.828 -18.016 7.512 1 96.19 211 LEU A N 1
ATOM 1616 C CA . LEU A 1 211 ? -21.688 -17.109 8.641 1 96.19 211 LEU A CA 1
ATOM 1617 C C . LEU A 1 211 ? -23.062 -16.703 9.188 1 96.19 211 LEU A C 1
ATOM 1619 O O . LEU A 1 211 ? -23.234 -16.578 10.398 1 96.19 211 LEU A O 1
ATOM 1623 N N . GLN A 1 212 ? -23.922 -16.484 8.289 1 97.25 212 GLN A N 1
ATOM 1624 C CA . GLN A 1 212 ? -25.281 -16.109 8.68 1 97.25 212 GLN A CA 1
ATOM 1625 C C . GLN A 1 212 ? -25.969 -17.25 9.422 1 97.25 212 GLN A C 1
ATOM 1627 O O . GLN A 1 212 ? -26.656 -17.016 10.422 1 97.25 212 GLN A O 1
ATOM 1632 N N . ALA A 1 213 ? -25.828 -18.422 8.953 1 97.12 213 ALA A N 1
ATOM 1633 C CA . ALA A 1 213 ? -26.422 -19.594 9.594 1 97.12 213 ALA A CA 1
ATOM 1634 C C . ALA A 1 213 ? -25.906 -19.766 11.016 1 97.12 213 ALA A C 1
ATOM 1636 O O . ALA A 1 213 ? -26.625 -20.25 11.891 1 97.12 213 ALA A O 1
ATOM 1637 N N . ARG A 1 214 ? -24.734 -19.359 11.242 1 95.38 214 ARG A N 1
ATOM 1638 C CA . ARG A 1 214 ? -24.109 -19.453 12.555 1 95.38 214 ARG A CA 1
ATOM 1639 C C . ARG A 1 214 ? -24.469 -18.25 13.422 1 95.38 214 ARG A C 1
ATOM 1641 O O . ARG A 1 214 ? -24 -18.125 14.555 1 95.38 214 ARG A O 1
ATOM 1648 N N . GLY A 1 215 ? -25.188 -17.328 12.812 1 95.44 215 GLY A N 1
ATOM 1649 C CA . GLY A 1 215 ? -25.672 -16.172 13.555 1 95.44 215 GLY A CA 1
ATOM 1650 C C . GLY A 1 215 ? -24.641 -15.078 13.703 1 95.44 215 GLY A C 1
ATOM 1651 O O . GLY A 1 215 ? -24.766 -14.211 14.57 1 95.44 215 GLY A O 1
ATOM 1652 N N . LEU A 1 216 ? -23.625 -15.055 12.914 1 96.06 216 LEU A N 1
ATOM 1653 C CA . LEU A 1 216 ? -22.547 -14.102 13.07 1 96.06 216 LEU A CA 1
ATOM 1654 C C . LEU A 1 216 ? -22.844 -12.805 12.32 1 96.06 216 LEU A C 1
ATOM 1656 O O . LEU A 1 216 ? -22.422 -11.727 12.742 1 96.06 216 LEU A O 1
ATOM 1660 N N . ILE A 1 217 ? -23.547 -12.984 11.234 1 97.62 217 ILE A N 1
ATOM 1661 C CA . ILE A 1 217 ? -23.859 -11.82 10.414 1 97.62 217 ILE A CA 1
ATOM 1662 C C . ILE A 1 217 ? -25.281 -11.93 9.867 1 97.62 217 ILE A C 1
ATOM 1664 O O . ILE A 1 217 ? -25.922 -12.984 9.992 1 97.62 217 ILE A O 1
ATOM 1668 N N . ARG A 1 218 ? -25.828 -10.844 9.398 1 97.69 218 ARG A N 1
ATOM 1669 C CA . ARG A 1 218 ? -27.062 -10.773 8.625 1 97.69 218 ARG A CA 1
ATOM 1670 C C . ARG A 1 218 ? -26.828 -10.094 7.281 1 97.69 218 ARG A C 1
ATOM 1672 O O . ARG A 1 218 ? -26.297 -8.977 7.227 1 97.69 218 ARG A O 1
ATOM 1679 N N . VAL A 1 219 ? -27.109 -10.805 6.242 1 96.69 219 VAL A N 1
ATOM 1680 C CA . VAL A 1 219 ? -26.906 -10.281 4.895 1 96.69 219 VAL A CA 1
ATOM 1681 C C . VAL A 1 219 ? -28.219 -9.719 4.355 1 96.69 219 VAL A C 1
ATOM 1683 O O . VAL A 1 219 ? -29.25 -10.398 4.355 1 96.69 219 VAL A O 1
ATOM 1686 N N . GLN A 1 220 ? -28.219 -8.5 4.027 1 92.44 220 GLN A N 1
ATOM 1687 C CA . GLN A 1 220 ? -29.328 -7.824 3.369 1 92.44 220 GLN A CA 1
ATOM 1688 C C . GLN A 1 220 ? -28.891 -7.227 2.033 1 92.44 220 GLN A C 1
ATOM 1690 O O . GLN A 1 220 ? -27.719 -7.34 1.645 1 92.44 220 GLN A O 1
ATOM 1695 N N . ARG A 1 221 ? -29.875 -6.777 1.308 1 86.38 221 ARG A N 1
ATOM 1696 C CA . ARG A 1 221 ? -29.531 -6.199 0.011 1 86.38 221 ARG A CA 1
ATOM 1697 C C . ARG A 1 221 ? -28.547 -5.039 0.164 1 86.38 221 ARG A C 1
ATOM 1699 O O . ARG A 1 221 ? -28.891 -4.012 0.757 1 86.38 221 ARG A O 1
ATOM 1706 N N . GLY A 1 222 ? -27.359 -5.266 -0.246 1 87.25 222 GLY A N 1
ATOM 1707 C CA . GLY A 1 222 ? -26.344 -4.234 -0.312 1 87.25 222 GLY A CA 1
ATOM 1708 C C . GLY A 1 222 ? -25.688 -3.947 1.03 1 87.25 222 GLY A C 1
ATOM 1709 O O . GLY A 1 222 ? -24.938 -2.979 1.171 1 87.25 222 GLY A O 1
ATOM 1710 N N . GLU A 1 223 ? -26.047 -4.738 1.975 1 93.25 223 GLU A N 1
ATOM 1711 C CA . GLU A 1 223 ? -25.547 -4.457 3.314 1 93.25 223 GLU A CA 1
ATOM 1712 C C . GLU A 1 223 ? -25.266 -5.75 4.078 1 93.25 223 GLU A C 1
ATOM 1714 O O . GLU A 1 223 ? -26 -6.73 3.938 1 93.25 223 GLU A O 1
ATOM 1719 N N . ILE A 1 224 ? -24.25 -5.719 4.887 1 96.12 224 ILE A N 1
ATOM 1720 C CA . ILE A 1 224 ? -23.922 -6.816 5.797 1 96.12 224 ILE A CA 1
ATOM 1721 C C . ILE A 1 224 ? -23.844 -6.289 7.23 1 96.12 224 ILE A C 1
ATOM 1723 O O . ILE A 1 224 ? -23.047 -5.383 7.52 1 96.12 224 ILE A O 1
ATOM 1727 N N . GLU A 1 225 ? -24.688 -6.828 8.062 1 96.75 225 GLU A N 1
ATOM 1728 C CA . GLU A 1 225 ? -24.656 -6.48 9.477 1 96.75 225 GLU A CA 1
ATOM 1729 C C . GLU A 1 225 ? -23.891 -7.527 10.289 1 96.75 225 GLU A C 1
ATOM 1731 O O . GLU A 1 225 ? -24.172 -8.727 10.164 1 96.75 225 GLU A O 1
ATOM 1736 N N . ILE A 1 226 ? -22.938 -7.105 11.07 1 96.38 226 ILE A N 1
ATOM 1737 C CA . ILE A 1 226 ? -22.219 -8.023 11.953 1 96.38 226 ILE A CA 1
ATOM 1738 C C . ILE A 1 226 ? -22.953 -8.141 13.289 1 96.38 226 ILE A C 1
ATOM 1740 O O . ILE A 1 226 ? -23.047 -7.16 14.031 1 96.38 226 ILE A O 1
ATOM 1744 N N . LEU A 1 227 ? -23.391 -9.289 13.633 1 96.62 227 LEU A N 1
ATOM 1745 C CA . LEU A 1 227 ? -24.219 -9.516 14.805 1 96.62 227 LEU A CA 1
ATOM 1746 C C . LEU A 1 227 ? -23.359 -9.883 16.016 1 96.62 227 LEU A C 1
ATOM 1748 O O . LEU A 1 227 ? -23.672 -9.492 17.141 1 96.62 227 LEU A O 1
ATOM 1752 N N . GLN A 1 228 ? -22.375 -10.633 15.82 1 94.25 228 GLN A N 1
ATOM 1753 C CA . GLN A 1 228 ? -21.469 -11.078 16.875 1 94.25 228 GLN A CA 1
ATOM 1754 C C . GLN A 1 228 ? -20.031 -10.68 16.578 1 94.25 228 GLN A C 1
ATOM 1756 O O . GLN A 1 228 ? -19.266 -11.469 16.031 1 94.25 228 GLN A O 1
ATOM 1761 N N . TRP A 1 229 ? -19.625 -9.602 17.078 1 91.5 229 TRP A N 1
ATOM 1762 C CA . TRP A 1 229 ? -18.344 -8.984 16.75 1 91.5 229 TRP A CA 1
ATOM 1763 C C . TRP A 1 229 ? -17.188 -9.859 17.219 1 91.5 229 TRP A C 1
ATOM 1765 O O . TRP A 1 229 ? -16.312 -10.227 16.422 1 91.5 229 TRP A O 1
ATOM 1775 N N . GLN A 1 230 ? -17.25 -10.227 18.469 1 88.88 230 GLN A N 1
ATOM 1776 C CA . GLN A 1 230 ? -16.156 -10.977 19.062 1 88.88 230 GLN A CA 1
ATOM 1777 C C . GLN A 1 230 ? -15.984 -12.336 18.391 1 88.88 230 GLN A C 1
ATOM 1779 O O . GLN A 1 230 ? -14.867 -12.781 18.141 1 88.88 230 GLN A O 1
ATOM 1784 N N . ALA A 1 231 ? -17.109 -12.938 18.078 1 90.06 231 ALA A N 1
ATOM 1785 C CA . ALA A 1 231 ? -17.062 -14.25 17.438 1 90.06 231 ALA A CA 1
ATOM 1786 C C . ALA A 1 231 ? -16.5 -14.148 16.031 1 90.06 231 ALA A C 1
ATOM 1788 O O . ALA A 1 231 ? -15.75 -15.023 15.594 1 90.06 231 ALA A O 1
ATOM 1789 N N . LEU A 1 232 ? -16.812 -13.102 15.297 1 91.69 232 LEU A N 1
ATOM 1790 C CA . LEU A 1 232 ? -16.312 -12.922 13.945 1 91.69 232 LEU A CA 1
ATOM 1791 C C . LEU A 1 232 ? -14.812 -12.664 13.953 1 91.69 232 LEU A C 1
ATOM 1793 O O . LEU A 1 232 ? -14.078 -13.211 13.125 1 91.69 232 LEU A O 1
ATOM 1797 N N . CYS A 1 233 ? -14.359 -11.906 14.906 1 88 233 CYS A N 1
ATOM 1798 C CA . CYS A 1 233 ? -12.938 -11.586 15.031 1 88 233 CYS A CA 1
ATOM 1799 C C . CYS A 1 233 ? -12.133 -12.836 15.367 1 88 233 CYS A C 1
ATOM 1801 O O . CYS A 1 233 ? -10.961 -12.938 15.008 1 88 233 CYS A O 1
ATOM 1803 N N . ALA A 1 234 ? -12.781 -13.727 16.031 1 82.56 234 ALA A N 1
ATOM 1804 C CA . ALA A 1 234 ? -12.102 -14.93 16.5 1 82.56 234 ALA A CA 1
ATOM 1805 C C . ALA A 1 234 ? -12.156 -16.031 15.445 1 82.56 234 ALA A C 1
ATOM 1807 O O . ALA A 1 234 ? -11.57 -17.109 15.625 1 82.56 234 ALA A O 1
ATOM 1808 N N . GLU A 1 235 ? -12.93 -15.734 14.469 1 75.06 235 GLU A N 1
ATOM 1809 C CA . GLU A 1 235 ? -13.148 -16.781 13.461 1 75.06 235 GLU A CA 1
ATOM 1810 C C . GLU A 1 235 ? -11.82 -17.266 12.891 1 75.06 235 GLU A C 1
ATOM 1812 O O . GLU A 1 235 ? -10.984 -16.469 12.469 1 75.06 235 GLU A O 1
ATOM 1817 N N . ARG A 1 236 ? -11.469 -18.469 13.266 1 64.19 236 ARG A N 1
ATOM 1818 C CA . ARG A 1 236 ? -10.328 -19.219 12.766 1 64.19 236 ARG A CA 1
ATOM 1819 C C . ARG A 1 236 ? -10.742 -20.203 11.68 1 64.19 236 ARG A C 1
ATOM 1821 O O . ARG A 1 236 ? -11.531 -21.109 11.93 1 64.19 236 ARG A O 1
ATOM 1828 N N . PHE A 1 237 ? -11.289 -19.781 10.656 1 52.66 237 PHE A N 1
ATOM 1829 C CA . PHE A 1 237 ? -11.789 -20.828 9.766 1 52.66 237 PHE A CA 1
ATOM 1830 C C . PHE A 1 237 ? -10.797 -21.984 9.672 1 52.66 237 PHE A C 1
ATOM 1832 O O . PHE A 1 237 ? -9.594 -21.781 9.836 1 52.66 237 PHE A O 1
ATOM 1839 N N . MET B 1 1 ? 36.344 5.344 8.32 1 44.88 1 MET B N 1
ATOM 1840 C CA . MET B 1 1 ? 36.531 4.066 7.637 1 44.88 1 MET B CA 1
ATOM 1841 C C . MET B 1 1 ? 35.219 3.506 7.152 1 44.88 1 MET B C 1
ATOM 1843 O O . MET B 1 1 ? 35.125 3.025 6.023 1 44.88 1 MET B O 1
ATOM 1847 N N . GLN B 1 2 ? 34.062 3.488 8.078 1 51.94 2 GLN B N 1
ATOM 1848 C CA . GLN B 1 2 ? 32.75 2.941 7.773 1 51.94 2 GLN B CA 1
ATOM 1849 C C . GLN B 1 2 ? 32.031 3.791 6.727 1 51.94 2 GLN B C 1
ATOM 1851 O O . GLN B 1 2 ? 31.359 3.258 5.852 1 51.94 2 GLN B O 1
ATOM 1856 N N . ALA B 1 3 ? 32.25 5.176 6.832 1 53.72 3 ALA B N 1
ATOM 1857 C CA . ALA B 1 3 ? 31.703 6.074 5.82 1 53.72 3 ALA B CA 1
ATOM 1858 C C . ALA B 1 3 ? 32.312 5.793 4.449 1 53.72 3 ALA B C 1
ATOM 1860 O O . ALA B 1 3 ? 31.609 5.84 3.436 1 53.72 3 ALA B O 1
ATOM 1861 N N . SER B 1 4 ? 33.5 5.383 4.523 1 68.81 4 SER B N 1
ATOM 1862 C CA . SER B 1 4 ? 34.219 5.113 3.289 1 68.81 4 SER B CA 1
ATOM 1863 C C . SER B 1 4 ? 33.688 3.883 2.576 1 68.81 4 SER B C 1
ATOM 1865 O O . SER B 1 4 ? 33.531 3.887 1.354 1 68.81 4 SER B O 1
ATOM 1867 N N . LEU B 1 5 ? 33.094 2.91 3.314 1 78 5 LEU B N 1
ATOM 1868 C CA . LEU B 1 5 ? 32.625 1.679 2.682 1 78 5 LEU B CA 1
ATOM 1869 C C . LEU B 1 5 ? 31.266 1.877 2.045 1 78 5 LEU B C 1
ATOM 1871 O O . LEU B 1 5 ? 31.016 1.372 0.949 1 78 5 LEU B O 1
ATOM 1875 N N . ALA B 1 6 ? 30.469 2.701 2.637 1 86 6 ALA B N 1
ATOM 1876 C CA . ALA B 1 6 ? 29.156 2.982 2.057 1 86 6 ALA B CA 1
ATOM 1877 C C . ALA B 1 6 ? 29.297 3.732 0.735 1 86 6 ALA B C 1
ATOM 1879 O O . ALA B 1 6 ? 28.516 3.508 -0.194 1 86 6 ALA B O 1
ATOM 1880 N N . SER B 1 7 ? 30.375 4.449 0.653 1 88.38 7 SER B N 1
ATOM 1881 C CA . SER B 1 7 ? 30.578 5.258 -0.542 1 88.38 7 SER B CA 1
ATOM 1882 C C . SER B 1 7 ? 30.922 4.391 -1.745 1 88.38 7 SER B C 1
ATOM 1884 O O . SER B 1 7 ? 30.688 4.781 -2.891 1 88.38 7 SER B O 1
ATOM 1886 N N . SER B 1 8 ? 31.453 3.236 -1.45 1 93.38 8 SER B N 1
ATOM 1887 C CA . SER B 1 8 ? 31.797 2.334 -2.541 1 93.38 8 SER B CA 1
ATOM 1888 C C . SER B 1 8 ? 30.562 1.808 -3.248 1 93.38 8 SER B C 1
ATOM 1890 O O . SER B 1 8 ? 30.641 1.306 -4.371 1 93.38 8 SER B O 1
ATOM 1892 N N . TYR B 1 9 ? 29.344 1.96 -2.633 1 95.38 9 TYR B N 1
ATOM 1893 C CA . TYR B 1 9 ? 28.109 1.435 -3.203 1 95.38 9 TYR B CA 1
ATOM 1894 C C . TYR B 1 9 ? 27.328 2.535 -3.898 1 95.38 9 TYR B C 1
ATOM 1896 O O . TYR B 1 9 ? 26.188 2.314 -4.332 1 95.38 9 TYR B O 1
ATOM 1904 N N . LEU B 1 10 ? 27.922 3.727 -3.99 1 95.5 10 LEU B N 1
ATOM 1905 C CA . LEU B 1 10 ? 27.234 4.887 -4.547 1 95.5 10 LEU B CA 1
ATOM 1906 C C . LEU B 1 10 ? 26.766 4.609 -5.969 1 95.5 10 LEU B C 1
ATOM 1908 O O . LEU B 1 10 ? 25.625 4.938 -6.324 1 95.5 10 LEU B O 1
ATOM 1912 N N . PRO B 1 11 ? 27.609 3.939 -6.879 1 94.75 11 PRO B N 1
ATOM 1913 C CA . PRO B 1 11 ? 27.109 3.666 -8.227 1 94.75 11 PRO B CA 1
ATOM 1914 C C . PRO B 1 11 ? 25.844 2.809 -8.227 1 94.75 11 PRO B C 1
ATOM 1916 O O . PRO B 1 11 ? 24.922 3.061 -9.008 1 94.75 11 PRO B O 1
ATOM 1919 N N . THR B 1 12 ? 25.766 1.825 -7.34 1 94.44 12 THR B N 1
ATOM 1920 C CA . THR B 1 12 ? 24.578 0.991 -7.215 1 94.44 12 THR B CA 1
ATOM 1921 C C . THR B 1 12 ? 23.375 1.817 -6.742 1 94.44 12 THR B C 1
ATOM 1923 O O . THR B 1 12 ? 22.281 1.716 -7.305 1 94.44 12 THR B O 1
ATOM 1926 N N . LEU B 1 13 ? 23.594 2.65 -5.734 1 96.19 13 LEU B N 1
ATOM 1927 C CA . LEU B 1 13 ? 22.516 3.451 -5.156 1 96.19 13 LEU B CA 1
ATOM 1928 C C . LEU B 1 13 ? 21.984 4.445 -6.18 1 96.19 13 LEU B C 1
ATOM 1930 O O . LEU B 1 13 ? 20.781 4.707 -6.215 1 96.19 13 LEU B O 1
ATOM 1934 N N . ARG B 1 14 ? 22.844 4.918 -7.059 1 94.88 14 ARG B N 1
ATOM 1935 C CA . ARG B 1 14 ? 22.453 5.926 -8.039 1 94.88 14 ARG B CA 1
ATOM 1936 C C . ARG B 1 14 ? 21.641 5.301 -9.172 1 94.88 14 ARG B C 1
ATOM 1938 O O . ARG B 1 14 ? 21.016 6.016 -9.953 1 94.88 14 ARG B O 1
ATOM 1945 N N . ALA B 1 15 ? 21.609 3.99 -9.203 1 93.06 15 ALA B N 1
ATOM 1946 C CA . ALA B 1 15 ? 20.781 3.293 -10.188 1 93.06 15 ALA B CA 1
ATOM 1947 C C . ALA B 1 15 ? 19.328 3.248 -9.734 1 93.06 15 ALA B C 1
ATOM 1949 O O . ALA B 1 15 ? 18.438 2.926 -10.523 1 93.06 15 ALA B O 1
ATOM 1950 N N . GLY B 1 16 ? 19.047 3.586 -8.492 1 94.44 16 GLY B N 1
ATOM 1951 C CA . GLY B 1 16 ? 17.688 3.643 -7.98 1 94.44 16 GLY B CA 1
ATOM 1952 C C . GLY B 1 16 ? 17.016 4.996 -8.188 1 94.44 16 GLY B C 1
ATOM 1953 O O . GLY B 1 16 ? 17.656 6.035 -7.973 1 94.44 16 GLY B O 1
ATOM 1954 N N . ARG B 1 17 ? 15.828 4.957 -8.562 1 94.31 17 ARG B N 1
ATOM 1955 C CA . ARG B 1 17 ? 15.094 6.168 -8.906 1 94.31 17 ARG B CA 1
ATOM 1956 C C . ARG B 1 17 ? 15.008 7.117 -7.719 1 94.31 17 ARG B C 1
ATOM 1958 O O . ARG B 1 17 ? 15.305 8.305 -7.844 1 94.31 17 ARG B O 1
ATOM 1965 N N . TRP B 1 18 ? 14.688 6.598 -6.578 1 96.5 18 TRP B N 1
ATOM 1966 C CA . TRP B 1 18 ? 14.469 7.449 -5.414 1 96.5 18 TRP B CA 1
ATOM 1967 C C . TRP B 1 18 ? 15.766 8.133 -4.984 1 96.5 18 TRP B C 1
ATOM 1969 O O . TRP B 1 18 ? 15.812 9.359 -4.848 1 96.5 18 TRP B O 1
ATOM 1979 N N . PHE B 1 19 ? 16.859 7.348 -4.773 1 97.62 19 PHE B N 1
ATOM 1980 C CA . PHE B 1 19 ? 18.125 7.883 -4.285 1 97.62 19 PHE B CA 1
ATOM 1981 C C . PHE B 1 19 ? 18.688 8.898 -5.266 1 97.62 19 PHE B C 1
ATOM 1983 O O . PHE B 1 19 ? 19.219 9.938 -4.859 1 97.62 19 PHE B O 1
ATOM 1990 N N . SER B 1 20 ? 18.531 8.594 -6.539 1 96.38 20 SER B N 1
ATOM 1991 C CA . SER B 1 20 ? 19.094 9.453 -7.574 1 96.38 20 SER B CA 1
ATOM 1992 C C . SER B 1 20 ? 18.391 10.797 -7.625 1 96.38 20 SER B C 1
ATOM 1994 O O . SER B 1 20 ? 18.938 11.773 -8.141 1 96.38 20 SER B O 1
ATOM 1996 N N . ALA B 1 21 ? 17.203 10.875 -7.098 1 96.19 21 ALA B N 1
ATOM 1997 C CA . ALA B 1 21 ? 16.406 12.094 -7.152 1 96.19 21 ALA B CA 1
ATOM 1998 C C . ALA B 1 21 ? 16.625 12.945 -5.902 1 96.19 21 ALA B C 1
ATOM 2000 O O . ALA B 1 21 ? 16.156 14.086 -5.832 1 96.19 21 ALA B O 1
ATOM 2001 N N . LEU B 1 22 ? 17.328 12.438 -4.922 1 97.38 22 LEU B N 1
ATOM 2002 C CA . LEU B 1 22 ? 17.531 13.164 -3.668 1 97.38 22 LEU B CA 1
ATOM 2003 C C . LEU B 1 22 ? 18.469 14.352 -3.865 1 97.38 22 LEU B C 1
ATOM 2005 O O . LEU B 1 22 ? 19.406 14.281 -4.66 1 97.38 22 LEU B O 1
ATOM 2009 N N . ALA B 1 23 ? 18.188 15.398 -3.061 1 95.75 23 ALA B N 1
ATOM 2010 C CA . ALA B 1 23 ? 19.188 16.453 -2.947 1 95.75 23 ALA B CA 1
ATOM 2011 C C . ALA B 1 23 ? 20.5 15.914 -2.398 1 95.75 23 ALA B C 1
ATOM 2013 O O . ALA B 1 23 ? 20.516 15.047 -1.523 1 95.75 23 ALA B O 1
ATOM 2014 N N . PRO B 1 24 ? 21.609 16.469 -2.852 1 96.31 24 PRO B N 1
ATOM 2015 C CA . PRO B 1 24 ? 22.922 15.961 -2.434 1 96.31 24 PRO B CA 1
ATOM 2016 C C . PRO B 1 24 ? 23.094 15.945 -0.917 1 96.31 24 PRO B C 1
ATOM 2018 O O . PRO B 1 24 ? 23.688 15.016 -0.369 1 96.31 24 PRO B O 1
ATOM 2021 N N . GLN B 1 25 ? 22.562 16.906 -0.267 1 96.69 25 GLN B N 1
ATOM 2022 C CA . GLN B 1 25 ? 22.719 16.984 1.183 1 96.69 25 GLN B CA 1
ATOM 2023 C C . GLN B 1 25 ? 22.141 15.742 1.863 1 96.69 25 GLN B C 1
ATOM 2025 O O . GLN B 1 25 ? 22.797 15.141 2.727 1 96.69 25 GLN B O 1
ATOM 2030 N N . PHE B 1 26 ? 20.984 15.398 1.511 1 97.75 26 PHE B N 1
ATOM 2031 C CA . PHE B 1 26 ? 20.328 14.25 2.133 1 97.75 26 PHE B CA 1
ATOM 2032 C C . PHE B 1 26 ? 20.984 12.945 1.695 1 97.75 26 PHE B C 1
ATOM 2034 O O . PHE B 1 26 ? 21.219 12.062 2.516 1 97.75 26 PHE B O 1
ATOM 2041 N N . ALA B 1 27 ? 21.297 12.805 0.395 1 97.44 27 ALA B N 1
ATOM 2042 C CA . ALA B 1 27 ? 22 11.625 -0.107 1 97.44 27 ALA B CA 1
ATOM 2043 C C . ALA B 1 27 ? 23.312 11.406 0.629 1 97.44 27 ALA B C 1
ATOM 2045 O O . ALA B 1 27 ? 23.625 10.289 1.047 1 97.44 27 ALA B O 1
ATOM 2046 N N . ASP B 1 28 ? 24.031 12.477 0.784 1 96.25 28 ASP B N 1
ATOM 2047 C CA . ASP B 1 28 ? 25.312 12.414 1.459 1 96.25 28 ASP B CA 1
ATOM 2048 C C . ASP B 1 28 ? 25.156 11.992 2.918 1 96.25 28 ASP B C 1
ATOM 2050 O O . ASP B 1 28 ? 25.953 11.219 3.441 1 96.25 28 ASP B O 1
ATOM 2054 N N . LEU B 1 29 ? 24.156 12.484 3.561 1 96.25 29 LEU B N 1
ATOM 2055 C CA . LEU B 1 29 ? 23.891 12.125 4.953 1 96.25 29 LEU B CA 1
ATOM 2056 C C . LEU B 1 29 ? 23.594 10.641 5.082 1 96.25 29 LEU B C 1
ATOM 2058 O O . LEU B 1 29 ? 24.109 9.969 5.984 1 96.25 29 LEU B O 1
ATOM 2062 N N . LEU B 1 30 ? 22.672 10.141 4.191 1 97.06 30 LEU B N 1
ATOM 2063 C CA . LEU B 1 30 ? 22.344 8.719 4.23 1 97.06 30 LEU B CA 1
ATOM 2064 C C . LEU B 1 30 ? 23.578 7.855 4.082 1 97.06 30 LEU B C 1
ATOM 2066 O O . LEU B 1 30 ? 23.766 6.887 4.824 1 97.06 30 LEU B O 1
ATOM 2070 N N . LEU B 1 31 ? 24.438 8.281 3.186 1 96.69 31 LEU B N 1
ATOM 2071 C CA . LEU B 1 31 ? 25.656 7.527 2.955 1 96.69 31 LEU B CA 1
ATOM 2072 C C . LEU B 1 31 ? 26.578 7.609 4.164 1 96.69 31 LEU B C 1
ATOM 2074 O O . LEU B 1 31 ? 27.234 6.621 4.523 1 96.69 31 LEU B O 1
ATOM 2078 N N . ALA B 1 32 ? 26.641 8.75 4.734 1 95.81 32 ALA B N 1
ATOM 2079 C CA . ALA B 1 32 ? 27.516 8.961 5.879 1 95.81 32 ALA B CA 1
ATOM 2080 C C . ALA B 1 32 ? 27.062 8.133 7.082 1 95.81 32 ALA B C 1
ATOM 2082 O O . ALA B 1 32 ? 27.906 7.668 7.863 1 95.81 32 ALA B O 1
ATOM 2083 N N . LEU B 1 33 ? 25.766 7.93 7.254 1 95.25 33 LEU B N 1
ATOM 2084 C CA . LEU B 1 33 ? 25.234 7.211 8.406 1 95.25 33 LEU B CA 1
ATOM 2085 C C . LEU B 1 33 ? 25.203 5.711 8.141 1 95.25 33 LEU B C 1
ATOM 2087 O O . LEU B 1 33 ? 25.141 4.91 9.078 1 95.25 33 LEU B O 1
ATOM 2091 N N . ALA B 1 34 ? 25.188 5.336 6.887 1 96.44 34 ALA B N 1
ATOM 2092 C CA . ALA B 1 34 ? 24.906 3.961 6.492 1 96.44 34 ALA B CA 1
ATOM 2093 C C . ALA B 1 34 ? 26.047 3.031 6.875 1 96.44 34 ALA B C 1
ATOM 2095 O O . ALA B 1 34 ? 27.219 3.398 6.754 1 96.44 34 ALA B O 1
ATOM 2096 N N . GLN B 1 35 ? 25.719 1.856 7.316 1 95.31 35 GLN B N 1
ATOM 2097 C CA . GLN B 1 35 ? 26.656 0.78 7.617 1 95.31 35 GLN B CA 1
ATOM 2098 C C . GLN B 1 35 ? 26.312 -0.485 6.836 1 95.31 35 GLN B C 1
ATOM 2100 O O . GLN B 1 35 ? 25.172 -0.945 6.859 1 95.31 35 GLN B O 1
ATOM 2105 N N . PRO B 1 36 ? 27.297 -1.012 6.152 1 96.69 36 PRO B N 1
ATOM 2106 C CA . PRO B 1 36 ? 27.016 -2.25 5.422 1 96.69 36 PRO B CA 1
ATOM 2107 C C . PRO B 1 36 ? 26.828 -3.447 6.348 1 96.69 36 PRO B C 1
ATOM 2109 O O . PRO B 1 36 ? 27.5 -3.562 7.371 1 96.69 36 PRO B O 1
ATOM 2112 N N . ARG B 1 37 ? 25.875 -4.199 6.031 1 96.31 37 ARG B N 1
ATOM 2113 C CA . ARG B 1 37 ? 25.594 -5.461 6.707 1 96.31 37 ARG B CA 1
ATOM 2114 C C . ARG B 1 37 ? 25.484 -6.605 5.703 1 96.31 37 ARG B C 1
ATOM 2116 O O . ARG B 1 37 ? 24.703 -6.539 4.754 1 96.31 37 ARG B O 1
ATOM 2123 N N . SER B 1 38 ? 26.281 -7.613 5.949 1 97.88 38 SER B N 1
ATOM 2124 C CA . SER B 1 38 ? 26.234 -8.805 5.109 1 97.88 38 SER B CA 1
ATOM 2125 C C . SER B 1 38 ? 25.312 -9.859 5.691 1 97.88 38 SER B C 1
ATOM 2127 O O . SER B 1 38 ? 25.281 -10.07 6.906 1 97.88 38 SER B O 1
ATOM 2129 N N . LEU B 1 39 ? 24.609 -10.453 4.812 1 98.25 39 LEU B N 1
ATOM 2130 C CA . LEU B 1 39 ? 23.672 -11.508 5.191 1 98.25 39 LEU B CA 1
ATOM 2131 C C . LEU B 1 39 ? 23.891 -12.758 4.352 1 98.25 39 LEU B C 1
ATOM 2133 O O . LEU B 1 39 ? 24.109 -12.672 3.143 1 98.25 39 LEU B O 1
ATOM 2137 N N . GLU B 1 40 ? 23.844 -13.875 5.016 1 98.25 40 GLU B N 1
ATOM 2138 C CA . GLU B 1 40 ? 23.844 -15.148 4.305 1 98.25 40 GLU B CA 1
ATOM 2139 C C . GLU B 1 40 ? 22.438 -15.492 3.803 1 98.25 40 GLU B C 1
ATOM 2141 O O . GLU B 1 40 ? 21.453 -14.938 4.285 1 98.25 40 GLU B O 1
ATOM 2146 N N . THR B 1 41 ? 22.469 -16.406 2.869 1 96.31 41 THR B N 1
ATOM 2147 C CA . THR B 1 41 ? 21.188 -16.859 2.369 1 96.31 41 THR B CA 1
ATOM 2148 C C . THR B 1 41 ? 20.312 -17.359 3.516 1 96.31 41 THR B C 1
ATOM 2150 O O . THR B 1 41 ? 20.75 -18.156 4.344 1 96.31 41 THR B O 1
ATOM 2153 N N . GLY B 1 42 ? 19.141 -16.766 3.58 1 94.62 42 GLY B N 1
ATOM 2154 C CA . GLY B 1 42 ? 18.172 -17.234 4.57 1 94.62 42 GLY B CA 1
ATOM 2155 C C . GLY B 1 42 ? 18.25 -16.453 5.871 1 94.62 42 GLY B C 1
ATOM 2156 O O . GLY B 1 42 ? 17.344 -16.531 6.703 1 94.62 42 GLY B O 1
ATOM 2157 N N . GLU B 1 43 ? 19.297 -15.68 6.066 1 97.06 43 GLU B N 1
ATOM 2158 C CA . GLU B 1 43 ? 19.453 -14.922 7.301 1 97.06 43 GLU B CA 1
ATOM 2159 C C . GLU B 1 43 ? 18.453 -13.781 7.383 1 97.06 43 GLU B C 1
ATOM 2161 O O . GLU B 1 43 ? 18.203 -13.086 6.395 1 97.06 43 GLU B O 1
ATOM 2166 N N . ALA B 1 44 ? 17.844 -13.602 8.586 1 95.5 44 ALA B N 1
ATOM 2167 C CA . ALA B 1 44 ? 16.875 -12.531 8.805 1 95.5 44 ALA B CA 1
ATOM 2168 C C . ALA B 1 44 ? 17.578 -11.188 8.977 1 95.5 44 ALA B C 1
ATOM 2170 O O . ALA B 1 44 ? 18.531 -11.07 9.742 1 95.5 44 ALA B O 1
ATOM 2171 N N . LEU B 1 45 ? 17.156 -10.25 8.18 1 95.69 45 LEU B N 1
ATOM 2172 C CA . LEU B 1 45 ? 17.531 -8.859 8.461 1 95.69 45 LEU B CA 1
ATOM 2173 C C . LEU B 1 45 ? 16.75 -8.32 9.656 1 95.69 45 LEU B C 1
ATOM 2175 O O . LEU B 1 45 ? 17.344 -7.746 10.57 1 95.69 45 LEU B O 1
ATOM 2179 N N . PHE B 1 46 ? 15.484 -8.578 9.664 1 94.19 46 PHE B N 1
ATOM 2180 C CA . PHE B 1 46 ? 14.586 -8.336 10.789 1 94.19 46 PHE B CA 1
ATOM 2181 C C . PHE B 1 46 ? 13.328 -9.18 10.664 1 94.19 46 PHE B C 1
ATOM 2183 O O . PHE B 1 46 ? 13.055 -9.75 9.609 1 94.19 46 PHE B O 1
ATOM 2190 N N . LEU B 1 47 ? 12.609 -9.234 11.789 1 92.19 47 LEU B N 1
ATOM 2191 C CA . LEU B 1 47 ? 11.367 -10 11.82 1 92.19 47 LEU B CA 1
ATOM 2192 C C . LEU B 1 47 ? 10.18 -9.094 12.133 1 92.19 47 LEU B C 1
ATOM 2194 O O . LEU B 1 47 ? 10.328 -8.062 12.781 1 92.19 47 LEU B O 1
ATOM 2198 N N . ARG B 1 48 ? 9.07 -9.523 11.57 1 91.38 48 ARG B N 1
ATOM 2199 C CA . ARG B 1 48 ? 7.836 -8.82 11.914 1 91.38 48 ARG B CA 1
ATOM 2200 C C . ARG B 1 48 ? 7.711 -8.641 13.422 1 91.38 48 ARG B C 1
ATOM 2202 O O . ARG B 1 48 ? 7.961 -9.578 14.188 1 91.38 48 ARG B O 1
ATOM 2209 N N . GLY B 1 49 ? 7.273 -7.461 13.836 1 90.62 49 GLY B N 1
ATOM 2210 C CA . GLY B 1 49 ? 7.07 -7.203 15.25 1 90.62 49 GLY B CA 1
ATOM 2211 C C . GLY B 1 49 ? 8.305 -6.652 15.945 1 90.62 49 GLY B C 1
ATOM 2212 O O . GLY B 1 49 ? 8.211 -6.121 17.047 1 90.62 49 GLY B O 1
ATOM 2213 N N . ASP B 1 50 ? 9.453 -6.922 15.336 1 87.62 50 ASP B N 1
ATOM 2214 C CA . ASP B 1 50 ? 10.672 -6.352 15.906 1 87.62 50 ASP B CA 1
ATOM 2215 C C . ASP B 1 50 ? 10.547 -4.836 16.047 1 87.62 50 ASP B C 1
ATOM 2217 O O . ASP B 1 50 ? 9.906 -4.18 15.227 1 87.62 50 ASP B O 1
ATOM 2221 N N . ALA B 1 51 ? 11.102 -4.453 17.281 1 74.94 51 ALA B N 1
ATOM 2222 C CA . ALA B 1 51 ? 11.219 -3.008 17.453 1 74.94 51 ALA B CA 1
ATOM 2223 C C . ALA B 1 51 ? 12.195 -2.41 16.438 1 74.94 51 ALA B C 1
ATOM 2225 O O . ALA B 1 51 ? 13.102 -3.092 15.969 1 74.94 51 ALA B O 1
ATOM 2226 N N . LEU B 1 52 ? 11.969 -1.155 16.109 1 62.72 52 LEU B N 1
ATOM 2227 C CA . LEU B 1 52 ? 12.727 -0.478 15.055 1 62.72 52 LEU B CA 1
ATOM 2228 C C . LEU B 1 52 ? 14.164 -0.225 15.492 1 62.72 52 LEU B C 1
ATOM 2230 O O . LEU B 1 52 ? 14.641 0.911 15.445 1 62.72 52 LEU B O 1
ATOM 2234 N N . GLU B 1 53 ? 14.82 -1.112 16.031 1 61.47 53 GLU B N 1
ATOM 2235 C CA . GLU B 1 53 ? 16.219 -0.72 16.125 1 61.47 53 GLU B CA 1
ATOM 2236 C C . GLU B 1 53 ? 16.828 -0.49 14.742 1 61.47 53 GLU B C 1
ATOM 2238 O O . GLU B 1 53 ? 17.75 0.322 14.586 1 61.47 53 GLU B O 1
ATOM 2243 N N . GLY B 1 54 ? 16.219 -1.003 13.703 1 66.56 54 GLY B N 1
ATOM 2244 C CA . GLY B 1 54 ? 16.75 -0.688 12.391 1 66.56 54 GLY B CA 1
ATOM 2245 C C . GLY B 1 54 ? 15.945 0.379 11.664 1 66.56 54 GLY B C 1
ATOM 2246 O O . GLY B 1 54 ? 14.75 0.548 11.922 1 66.56 54 GLY B O 1
ATOM 2247 N N . GLY B 1 55 ? 16.594 1.376 11.242 1 87.62 55 GLY B N 1
ATOM 2248 C CA . GLY B 1 55 ? 16.203 2.557 10.484 1 87.62 55 GLY B CA 1
ATOM 2249 C C . GLY B 1 55 ? 15.836 2.254 9.047 1 87.62 55 GLY B C 1
ATOM 2250 O O . GLY B 1 55 ? 15.023 1.367 8.781 1 87.62 55 GLY B O 1
ATOM 2251 N N . LEU B 1 56 ? 16.375 2.762 8.195 1 95.94 56 LEU B N 1
ATOM 2252 C CA . LEU B 1 56 ? 16.219 2.678 6.746 1 95.94 56 LEU B CA 1
ATOM 2253 C C . LEU B 1 56 ? 17.297 1.783 6.137 1 95.94 56 LEU B C 1
ATOM 2255 O O . LEU B 1 56 ? 18.438 1.766 6.609 1 95.94 56 LEU B O 1
ATOM 2259 N N . PHE B 1 57 ? 16.922 1.007 5.121 1 97 57 PHE B N 1
ATOM 2260 C CA . PHE B 1 57 ? 17.844 0.08 4.492 1 97 57 PHE B CA 1
ATOM 2261 C C . PHE B 1 57 ? 17.891 0.298 2.982 1 97 57 PHE B C 1
ATOM 2263 O O . PHE B 1 57 ? 16.922 0.767 2.391 1 97 57 PHE B O 1
ATOM 2270 N N . ALA B 1 58 ? 18.984 -0.12 2.43 1 97.31 58 ALA B N 1
ATOM 2271 C CA . ALA B 1 58 ? 19.125 -0.221 0.98 1 97.31 58 ALA B CA 1
ATOM 2272 C C . ALA B 1 58 ? 19.812 -1.523 0.584 1 97.31 58 ALA B C 1
ATOM 2274 O O . ALA B 1 58 ? 20.828 -1.898 1.171 1 97.31 58 ALA B O 1
ATOM 2275 N N . VAL B 1 59 ? 19.281 -2.184 -0.397 1 97.31 59 VAL B N 1
ATOM 2276 C CA . VAL B 1 59 ? 19.969 -3.344 -0.95 1 97.31 59 VAL B CA 1
ATOM 2277 C C . VAL B 1 59 ? 21.062 -2.885 -1.904 1 97.31 59 VAL B C 1
ATOM 2279 O O . VAL B 1 59 ? 20.812 -2.104 -2.824 1 97.31 59 VAL B O 1
ATOM 2282 N N . VAL B 1 60 ? 22.266 -3.354 -1.678 1 97.38 60 VAL B N 1
ATOM 2283 C CA . VAL B 1 60 ? 23.328 -2.949 -2.586 1 97.38 60 VAL B CA 1
ATOM 2284 C C . VAL B 1 60 ? 23.891 -4.176 -3.301 1 97.38 60 VAL B C 1
ATOM 2286 O O . VAL B 1 60 ? 24.5 -4.055 -4.363 1 97.38 60 VAL B O 1
ATOM 2289 N N . ARG B 1 61 ? 23.719 -5.301 -2.742 1 96.81 61 ARG B N 1
ATOM 2290 C CA . ARG B 1 61 ? 24.047 -6.582 -3.361 1 96.81 61 ARG B CA 1
ATOM 2291 C C . ARG B 1 61 ? 23.062 -7.664 -2.947 1 96.81 61 ARG B C 1
ATOM 2293 O O . ARG B 1 61 ? 22.641 -7.719 -1.789 1 96.81 61 ARG B O 1
ATOM 2300 N N . GLY B 1 62 ? 22.734 -8.57 -3.947 1 95.06 62 GLY B N 1
ATOM 2301 C CA . GLY B 1 62 ? 21.797 -9.648 -3.652 1 95.06 62 GLY B CA 1
ATOM 2302 C C . GLY B 1 62 ? 20.359 -9.203 -3.656 1 95.06 62 GLY B C 1
ATOM 2303 O O . GLY B 1 62 ? 19.953 -8.406 -4.504 1 95.06 62 GLY B O 1
ATOM 2304 N N . SER B 1 63 ? 19.547 -9.844 -2.723 1 94.44 63 SER B N 1
ATOM 2305 C CA . SER B 1 63 ? 18.125 -9.555 -2.688 1 94.44 63 SER B CA 1
ATOM 2306 C C . SER B 1 63 ? 17.531 -9.883 -1.324 1 94.44 63 SER B C 1
ATOM 2308 O O . SER B 1 63 ? 17.969 -10.82 -0.655 1 94.44 63 SER B O 1
ATOM 2310 N N . ILE B 1 64 ? 16.656 -9.062 -0.946 1 95.38 64 ILE B N 1
ATOM 2311 C CA . ILE B 1 64 ? 15.93 -9.25 0.307 1 95.38 64 ILE B CA 1
ATOM 2312 C C . ILE B 1 64 ? 14.477 -9.625 0.015 1 95.38 64 ILE B C 1
ATOM 2314 O O . ILE B 1 64 ? 13.805 -8.953 -0.768 1 95.38 64 ILE B O 1
ATOM 2318 N N . GLY B 1 65 ? 14.016 -10.742 0.586 1 93.62 65 GLY B N 1
ATOM 2319 C CA . GLY B 1 65 ? 12.625 -11.156 0.478 1 93.62 65 GLY B CA 1
ATOM 2320 C C . GLY B 1 65 ? 11.781 -10.719 1.657 1 93.62 65 GLY B C 1
ATOM 2321 O O . GLY B 1 65 ? 12.234 -10.758 2.803 1 93.62 65 GLY B O 1
ATOM 2322 N N . PHE B 1 66 ? 10.609 -10.258 1.382 1 94.06 66 PHE B N 1
ATOM 2323 C CA . PHE B 1 66 ? 9.641 -9.883 2.404 1 94.06 66 PHE B CA 1
ATOM 2324 C C . PHE B 1 66 ? 8.492 -10.883 2.451 1 94.06 66 PHE B C 1
ATOM 2326 O O . PHE B 1 66 ? 7.836 -11.133 1.438 1 94.06 66 PHE B O 1
ATOM 2333 N N . SER B 1 67 ? 8.297 -11.445 3.617 1 91.25 67 SER B N 1
ATOM 2334 C CA . SER B 1 67 ? 7.293 -12.5 3.738 1 91.25 67 SER B CA 1
ATOM 2335 C C . SER B 1 67 ? 6.324 -12.219 4.883 1 91.25 67 SER B C 1
ATOM 2337 O O . SER B 1 67 ? 6.664 -11.5 5.828 1 91.25 67 SER B O 1
ATOM 2339 N N . GLY B 1 68 ? 5.125 -12.539 4.684 1 85.38 68 GLY B N 1
ATOM 2340 C CA . GLY B 1 68 ? 4.125 -12.562 5.742 1 85.38 68 GLY B CA 1
ATOM 2341 C C . GLY B 1 68 ? 3.838 -13.953 6.266 1 85.38 68 GLY B C 1
ATOM 2342 O O . GLY B 1 68 ? 4.199 -14.945 5.633 1 85.38 68 GLY B O 1
ATOM 2343 N N . VAL B 1 69 ? 3.373 -14.031 7.531 1 75.38 69 VAL B N 1
ATOM 2344 C CA . VAL B 1 69 ? 2.979 -15.305 8.117 1 75.38 69 VAL B CA 1
ATOM 2345 C C . VAL B 1 69 ? 1.489 -15.281 8.453 1 75.38 69 VAL B C 1
ATOM 2347 O O . VAL B 1 69 ? 0.977 -14.273 8.953 1 75.38 69 VAL B O 1
ATOM 2350 N N . GLY B 1 70 ? 0.799 -16.203 7.859 1 65.44 70 GLY B N 1
ATOM 2351 C CA . GLY B 1 70 ? -0.626 -16.281 8.133 1 65.44 70 GLY B CA 1
ATOM 2352 C C . GLY B 1 70 ? -1.051 -17.609 8.703 1 65.44 70 GLY B C 1
ATOM 2353 O O . GLY B 1 70 ? -0.396 -18.641 8.461 1 65.44 70 GLY B O 1
ATOM 2354 N N . GLY B 1 71 ? -2.076 -17.688 9.484 1 61.78 71 GLY B N 1
ATOM 2355 C CA . GLY B 1 71 ? -2.637 -18.891 10.078 1 61.78 71 GLY B CA 1
ATOM 2356 C C . GLY B 1 71 ? -2.209 -19.109 11.516 1 61.78 71 GLY B C 1
ATOM 2357 O O . GLY B 1 71 ? -1.557 -18.25 12.109 1 61.78 71 GLY B O 1
ATOM 2358 N N . GLN B 1 72 ? -2.803 -20.125 12.172 1 58.5 72 GLN B N 1
ATOM 2359 C CA . GLN B 1 72 ? -2.48 -20.469 13.555 1 58.5 72 GLN B CA 1
ATOM 2360 C C . GLN B 1 72 ? -1.094 -21.094 13.664 1 58.5 72 GLN B C 1
ATOM 2362 O O . GLN B 1 72 ? -0.583 -21.641 12.688 1 58.5 72 GLN B O 1
ATOM 2367 N N . SER B 1 73 ? -0.431 -20.672 14.781 1 57.25 73 SER B N 1
ATOM 2368 C CA . SER B 1 73 ? 0.95 -21.016 15.117 1 57.25 73 SER B CA 1
ATOM 2369 C C . SER B 1 73 ? 1.346 -22.359 14.531 1 57.25 73 SER B C 1
ATOM 2371 O O . SER B 1 73 ? 2.398 -22.484 13.898 1 57.25 73 SER B O 1
ATOM 2373 N N . GLU B 1 74 ? 0.537 -23.438 14.68 1 57.47 74 GLU B N 1
ATOM 2374 C CA . GLU B 1 74 ? 0.975 -24.766 14.289 1 57.47 74 GLU B CA 1
ATOM 2375 C C . GLU B 1 74 ? 0.878 -24.969 12.781 1 57.47 74 GLU B C 1
ATOM 2377 O O . GLU B 1 74 ? 1.588 -25.797 12.203 1 57.47 74 GLU B O 1
ATOM 2382 N N . GLN B 1 75 ? 0.126 -24.219 12.211 1 60.5 75 GLN B N 1
ATOM 2383 C CA . GLN B 1 75 ? -0.076 -24.406 10.773 1 60.5 75 GLN B CA 1
ATOM 2384 C C . GLN B 1 75 ? 0.192 -23.094 10.023 1 60.5 75 GLN B C 1
ATOM 2386 O O . GLN B 1 75 ? -0.416 -22.844 8.984 1 60.5 75 GLN B O 1
ATOM 2391 N N . ALA B 1 76 ? 1.102 -22.391 10.516 1 65.5 76 ALA B N 1
ATOM 2392 C CA . ALA B 1 76 ? 1.319 -21.094 9.906 1 65.5 76 ALA B CA 1
ATOM 2393 C C . ALA B 1 76 ? 1.957 -21.219 8.523 1 65.5 76 ALA B C 1
ATOM 2395 O O . ALA B 1 76 ? 2.826 -22.078 8.32 1 65.5 76 ALA B O 1
ATOM 2396 N N . ARG B 1 77 ? 1.354 -20.656 7.594 1 74.25 77 ARG B N 1
ATOM 2397 C CA . ARG B 1 77 ? 1.865 -20.578 6.227 1 74.25 77 ARG B CA 1
ATOM 2398 C C . ARG B 1 77 ? 2.643 -19.281 6.012 1 74.25 77 ARG B C 1
ATOM 2400 O O . ARG B 1 77 ? 2.289 -18.234 6.566 1 74.25 77 ARG B O 1
ATOM 2407 N N . GLU B 1 78 ? 3.766 -19.484 5.324 1 80.5 78 GLU B N 1
ATOM 2408 C CA . GLU B 1 78 ? 4.578 -18.328 4.945 1 80.5 78 GLU B CA 1
ATOM 2409 C C . GLU B 1 78 ? 4.48 -18.047 3.447 1 80.5 78 GLU B C 1
ATOM 2411 O O . GLU B 1 78 ? 4.395 -18.984 2.645 1 80.5 78 GLU B O 1
ATOM 2416 N N . ALA B 1 79 ? 4.379 -16.781 3.146 1 84 79 ALA B N 1
ATOM 2417 C CA . ALA B 1 79 ? 4.363 -16.422 1.729 1 84 79 ALA B CA 1
ATOM 2418 C C . ALA B 1 79 ? 5.258 -15.219 1.455 1 84 79 ALA B C 1
ATOM 2420 O O . ALA B 1 79 ? 5.254 -14.25 2.213 1 84 79 ALA B O 1
ATOM 2421 N N . LEU B 1 80 ? 6.055 -15.406 0.396 1 86.94 80 LEU B N 1
ATOM 2422 C CA . LEU B 1 80 ? 6.816 -14.273 -0.117 1 86.94 80 LEU B CA 1
ATOM 2423 C C . LEU B 1 80 ? 5.891 -13.227 -0.729 1 86.94 80 LEU B C 1
ATOM 2425 O O . LEU B 1 80 ? 5.109 -13.531 -1.628 1 86.94 80 LEU B O 1
ATOM 2429 N N . LEU B 1 81 ? 5.973 -12.031 -0.25 1 87.19 81 LEU B N 1
ATOM 2430 C CA . LEU B 1 81 ? 5.129 -10.961 -0.766 1 87.19 81 LEU B CA 1
ATOM 2431 C C . LEU B 1 81 ? 5.859 -10.164 -1.84 1 87.19 81 LEU B C 1
ATOM 2433 O O . LEU B 1 81 ? 5.254 -9.734 -2.826 1 87.19 81 LEU B O 1
ATOM 2437 N N . THR B 1 82 ? 7.102 -9.953 -1.569 1 86.75 82 THR B N 1
ATOM 2438 C CA . THR B 1 82 ? 7.914 -9.234 -2.549 1 86.75 82 THR B CA 1
ATOM 2439 C C . THR B 1 82 ? 9.398 -9.484 -2.305 1 86.75 82 THR B C 1
ATOM 2441 O O . THR B 1 82 ? 9.781 -10.023 -1.264 1 86.75 82 THR B O 1
ATOM 2444 N N . ARG B 1 83 ? 10.125 -9.188 -3.375 1 89.56 83 ARG B N 1
ATOM 2445 C CA . ARG B 1 83 ? 11.578 -9.273 -3.352 1 89.56 83 ARG B CA 1
ATOM 2446 C C . ARG B 1 83 ? 12.211 -7.98 -3.865 1 89.56 83 ARG B C 1
ATOM 2448 O O . ARG B 1 83 ? 11.789 -7.441 -4.891 1 89.56 83 ARG B O 1
ATOM 2455 N N . MET B 1 84 ? 13.141 -7.555 -3.125 1 92.12 84 MET B N 1
ATOM 2456 C CA . MET B 1 84 ? 13.805 -6.309 -3.504 1 92.12 84 MET B CA 1
ATOM 2457 C C . MET B 1 84 ? 15.273 -6.543 -3.807 1 92.12 84 MET B C 1
ATOM 2459 O O . MET B 1 84 ? 15.961 -7.25 -3.066 1 92.12 84 MET B O 1
ATOM 2463 N N . GLY B 1 85 ? 15.703 -5.961 -4.902 1 91.81 85 GLY B N 1
ATOM 2464 C CA . GLY B 1 85 ? 17.094 -6.078 -5.316 1 91.81 85 GLY B CA 1
ATOM 2465 C C . GLY B 1 85 ? 17.875 -4.793 -5.141 1 91.81 85 GLY B C 1
ATOM 2466 O O . GLY B 1 85 ? 17.422 -3.863 -4.473 1 91.81 85 GLY B O 1
ATOM 2467 N N . PRO B 1 86 ? 19.016 -4.742 -5.754 1 93.19 86 PRO B N 1
ATOM 2468 C CA . PRO B 1 86 ? 19.938 -3.611 -5.574 1 93.19 86 PRO B CA 1
ATOM 2469 C C . PRO B 1 86 ? 19.281 -2.271 -5.918 1 93.19 86 PRO B C 1
ATOM 2471 O O . PRO B 1 86 ? 18.469 -2.195 -6.836 1 93.19 86 PRO B O 1
ATOM 2474 N N . ALA B 1 87 ? 19.656 -1.221 -5.121 1 94.5 87 ALA B N 1
ATOM 2475 C CA . ALA B 1 87 ? 19.266 0.178 -5.305 1 94.5 87 ALA B CA 1
ATOM 2476 C C . ALA B 1 87 ? 17.906 0.462 -4.691 1 94.5 87 ALA B C 1
ATOM 2478 O O . ALA B 1 87 ? 17.438 1.604 -4.695 1 94.5 87 ALA B O 1
ATOM 2479 N N . THR B 1 88 ? 17.281 -0.559 -4.137 1 94.94 88 THR B N 1
ATOM 2480 C CA . THR B 1 88 ? 15.969 -0.379 -3.525 1 94.94 88 THR B CA 1
ATOM 2481 C C . THR B 1 88 ? 16.109 -0.046 -2.043 1 94.94 88 THR B C 1
ATOM 2483 O O . THR B 1 88 ? 16.906 -0.658 -1.335 1 94.94 88 THR B O 1
ATOM 2486 N N . TRP B 1 89 ? 15.375 0.94 -1.654 1 96.75 89 TRP B N 1
ATOM 2487 C CA . TRP B 1 89 ? 15.336 1.361 -0.258 1 96.75 89 TRP B CA 1
ATOM 2488 C C . TRP B 1 89 ? 14.031 0.924 0.404 1 96.75 89 TRP B C 1
ATOM 2490 O O . TRP B 1 89 ? 12.984 0.882 -0.242 1 96.75 89 TRP B O 1
ATOM 2500 N N . PHE B 1 90 ? 14.117 0.566 1.702 1 95.56 90 PHE B N 1
ATOM 2501 C CA . PHE B 1 90 ? 12.93 0.164 2.438 1 95.56 90 PHE B CA 1
ATOM 2502 C C . PHE B 1 90 ? 13.094 0.425 3.93 1 95.56 90 PHE B C 1
ATOM 2504 O O . PHE B 1 90 ? 14.188 0.77 4.383 1 95.56 90 PHE B O 1
ATOM 2511 N N . GLY B 1 91 ? 12.016 0.312 4.66 1 94.5 91 GLY B N 1
ATOM 2512 C CA . GLY B 1 91 ? 11.992 0.51 6.102 1 94.5 91 GLY B CA 1
ATOM 2513 C C . GLY B 1 91 ? 11.344 1.819 6.512 1 94.5 91 GLY B C 1
ATOM 2514 O O . GLY B 1 91 ? 11.273 2.137 7.703 1 94.5 91 GLY B O 1
ATOM 2515 N N . GLU B 1 92 ? 10.828 2.523 5.613 1 94.75 92 GLU B N 1
ATOM 2516 C CA . GLU B 1 92 ? 10.383 3.896 5.832 1 94.75 92 GLU B CA 1
ATOM 2517 C C . GLU B 1 92 ? 9.055 3.932 6.586 1 94.75 92 GLU B C 1
ATOM 2519 O O . GLU B 1 92 ? 8.742 4.922 7.25 1 94.75 92 GLU B O 1
ATOM 2524 N N . ILE B 1 93 ? 8.242 2.869 6.449 1 95 93 ILE B N 1
ATOM 2525 C CA . ILE B 1 93 ? 6.934 2.855 7.094 1 95 93 ILE B CA 1
ATOM 2526 C C . ILE B 1 93 ? 7.098 3.016 8.602 1 95 93 ILE B C 1
ATOM 2528 O O . ILE B 1 93 ? 6.52 3.922 9.203 1 95 93 ILE B O 1
ATOM 2532 N N . ALA B 1 94 ? 7.953 2.207 9.195 1 92.94 94 ALA B N 1
ATOM 2533 C CA . ALA B 1 94 ? 8.172 2.236 10.641 1 92.94 94 ALA B CA 1
ATOM 2534 C C . ALA B 1 94 ? 8.844 3.541 11.062 1 92.94 94 ALA B C 1
ATOM 2536 O O . ALA B 1 94 ? 8.711 3.967 12.219 1 92.94 94 ALA B O 1
ATOM 2537 N N . LEU B 1 95 ? 9.578 4.125 10.188 1 93.38 95 LEU B N 1
ATOM 2538 C CA . LEU B 1 95 ? 10.211 5.406 10.484 1 93.38 95 LEU B CA 1
ATOM 2539 C C . LEU B 1 95 ? 9.156 6.492 10.695 1 93.38 95 LEU B C 1
ATOM 2541 O O . LEU B 1 95 ? 9.352 7.398 11.516 1 93.38 95 LEU B O 1
ATOM 2545 N N . PHE B 1 96 ? 8.086 6.402 9.977 1 95.19 96 PHE B N 1
ATOM 2546 C CA . PHE B 1 96 ? 7.035 7.414 10.055 1 95.19 96 PHE B CA 1
ATOM 2547 C C . PHE B 1 96 ? 6.18 7.203 11.297 1 95.19 96 PHE B C 1
ATOM 2549 O O . PHE B 1 96 ? 5.926 8.148 12.047 1 95.19 96 PHE B O 1
ATOM 2556 N N . ASP B 1 97 ? 5.734 6.02 11.547 1 93.25 97 ASP B N 1
ATOM 2557 C CA . ASP B 1 97 ? 4.68 5.852 12.547 1 93.25 97 ASP B CA 1
ATOM 2558 C C . ASP B 1 97 ? 5.238 5.254 13.836 1 93.25 97 ASP B C 1
ATOM 2560 O O . ASP B 1 97 ? 4.527 5.16 14.836 1 93.25 97 ASP B O 1
ATOM 2564 N N . GLY B 1 98 ? 6.496 4.793 13.805 1 91.88 98 GLY B N 1
ATOM 2565 C CA . GLY B 1 98 ? 7.145 4.285 15.008 1 91.88 98 GLY B CA 1
ATOM 2566 C C . GLY B 1 98 ? 6.645 2.914 15.414 1 91.88 98 GLY B C 1
ATOM 2567 O O . GLY B 1 98 ? 7.008 2.406 16.484 1 91.88 98 GLY B O 1
ATOM 2568 N N . SER B 1 99 ? 5.844 2.291 14.633 1 92.31 99 SER B N 1
ATOM 2569 C CA . SER B 1 99 ? 5.297 0.969 14.922 1 92.31 99 SER B CA 1
ATOM 2570 C C . SER B 1 99 ? 6.273 -0.131 14.516 1 92.31 99 SER B C 1
ATOM 2572 O O . SER B 1 99 ? 7.238 0.126 13.797 1 92.31 99 SER B O 1
ATOM 2574 N N . PRO B 1 100 ? 6.066 -1.329 15.008 1 92.88 100 PRO B N 1
ATOM 2575 C CA . PRO B 1 100 ? 6.965 -2.441 14.688 1 92.88 100 PRO B CA 1
ATOM 2576 C C . PRO B 1 100 ? 6.973 -2.789 13.203 1 92.88 100 PRO B C 1
ATOM 2578 O O . PRO B 1 100 ? 6.098 -2.34 12.453 1 92.88 100 PRO B O 1
ATOM 2581 N N . ARG B 1 101 ? 7.941 -3.592 12.836 1 93.31 101 ARG B N 1
ATOM 2582 C CA . ARG B 1 101 ? 8.094 -4.008 11.445 1 93.31 101 ARG B CA 1
ATOM 2583 C C . ARG B 1 101 ? 6.855 -4.742 10.953 1 93.31 101 ARG B C 1
ATOM 2585 O O . ARG B 1 101 ? 6.238 -5.504 11.703 1 93.31 101 ARG B O 1
ATOM 2592 N N . THR B 1 102 ? 6.566 -4.598 9.688 1 89.81 102 THR B N 1
ATOM 2593 C CA . THR B 1 102 ? 5.316 -5.086 9.109 1 89.81 102 THR B CA 1
ATOM 2594 C C . THR B 1 102 ? 5.473 -6.523 8.625 1 89.81 102 THR B C 1
ATOM 2596 O O . THR B 1 102 ? 4.488 -7.262 8.531 1 89.81 102 THR B O 1
ATOM 2599 N N . HIS B 1 103 ? 6.691 -6.883 8.273 1 92.06 103 HIS B N 1
ATOM 2600 C CA . HIS B 1 103 ? 6.965 -8.164 7.633 1 92.06 103 HIS B CA 1
ATOM 2601 C C . HIS B 1 103 ? 8.312 -8.727 8.078 1 92.06 103 HIS B C 1
ATOM 2603 O O . HIS B 1 103 ? 9.141 -7.996 8.625 1 92.06 103 HIS B O 1
ATOM 2609 N N . ASP B 1 104 ? 8.43 -10 7.816 1 93.19 104 ASP B N 1
ATOM 2610 C CA . ASP B 1 104 ? 9.766 -10.578 7.887 1 93.19 104 ASP B CA 1
ATOM 2611 C C . ASP B 1 104 ? 10.602 -10.195 6.668 1 93.19 104 ASP B C 1
ATOM 2613 O O . ASP B 1 104 ? 10.078 -10.141 5.547 1 93.19 104 ASP B O 1
ATOM 2617 N N . ALA B 1 105 ? 11.852 -9.953 6.883 1 94.81 105 ALA B N 1
ATOM 2618 C CA . ALA B 1 105 ? 12.805 -9.688 5.805 1 94.81 105 ALA B CA 1
ATOM 2619 C C . ALA B 1 105 ? 14.023 -10.602 5.906 1 94.81 105 ALA B C 1
ATOM 2621 O O . ALA B 1 105 ? 14.711 -10.625 6.926 1 94.81 105 ALA B O 1
ATOM 2622 N N . HIS B 1 106 ? 14.234 -11.344 4.848 1 95.69 106 HIS B N 1
ATOM 2623 C CA . HIS B 1 106 ? 15.344 -12.289 4.816 1 95.69 106 HIS B CA 1
ATOM 2624 C C . HIS B 1 106 ? 16.156 -12.156 3.529 1 95.69 106 HIS B C 1
ATOM 2626 O O . HIS B 1 106 ? 15.602 -11.812 2.48 1 95.69 106 HIS B O 1
ATOM 2632 N N . ALA B 1 107 ? 17.406 -12.484 3.658 1 96.94 107 ALA B N 1
ATOM 2633 C CA . ALA B 1 107 ? 18.234 -12.562 2.455 1 96.94 107 ALA B CA 1
ATOM 2634 C C . ALA B 1 107 ? 17.859 -13.789 1.618 1 96.94 107 ALA B C 1
ATOM 2636 O O . ALA B 1 107 ? 17.859 -14.914 2.123 1 96.94 107 ALA B O 1
ATOM 2637 N N . MET B 1 108 ? 17.594 -13.539 0.365 1 92.75 108 MET B N 1
ATOM 2638 C CA . MET B 1 108 ? 17.234 -14.633 -0.535 1 92.75 108 MET B CA 1
ATOM 2639 C C . MET B 1 108 ? 18.484 -15.242 -1.172 1 92.75 108 MET B C 1
ATOM 2641 O O . MET B 1 108 ? 18.406 -16.297 -1.799 1 92.75 108 MET B O 1
ATOM 2645 N N . GLU B 1 109 ? 19.547 -14.703 -1.096 1 94.38 109 GLU B N 1
ATOM 2646 C CA . GLU B 1 109 ? 20.906 -15.016 -1.531 1 94.38 109 GLU B CA 1
ATOM 2647 C C . GLU B 1 109 ? 21.938 -14.227 -0.733 1 94.38 109 GLU B C 1
ATOM 2649 O O . GLU B 1 109 ? 21.578 -13.367 0.07 1 94.38 109 GLU B O 1
ATOM 2654 N N . PRO B 1 110 ? 23.219 -14.664 -0.889 1 97.88 110 PRO B N 1
ATOM 2655 C CA . PRO B 1 110 ? 24.172 -13.781 -0.226 1 97.88 110 PRO B CA 1
ATOM 2656 C C . PRO B 1 110 ? 23.984 -12.312 -0.585 1 97.88 110 PRO B C 1
ATOM 2658 O O . PRO B 1 110 ? 23.969 -11.953 -1.767 1 97.88 110 PRO B O 1
ATOM 2661 N N . SER B 1 111 ? 23.719 -11.461 0.466 1 98.06 111 SER B N 1
ATOM 2662 C CA . SER B 1 111 ? 23.297 -10.086 0.232 1 98.06 111 SER B CA 1
ATOM 2663 C C . SER B 1 111 ? 24.062 -9.109 1.11 1 98.06 111 SER B C 1
ATOM 2665 O O . SER B 1 111 ? 24.609 -9.492 2.146 1 98.06 111 SER B O 1
ATOM 2667 N N . VAL B 1 112 ? 24.203 -7.922 0.629 1 98.31 112 VAL B N 1
ATOM 2668 C CA . VAL B 1 112 ? 24.688 -6.789 1.408 1 98.31 112 VAL B CA 1
ATOM 2669 C C . VAL B 1 112 ? 23.641 -5.676 1.418 1 98.31 112 VAL B C 1
ATOM 2671 O O . VAL B 1 112 ? 23.141 -5.289 0.366 1 98.31 112 VAL B O 1
ATOM 2674 N N . VAL B 1 113 ? 23.344 -5.23 2.598 1 97.75 113 VAL B N 1
ATOM 2675 C CA . VAL B 1 113 ? 22.438 -4.09 2.756 1 97.75 113 VAL B CA 1
ATOM 2676 C C . VAL B 1 113 ? 23.156 -2.961 3.488 1 97.75 113 VAL B C 1
ATOM 2678 O O . VAL B 1 113 ? 24.031 -3.213 4.328 1 97.75 113 VAL B O 1
ATOM 2681 N N . LEU B 1 114 ? 22.875 -1.738 3.062 1 97.56 114 LEU B N 1
ATOM 2682 C CA . LEU B 1 114 ? 23.25 -0.588 3.879 1 97.56 114 LEU B CA 1
ATOM 2683 C C . LEU B 1 114 ? 22.172 -0.279 4.914 1 97.56 114 LEU B C 1
ATOM 2685 O O . LEU B 1 114 ? 20.984 -0.168 4.57 1 97.56 114 LEU B O 1
ATOM 2689 N N . GLN B 1 115 ? 22.562 -0.161 6.137 1 96.44 115 GLN B N 1
ATOM 2690 C CA . GLN B 1 115 ? 21.641 0.178 7.219 1 96.44 115 GLN B CA 1
ATOM 2691 C C . GLN B 1 115 ? 21.891 1.594 7.73 1 96.44 115 GLN B C 1
ATOM 2693 O O . GLN B 1 115 ? 23.016 1.936 8.094 1 96.44 115 GLN B O 1
ATOM 2698 N N . VAL B 1 116 ? 20.906 2.389 7.688 1 96.31 116 VAL B N 1
ATOM 2699 C CA . VAL B 1 116 ? 20.938 3.707 8.312 1 96.31 116 VAL B CA 1
ATOM 2700 C C . VAL B 1 116 ? 20.25 3.646 9.68 1 96.31 116 VAL B C 1
ATOM 2702 O O . VAL B 1 116 ? 19.031 3.428 9.758 1 96.31 116 VAL B O 1
ATOM 2705 N N . PRO B 1 117 ? 21 3.842 10.75 1 94.62 117 PRO B N 1
ATOM 2706 C CA . PRO B 1 117 ? 20.406 3.707 12.078 1 94.62 117 PRO B CA 1
ATOM 2707 C C . PRO B 1 117 ? 19.281 4.719 12.328 1 94.62 117 PRO B C 1
ATOM 2709 O O . PRO B 1 117 ? 19.375 5.863 11.875 1 94.62 117 PRO B O 1
ATOM 2712 N N . ARG B 1 118 ? 18.297 4.309 13.062 1 94.5 118 ARG B N 1
ATOM 2713 C CA . ARG B 1 118 ? 17.062 5.059 13.242 1 94.5 118 ARG B CA 1
ATOM 2714 C C . ARG B 1 118 ? 17.312 6.367 13.984 1 94.5 118 ARG B C 1
ATOM 2716 O O . ARG B 1 118 ? 16.953 7.441 13.5 1 94.5 118 ARG B O 1
ATOM 2723 N N . GLN B 1 119 ? 17.953 6.324 15.133 1 94.31 119 GLN B N 1
ATOM 2724 C CA . GLN B 1 119 ? 18.016 7.496 16 1 94.31 119 GLN B CA 1
ATOM 2725 C C . GLN B 1 119 ? 18.828 8.617 15.352 1 94.31 119 GLN B C 1
ATOM 2727 O O . GLN B 1 119 ? 18.375 9.758 15.297 1 94.31 119 GLN B O 1
ATOM 2732 N N . PRO B 1 120 ? 20.047 8.258 14.789 1 95.75 120 PRO B N 1
ATOM 2733 C CA . PRO B 1 120 ? 20.781 9.32 14.086 1 95.75 120 PRO B CA 1
ATOM 2734 C C . PRO B 1 120 ? 19.984 9.914 12.922 1 95.75 120 PRO B C 1
ATOM 2736 O O . PRO B 1 120 ? 20.047 11.117 12.68 1 95.75 120 PRO B O 1
ATOM 2739 N N . LEU B 1 121 ? 19.281 9.102 12.172 1 96.25 121 LEU B N 1
ATOM 2740 C CA . LEU B 1 121 ? 18.453 9.586 11.07 1 96.25 121 LEU B CA 1
ATOM 2741 C C . LEU B 1 121 ? 17.344 10.492 11.578 1 96.25 121 LEU B C 1
ATOM 2743 O O . LEU B 1 121 ? 17.125 11.57 11.031 1 96.25 121 LEU B O 1
ATOM 2747 N N . LEU B 1 122 ? 16.688 10.125 12.656 1 95.5 122 LEU B N 1
ATOM 2748 C CA . LEU B 1 122 ? 15.609 10.922 13.219 1 95.5 122 LEU B CA 1
ATOM 2749 C C . LEU B 1 122 ? 16.141 12.266 13.727 1 95.5 122 LEU B C 1
ATOM 2751 O O . LEU B 1 122 ? 15.484 13.297 13.555 1 95.5 122 LEU B O 1
ATOM 2755 N N . ASP B 1 123 ? 17.281 12.203 14.352 1 96.56 123 ASP B N 1
ATOM 2756 C CA . ASP B 1 123 ? 17.891 13.445 14.82 1 96.56 123 ASP B CA 1
ATOM 2757 C C . ASP B 1 123 ? 18.141 14.406 13.664 1 96.56 123 ASP B C 1
ATOM 2759 O O . ASP B 1 123 ? 17.891 15.609 13.789 1 96.56 123 ASP B O 1
ATOM 2763 N N . TRP B 1 124 ? 18.609 13.859 12.633 1 96.06 124 TRP B N 1
ATOM 2764 C CA . TRP B 1 124 ? 18.859 14.68 11.453 1 96.06 124 TRP B CA 1
ATOM 2765 C C . TRP B 1 124 ? 17.547 15.227 10.883 1 96.06 124 TRP B C 1
ATOM 2767 O O . TRP B 1 124 ? 17.469 16.406 10.516 1 96.06 124 TRP B O 1
ATOM 2777 N N . LEU B 1 125 ? 16.516 14.453 10.812 1 96.94 125 LEU B N 1
ATOM 2778 C CA . LEU B 1 125 ? 15.227 14.844 10.258 1 96.94 125 LEU B CA 1
ATOM 2779 C C . LEU B 1 125 ? 14.562 15.914 11.133 1 96.94 125 LEU B C 1
ATOM 2781 O O . LEU B 1 125 ? 13.82 16.75 10.625 1 96.94 125 LEU B O 1
ATOM 2785 N N . GLN B 1 126 ? 14.836 15.883 12.367 1 96.88 126 GLN B N 1
ATOM 2786 C CA . GLN B 1 126 ? 14.336 16.922 13.258 1 96.88 126 GLN B CA 1
ATOM 2787 C C . GLN B 1 126 ? 14.914 18.281 12.891 1 96.88 126 GLN B C 1
ATOM 2789 O O . GLN B 1 126 ? 14.211 19.297 12.945 1 96.88 126 GLN B O 1
ATOM 2794 N N . GLN B 1 127 ? 16.125 18.219 12.492 1 97.31 127 GLN B N 1
ATOM 2795 C CA . GLN B 1 127 ? 16.812 19.453 12.125 1 97.31 127 GLN B CA 1
ATOM 2796 C C . GLN B 1 127 ? 16.531 19.844 10.68 1 97.31 127 GLN B C 1
ATOM 2798 O O . GLN B 1 127 ? 16.641 21 10.305 1 97.31 127 GLN B O 1
ATOM 2803 N N . HIS B 1 128 ? 16.203 18.875 9.914 1 97.81 128 HIS B N 1
ATOM 2804 C CA . HIS B 1 128 ? 15.938 19.062 8.492 1 97.81 128 HIS B CA 1
ATOM 2805 C C . HIS B 1 128 ? 14.625 18.391 8.086 1 97.81 128 HIS B C 1
ATOM 2807 O O . HIS B 1 128 ? 14.609 17.5 7.242 1 97.81 128 HIS B O 1
ATOM 2813 N N . PRO B 1 129 ? 13.516 18.922 8.609 1 97.88 129 PRO B N 1
ATOM 2814 C CA . PRO B 1 129 ? 12.242 18.203 8.484 1 97.88 129 PRO B CA 1
ATOM 2815 C C . PRO B 1 129 ? 11.734 18.156 7.043 1 97.88 129 PRO B C 1
ATOM 2817 O O . PRO B 1 129 ? 10.828 17.375 6.73 1 97.88 129 PRO B O 1
ATOM 2820 N N . ALA B 1 130 ? 12.312 18.922 6.129 1 97.69 130 ALA B N 1
ATOM 2821 C CA . ALA B 1 130 ? 11.891 18.906 4.73 1 97.69 130 ALA B CA 1
ATOM 2822 C C . ALA B 1 130 ? 12.141 17.531 4.109 1 97.69 130 ALA B C 1
ATOM 2824 O O . ALA B 1 130 ? 11.469 17.156 3.148 1 97.69 130 ALA B O 1
ATOM 2825 N N . HIS B 1 131 ? 13.039 16.766 4.629 1 98 131 HIS B N 1
ATOM 2826 C CA . HIS B 1 131 ? 13.422 15.492 4.043 1 98 131 HIS B CA 1
ATOM 2827 C C . HIS B 1 131 ? 12.398 14.406 4.355 1 98 131 HIS B C 1
ATOM 2829 O O . HIS B 1 131 ? 12.445 13.32 3.779 1 98 131 HIS B O 1
ATOM 2835 N N . TRP B 1 132 ? 11.438 14.711 5.27 1 98.12 132 TRP B N 1
ATOM 2836 C CA . TRP B 1 132 ? 10.297 13.812 5.422 1 98.12 132 TRP B CA 1
ATOM 2837 C C . TRP B 1 132 ? 9.539 13.672 4.105 1 98.12 132 TRP B C 1
ATOM 2839 O O . TRP B 1 132 ? 8.992 12.609 3.809 1 98.12 132 TRP B O 1
ATOM 2849 N N . HIS B 1 133 ? 9.539 14.758 3.365 1 98.12 133 HIS B N 1
ATOM 2850 C CA . HIS B 1 133 ? 8.906 14.688 2.055 1 98.12 133 HIS B CA 1
ATOM 2851 C C . HIS B 1 133 ? 9.562 13.625 1.18 1 98.12 133 HIS B C 1
ATOM 2853 O O . HIS B 1 133 ? 8.875 12.82 0.549 1 98.12 133 HIS B O 1
ATOM 2859 N N . ASP B 1 134 ? 10.875 13.578 1.157 1 98.12 134 ASP B N 1
ATOM 2860 C CA . ASP B 1 134 ? 11.602 12.602 0.352 1 98.12 134 ASP B CA 1
ATOM 2861 C C . ASP B 1 134 ? 11.258 11.18 0.764 1 98.12 134 ASP B C 1
ATOM 2863 O O . ASP B 1 134 ? 11.07 10.305 -0.089 1 98.12 134 ASP B O 1
ATOM 2867 N N . LEU B 1 135 ? 11.164 10.953 2.027 1 98.06 135 LEU B N 1
ATOM 2868 C CA . LEU B 1 135 ? 10.812 9.625 2.52 1 98.06 135 LEU B CA 1
ATOM 2869 C C . LEU B 1 135 ? 9.367 9.281 2.174 1 98.06 135 LEU B C 1
ATOM 2871 O O . LEU B 1 135 ? 9.047 8.125 1.899 1 98.06 135 LEU B O 1
ATOM 2875 N N . GLY B 1 136 ? 8.516 10.289 2.23 1 98 136 GLY B N 1
ATOM 2876 C CA . GLY B 1 136 ? 7.145 10.086 1.795 1 98 136 GLY B CA 1
ATOM 2877 C C . GLY B 1 136 ? 7.035 9.703 0.331 1 98 136 GLY B C 1
ATOM 2878 O O . GLY B 1 136 ? 6.184 8.891 -0.041 1 98 136 GLY B O 1
ATOM 2879 N N . VAL B 1 137 ? 7.887 10.336 -0.487 1 97.25 137 VAL B N 1
ATOM 2880 C CA . VAL B 1 137 ? 7.918 10 -1.906 1 97.25 137 VAL B CA 1
ATOM 2881 C C . VAL B 1 137 ? 8.305 8.531 -2.08 1 97.25 137 VAL B C 1
ATOM 2883 O O . VAL B 1 137 ? 7.707 7.82 -2.895 1 97.25 137 VAL B O 1
ATOM 2886 N N . LEU B 1 138 ? 9.242 8.062 -1.326 1 96.75 138 LEU B N 1
ATOM 2887 C CA . LEU B 1 138 ? 9.609 6.648 -1.332 1 96.75 138 LEU B CA 1
ATOM 2888 C C . LEU B 1 138 ? 8.406 5.77 -1.013 1 96.75 138 LEU B C 1
ATOM 2890 O O . LEU B 1 138 ? 8.125 4.805 -1.732 1 96.75 138 LEU B O 1
ATOM 2894 N N . MET B 1 139 ? 7.691 6.141 -0.044 1 96.38 139 MET B N 1
ATOM 2895 C CA . MET B 1 139 ? 6.535 5.363 0.398 1 96.38 139 MET B CA 1
ATOM 2896 C C . MET B 1 139 ? 5.406 5.445 -0.623 1 96.38 139 MET B C 1
ATOM 2898 O O . MET B 1 139 ? 4.68 4.469 -0.831 1 96.38 139 MET B O 1
ATOM 2902 N N . SER B 1 140 ? 5.219 6.613 -1.211 1 95.62 140 SER B N 1
ATOM 2903 C CA . SER B 1 140 ? 4.16 6.77 -2.203 1 95.62 140 SER B CA 1
ATOM 2904 C C . SER B 1 140 ? 4.352 5.809 -3.373 1 95.62 140 SER B C 1
ATOM 2906 O O . SER B 1 140 ? 3.381 5.258 -3.895 1 95.62 140 SER B O 1
ATOM 2908 N N . GLY B 1 141 ? 5.617 5.648 -3.789 1 93.75 141 GLY B N 1
ATOM 2909 C CA . GLY B 1 141 ? 5.891 4.684 -4.84 1 93.75 141 GLY B CA 1
ATOM 2910 C C . GLY B 1 141 ? 5.496 3.266 -4.465 1 93.75 141 GLY B C 1
ATOM 2911 O O . GLY B 1 141 ? 4.875 2.559 -5.258 1 93.75 141 GLY B O 1
ATOM 2912 N N . ARG B 1 142 ? 5.801 2.891 -3.291 1 93.5 142 ARG B N 1
ATOM 2913 C CA . ARG B 1 142 ? 5.453 1.564 -2.789 1 93.5 142 ARG B CA 1
ATOM 2914 C C . ARG B 1 142 ? 3.939 1.404 -2.67 1 93.5 142 ARG B C 1
ATOM 2916 O O . ARG B 1 142 ? 3.395 0.346 -2.99 1 93.5 142 ARG B O 1
ATOM 2923 N N . MET B 1 143 ? 3.311 2.414 -2.242 1 94.75 143 MET B N 1
ATOM 2924 C CA . MET B 1 143 ? 1.858 2.404 -2.1 1 94.75 143 MET B CA 1
ATOM 2925 C C . MET B 1 143 ? 1.18 2.229 -3.453 1 94.75 143 MET B C 1
ATOM 2927 O O . MET B 1 143 ? 0.25 1.432 -3.588 1 94.75 143 MET B O 1
ATOM 2931 N N . ARG B 1 144 ? 1.632 2.947 -4.41 1 93.06 144 ARG B N 1
ATOM 2932 C CA . ARG B 1 144 ? 1.073 2.824 -5.75 1 93.06 144 ARG B CA 1
ATOM 2933 C C . ARG B 1 144 ? 1.264 1.413 -6.297 1 93.06 144 ARG B C 1
ATOM 2935 O O . ARG B 1 144 ? 0.36 0.858 -6.926 1 93.06 144 ARG B O 1
ATOM 2942 N N . ALA B 1 145 ? 2.424 0.85 -6.086 1 92.38 145 ALA B N 1
ATOM 2943 C CA . ALA B 1 145 ? 2.666 -0.525 -6.516 1 92.38 145 ALA B CA 1
ATOM 2944 C C . ALA B 1 145 ? 1.722 -1.494 -5.809 1 92.38 145 ALA B C 1
ATOM 2946 O O . ALA B 1 145 ? 1.196 -2.422 -6.43 1 92.38 145 ALA B O 1
ATOM 2947 N N . ALA B 1 146 ? 1.533 -1.334 -4.512 1 92.88 146 ALA B N 1
ATOM 2948 C CA . ALA B 1 146 ? 0.632 -2.191 -3.744 1 92.88 146 ALA B CA 1
ATOM 2949 C C . ALA B 1 146 ? -0.803 -2.066 -4.25 1 92.88 146 ALA B C 1
ATOM 2951 O O . ALA B 1 146 ? -1.511 -3.068 -4.379 1 92.88 146 ALA B O 1
ATOM 2952 N N . PHE B 1 147 ? -1.247 -0.841 -4.586 1 92.38 147 PHE B N 1
ATOM 2953 C CA . PHE B 1 147 ? -2.592 -0.618 -5.102 1 92.38 147 PHE B CA 1
ATOM 2954 C C . PHE B 1 147 ? -2.764 -1.277 -6.465 1 92.38 147 PHE B C 1
ATOM 2956 O O . PHE B 1 147 ? -3.811 -1.865 -6.746 1 92.38 147 PHE B O 1
ATOM 2963 N N . ALA B 1 148 ? -1.766 -1.153 -7.223 1 90.94 148 ALA B N 1
ATOM 2964 C CA . ALA B 1 148 ? -1.828 -1.804 -8.531 1 90.94 148 ALA B CA 1
ATOM 2965 C C . ALA B 1 148 ? -1.973 -3.316 -8.383 1 90.94 148 ALA B C 1
ATOM 2967 O O . ALA B 1 148 ? -2.742 -3.945 -9.117 1 90.94 148 ALA B O 1
ATOM 2968 N N . ALA B 1 149 ? -1.245 -3.867 -7.48 1 91.81 149 ALA B N 1
ATOM 2969 C CA . ALA B 1 149 ? -1.328 -5.305 -7.238 1 91.81 149 ALA B CA 1
ATOM 2970 C C . ALA B 1 149 ? -2.723 -5.703 -6.766 1 91.81 149 ALA B C 1
ATOM 2972 O O . ALA B 1 149 ? -3.287 -6.695 -7.238 1 91.81 149 ALA B O 1
ATOM 2973 N N . LEU B 1 150 ? -3.273 -4.969 -5.863 1 92.06 150 LEU B N 1
ATOM 2974 C CA . LEU B 1 150 ? -4.613 -5.246 -5.359 1 92.06 150 LEU B CA 1
ATOM 2975 C C . LEU B 1 150 ? -5.648 -5.137 -6.473 1 92.06 150 LEU B C 1
ATOM 2977 O O . LEU B 1 150 ? -6.574 -5.945 -6.547 1 92.06 150 LEU B O 1
ATOM 2981 N N . GLU B 1 151 ? -5.477 -4.168 -7.25 1 91.81 151 GLU B N 1
ATOM 2982 C CA . GLU B 1 151 ? -6.387 -3.982 -8.375 1 91.81 151 GLU B CA 1
ATOM 2983 C C . GLU B 1 151 ? -6.32 -5.164 -9.344 1 91.81 151 GLU B C 1
ATOM 2985 O O . GLU B 1 151 ? -7.352 -5.66 -9.797 1 91.81 151 GLU B O 1
ATOM 2990 N N . ASP B 1 152 ? -5.133 -5.566 -9.672 1 91.19 152 ASP B N 1
ATOM 2991 C CA . ASP B 1 152 ? -4.965 -6.711 -10.562 1 91.19 152 ASP B CA 1
ATOM 2992 C C . ASP B 1 152 ? -5.676 -7.945 -10.008 1 91.19 152 ASP B C 1
ATOM 2994 O O . ASP B 1 152 ? -6.375 -8.648 -10.742 1 91.19 152 ASP B O 1
ATOM 2998 N N . LEU B 1 153 ? -5.535 -8.172 -8.773 1 90.81 153 LEU B N 1
ATOM 2999 C CA . LEU B 1 153 ? -6.125 -9.336 -8.133 1 90.81 153 LEU B CA 1
ATOM 3000 C C . LEU B 1 153 ? -7.648 -9.258 -8.156 1 90.81 153 LEU B C 1
ATOM 3002 O O . LEU B 1 153 ? -8.328 -10.281 -8.266 1 90.81 153 LEU B O 1
ATOM 3006 N N . ALA B 1 154 ? -8.109 -8.078 -8.102 1 89.62 154 ALA B N 1
ATOM 3007 C CA . ALA B 1 154 ? -9.555 -7.875 -8.023 1 89.62 154 ALA B CA 1
ATOM 3008 C C . ALA B 1 154 ? -10.195 -7.957 -9.406 1 89.62 154 ALA B C 1
ATOM 3010 O O . ALA B 1 154 ? -11.352 -8.375 -9.539 1 89.62 154 ALA B O 1
ATOM 3011 N N . LEU B 1 155 ? -9.469 -7.656 -10.477 1 88.75 155 LEU B N 1
ATOM 3012 C CA . LEU B 1 155 ? -10.156 -7.328 -11.719 1 88.75 155 LEU B CA 1
ATOM 3013 C C . LEU B 1 155 ? -9.742 -8.281 -12.836 1 88.75 155 LEU B C 1
ATOM 3015 O O . LEU B 1 155 ? -10.516 -8.523 -13.766 1 88.75 155 LEU B O 1
ATOM 3019 N N . LEU B 1 156 ? -8.57 -8.711 -12.75 1 88.69 156 L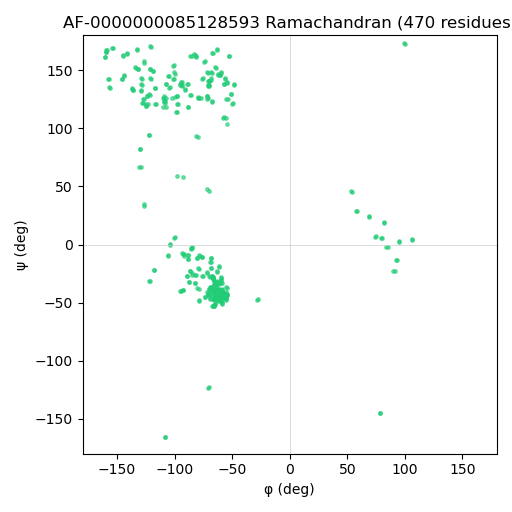EU B N 1
ATOM 3020 C CA . LEU B 1 156 ? -8.023 -9.367 -13.938 1 88.69 156 LEU B CA 1
ATOM 3021 C C . LEU B 1 156 ? -8.094 -10.883 -13.805 1 88.69 156 LEU B C 1
ATOM 3023 O O . LEU B 1 156 ? -7.977 -11.414 -12.695 1 88.69 156 LEU B O 1
ATOM 3027 N N . PRO B 1 157 ? -8.289 -11.547 -14.93 1 88.56 157 PRO B N 1
ATOM 3028 C CA . PRO B 1 157 ? -8.148 -13.008 -14.914 1 88.56 157 PRO B CA 1
ATOM 3029 C C . PRO B 1 157 ? -6.719 -13.461 -14.656 1 88.56 157 PRO B C 1
ATOM 3031 O O . PRO B 1 157 ? -5.777 -12.688 -14.836 1 88.56 157 PRO B O 1
ATOM 3034 N N . ALA B 1 158 ? -6.531 -14.672 -14.336 1 91.62 158 ALA B N 1
ATOM 3035 C CA . ALA B 1 158 ? -5.27 -15.234 -13.859 1 91.62 158 ALA B CA 1
ATOM 3036 C C . ALA B 1 158 ? -4.156 -15.031 -14.883 1 91.62 158 ALA B C 1
ATOM 3038 O O . ALA B 1 158 ? -3.039 -14.648 -14.531 1 91.62 158 ALA B O 1
ATOM 3039 N N . PRO B 1 159 ? -4.402 -15.266 -16.219 1 92.31 159 PRO B N 1
ATOM 3040 C CA . PRO B 1 159 ? -3.309 -15.102 -17.172 1 92.31 159 PRO B CA 1
ATOM 3041 C C . PRO B 1 159 ? -2.771 -13.672 -17.219 1 92.31 159 PRO B C 1
ATOM 3043 O O . PRO B 1 159 ? -1.56 -13.469 -17.312 1 92.31 159 PRO B O 1
ATOM 3046 N N . GLN B 1 160 ? -3.656 -12.734 -17.125 1 91.5 160 GLN B N 1
ATOM 3047 C CA . GLN B 1 160 ? -3.236 -11.336 -17.156 1 91.5 160 GLN B CA 1
ATOM 3048 C C . GLN B 1 160 ? -2.516 -10.945 -15.867 1 91.5 160 GLN B C 1
ATOM 3050 O O . GLN B 1 160 ? -1.538 -10.195 -15.898 1 91.5 160 GLN B O 1
ATOM 3055 N N . ARG B 1 161 ? -3.049 -11.422 -14.727 1 92.31 161 ARG B N 1
ATOM 3056 C CA . ARG B 1 161 ? -2.375 -11.18 -13.453 1 92.31 161 ARG B CA 1
ATOM 3057 C C . ARG B 1 161 ? -0.928 -11.664 -13.5 1 92.31 161 ARG B C 1
ATOM 3059 O O . ARG B 1 161 ? -0.02 -10.969 -13.047 1 92.31 161 ARG B O 1
ATOM 3066 N N . LEU B 1 162 ? -0.752 -12.805 -14.07 1 95.06 162 LEU B N 1
ATOM 3067 C CA . LEU B 1 162 ? 0.573 -13.414 -14.133 1 95.06 162 LEU B CA 1
ATOM 3068 C C . LEU B 1 162 ? 1.517 -12.57 -14.984 1 95.06 162 LEU B C 1
ATOM 3070 O O . LEU B 1 162 ? 2.625 -12.25 -14.555 1 95.06 162 LEU B O 1
ATOM 3074 N N . ALA B 1 163 ? 1.106 -12.242 -16.141 1 93.94 163 ALA B N 1
ATOM 3075 C CA . ALA B 1 163 ? 1.944 -11.461 -17.047 1 93.94 163 ALA B CA 1
ATOM 3076 C C . ALA B 1 163 ? 2.324 -10.125 -16.438 1 93.94 163 ALA B C 1
ATOM 3078 O O . ALA B 1 163 ? 3.492 -9.727 -16.469 1 93.94 163 ALA B O 1
ATOM 3079 N N . ARG B 1 164 ? 1.395 -9.453 -15.875 1 92.38 164 ARG B N 1
ATOM 3080 C CA . ARG B 1 164 ? 1.645 -8.141 -15.297 1 92.38 164 ARG B CA 1
ATOM 3081 C C . ARG B 1 164 ? 2.586 -8.234 -14.102 1 92.38 164 ARG B C 1
ATOM 3083 O O . ARG B 1 164 ? 3.41 -7.344 -13.883 1 92.38 164 ARG B O 1
ATOM 3090 N N . ARG B 1 165 ? 2.385 -9.273 -13.297 1 93.31 165 ARG B N 1
ATOM 3091 C CA . ARG B 1 165 ? 3.268 -9.453 -12.148 1 93.31 165 ARG B CA 1
ATOM 3092 C C . ARG B 1 165 ? 4.707 -9.688 -12.594 1 93.31 165 ARG B C 1
ATOM 3094 O O . ARG B 1 165 ? 5.641 -9.133 -12.023 1 93.31 165 ARG B O 1
ATOM 3101 N N . LEU B 1 166 ? 4.895 -10.5 -13.609 1 93.88 166 LEU B N 1
ATOM 3102 C CA . LEU B 1 166 ? 6.23 -10.734 -14.148 1 93.88 166 LEU B CA 1
ATOM 3103 C C . LEU B 1 166 ? 6.863 -9.43 -14.625 1 93.88 166 LEU B C 1
ATOM 3105 O O . LEU B 1 166 ? 8.023 -9.156 -14.32 1 93.88 166 LEU B O 1
ATOM 3109 N N . VAL B 1 167 ? 6.094 -8.648 -15.289 1 91.62 167 VAL B N 1
ATOM 3110 C CA . VAL B 1 167 ? 6.582 -7.375 -15.812 1 91.62 167 VAL B CA 1
ATOM 3111 C C . VAL B 1 167 ? 6.938 -6.441 -14.656 1 91.62 167 VAL B C 1
ATOM 3113 O O . VAL B 1 167 ? 8 -5.816 -14.664 1 91.62 167 VAL B O 1
ATOM 3116 N N . ALA B 1 168 ? 6.066 -6.332 -13.672 1 90.69 168 ALA B N 1
ATOM 3117 C CA . ALA B 1 168 ? 6.301 -5.461 -12.523 1 90.69 168 ALA B CA 1
ATOM 3118 C C . ALA B 1 168 ? 7.57 -5.867 -11.773 1 90.69 168 ALA B C 1
ATOM 3120 O O . ALA B 1 168 ? 8.367 -5.012 -11.383 1 90.69 168 ALA B O 1
ATOM 3121 N N . MET B 1 169 ? 7.719 -7.109 -11.602 1 90.5 169 MET B N 1
ATOM 3122 C CA . MET B 1 169 ? 8.906 -7.613 -10.914 1 90.5 169 MET B CA 1
ATOM 3123 C C . MET B 1 169 ? 10.172 -7.281 -11.703 1 90.5 169 MET B C 1
ATOM 3125 O O . MET B 1 169 ? 11.172 -6.855 -11.117 1 90.5 169 MET B O 1
ATOM 3129 N N . ALA B 1 170 ? 10.094 -7.469 -12.984 1 90.31 170 ALA B N 1
ATOM 3130 C CA . ALA B 1 170 ? 11.242 -7.184 -13.828 1 90.31 170 ALA B CA 1
ATOM 3131 C C . ALA B 1 170 ? 11.609 -5.703 -13.781 1 90.31 170 ALA B C 1
ATOM 3133 O O . ALA B 1 170 ? 12.789 -5.348 -13.852 1 90.31 170 ALA B O 1
ATOM 3134 N N . ARG B 1 171 ? 10.609 -4.867 -13.625 1 87.31 171 ARG B N 1
ATOM 3135 C CA . ARG B 1 171 ? 10.828 -3.424 -13.586 1 87.31 171 ARG B CA 1
ATOM 3136 C C . ARG B 1 171 ? 11.203 -2.963 -12.18 1 87.31 171 ARG B C 1
ATOM 3138 O O . ARG B 1 171 ? 11.453 -1.775 -11.953 1 87.31 171 ARG B O 1
ATOM 3145 N N . GLY B 1 172 ? 11.227 -3.84 -11.25 1 86.44 172 GLY B N 1
ATOM 3146 C CA . GLY B 1 172 ? 11.562 -3.482 -9.883 1 86.44 172 GLY B CA 1
ATOM 3147 C C . GLY B 1 172 ? 10.516 -2.621 -9.211 1 86.44 172 GLY B C 1
ATOM 3148 O O . GLY B 1 172 ? 10.844 -1.752 -8.398 1 86.44 172 GLY B O 1
ATOM 3149 N N . TYR B 1 173 ? 9.297 -2.742 -9.719 1 85.94 173 TYR B N 1
ATOM 3150 C CA . TYR B 1 173 ? 8.148 -2.031 -9.164 1 85.94 173 TYR B CA 1
ATOM 3151 C C . TYR B 1 173 ? 8.383 -0.525 -9.172 1 85.94 173 TYR B C 1
ATOM 3153 O O . TYR B 1 173 ? 8 0.176 -8.234 1 85.94 173 TYR B O 1
ATOM 3161 N N . GLY B 1 174 ? 9.148 -0.057 -10.094 1 80.62 174 GLY B N 1
ATOM 3162 C CA . GLY B 1 174 ? 9.344 1.369 -10.297 1 80.62 174 GLY B CA 1
ATOM 3163 C C . GLY B 1 174 ? 10.57 1.909 -9.586 1 80.62 174 GLY B C 1
ATOM 3164 O O . GLY B 1 174 ? 10.867 3.102 -9.672 1 80.62 174 GLY B O 1
ATOM 3165 N N . GLU B 1 175 ? 11.297 1.129 -8.977 1 82.75 175 GLU B N 1
ATOM 3166 C CA . GLU B 1 175 ? 12.414 1.59 -8.164 1 82.75 175 GLU B CA 1
ATOM 3167 C C . GLU B 1 175 ? 13.703 1.647 -8.977 1 82.75 175 GLU B C 1
ATOM 3169 O O . GLU B 1 175 ? 14.703 2.209 -8.523 1 82.75 175 GLU B O 1
ATOM 3174 N N . ARG B 1 176 ? 13.711 1.129 -10.141 1 84.06 176 ARG B N 1
ATOM 3175 C CA . ARG B 1 176 ? 14.914 1.102 -10.953 1 84.06 176 ARG B CA 1
ATOM 3176 C C . ARG B 1 176 ? 14.852 2.145 -12.07 1 84.06 176 ARG B C 1
ATOM 3178 O O . ARG B 1 176 ? 13.789 2.354 -12.664 1 84.06 176 ARG B O 1
ATOM 3185 N N . LEU B 1 177 ? 15.938 2.855 -12.234 1 81.38 177 LEU B N 1
ATOM 3186 C CA . LEU B 1 177 ? 16.016 3.842 -13.305 1 81.38 177 LEU B CA 1
ATOM 3187 C C . LEU B 1 177 ? 16.297 3.17 -14.648 1 81.38 177 LEU B C 1
ATOM 3189 O O . LEU B 1 177 ? 15.805 3.615 -15.688 1 81.38 177 LEU B O 1
ATOM 3193 N N . ASP B 1 178 ? 17.172 2.109 -14.57 1 74.81 178 ASP B N 1
ATOM 3194 C CA . ASP B 1 178 ? 17.641 1.522 -15.82 1 74.81 178 ASP B CA 1
ATOM 3195 C C . ASP B 1 178 ? 16.5 0.818 -16.562 1 74.81 178 ASP B C 1
ATOM 3197 O O . ASP B 1 178 ? 15.523 0.396 -15.938 1 74.81 178 ASP B O 1
ATOM 3201 N N . ASP B 1 179 ? 16.703 0.917 -17.781 1 74.62 179 ASP B N 1
ATOM 3202 C CA . ASP B 1 179 ? 15.812 0.127 -18.625 1 74.62 179 ASP B CA 1
ATOM 3203 C C . ASP B 1 179 ? 15.875 -1.354 -18.266 1 74.62 179 ASP B C 1
ATOM 3205 O O . ASP B 1 179 ? 16.906 -1.838 -17.797 1 74.62 179 ASP B O 1
ATOM 3209 N N . VAL B 1 180 ? 14.805 -1.924 -18.25 1 75.5 180 VAL B N 1
ATOM 3210 C CA . VAL B 1 180 ? 14.773 -3.373 -18.078 1 75.5 180 VAL B CA 1
ATOM 3211 C C . VAL B 1 180 ? 15.719 -4.031 -19.094 1 75.5 180 VAL B C 1
ATOM 3213 O O . VAL B 1 180 ? 15.781 -3.625 -20.25 1 75.5 180 VAL B O 1
ATOM 3216 N N . PRO B 1 181 ? 16.594 -4.93 -18.516 1 75.56 181 PRO B N 1
ATOM 3217 C CA . PRO B 1 181 ? 17.438 -5.652 -19.469 1 75.56 181 PRO B CA 1
ATOM 3218 C C . PRO B 1 181 ? 16.625 -6.32 -20.578 1 75.56 181 PRO B C 1
ATOM 3220 O O . PRO B 1 181 ? 15.406 -6.461 -20.453 1 75.56 181 PRO B O 1
ATOM 3223 N N . ALA B 1 182 ? 17.375 -6.625 -21.594 1 75.5 182 ALA B N 1
ATOM 3224 C CA . ALA B 1 182 ? 16.719 -7.242 -22.75 1 75.5 182 ALA B CA 1
ATOM 3225 C C . ALA B 1 182 ? 16.031 -8.539 -22.359 1 75.5 182 ALA B C 1
ATOM 3227 O O . ALA B 1 182 ? 14.922 -8.828 -22.828 1 75.5 182 ALA B O 1
ATOM 3228 N N . ARG B 1 183 ? 16.719 -9.344 -21.5 1 83.5 183 ARG B N 1
ATOM 3229 C CA . ARG B 1 183 ? 16.172 -10.594 -20.984 1 83.5 183 ARG B CA 1
ATOM 3230 C C . ARG B 1 183 ? 16.297 -10.672 -19.469 1 83.5 183 ARG B C 1
ATOM 3232 O O . ARG B 1 183 ? 17.203 -11.336 -18.953 1 83.5 183 ARG B O 1
ATOM 3239 N N . PRO B 1 184 ? 15.359 -10.047 -18.859 1 90.31 184 PRO B N 1
ATOM 3240 C CA . PRO B 1 184 ? 15.43 -10.07 -17.391 1 90.31 184 PRO B CA 1
ATOM 3241 C C . PRO B 1 184 ? 15.18 -11.461 -16.812 1 90.31 184 PRO B C 1
ATOM 3243 O O . PRO B 1 184 ? 14.391 -12.234 -17.359 1 90.31 184 PRO B O 1
ATOM 3246 N N . ARG B 1 185 ? 15.906 -11.758 -15.766 1 91.81 185 ARG B N 1
ATOM 3247 C CA . ARG B 1 185 ? 15.758 -13.008 -15.016 1 91.81 185 ARG B CA 1
ATOM 3248 C C . ARG B 1 185 ? 15.133 -12.75 -13.648 1 91.81 185 ARG B C 1
ATOM 3250 O O . ARG B 1 185 ? 15.602 -11.891 -12.898 1 91.81 185 ARG B O 1
ATOM 3257 N N . LEU B 1 186 ?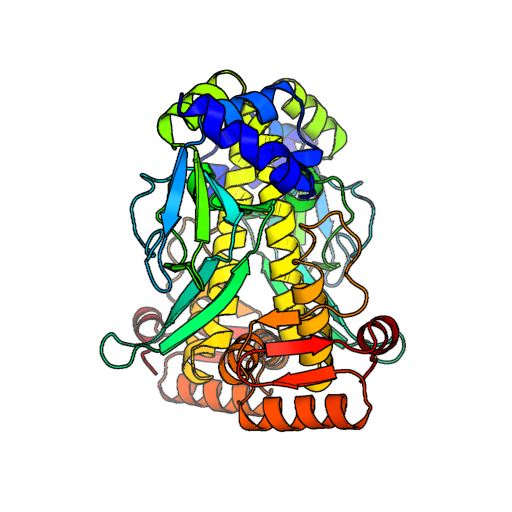 14.125 -13.438 -13.352 1 92.5 186 LEU B N 1
ATOM 3258 C CA . LEU B 1 186 ? 13.406 -13.297 -12.086 1 92.5 186 LEU B CA 1
ATOM 3259 C C . LEU B 1 186 ? 13.625 -14.516 -11.195 1 92.5 186 LEU B C 1
ATOM 3261 O O . LEU B 1 186 ? 13.359 -15.648 -11.609 1 92.5 186 LEU B O 1
ATOM 3265 N N . ASP B 1 187 ? 14.188 -14.312 -10.07 1 89.25 187 ASP B N 1
ATOM 3266 C CA . ASP B 1 187 ? 14.352 -15.391 -9.102 1 89.25 187 ASP B CA 1
ATOM 3267 C C . ASP B 1 187 ? 13.07 -15.609 -8.312 1 89.25 187 ASP B C 1
ATOM 3269 O O . ASP B 1 187 ? 12.844 -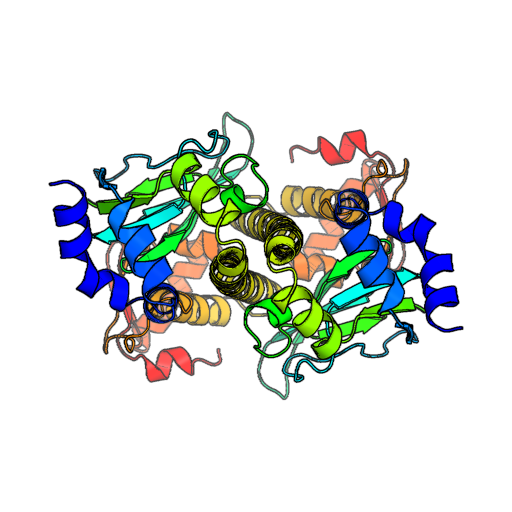14.961 -7.289 1 89.25 187 ASP B O 1
ATOM 3273 N N . ILE B 1 188 ? 12.281 -16.484 -8.766 1 89.94 188 ILE B N 1
ATOM 3274 C CA . ILE B 1 188 ? 10.984 -16.75 -8.156 1 89.94 188 ILE B CA 1
ATOM 3275 C C . ILE B 1 188 ? 10.531 -18.156 -8.508 1 89.94 188 ILE B C 1
ATOM 3277 O O . ILE B 1 188 ? 10.727 -18.625 -9.633 1 89.94 188 ILE B O 1
ATOM 3281 N N . THR B 1 189 ? 10.023 -18.875 -7.535 1 90.06 189 THR B N 1
ATOM 3282 C CA . THR B 1 189 ? 9.492 -20.219 -7.777 1 90.06 189 THR B CA 1
ATOM 3283 C C . THR B 1 189 ? 8.031 -20.156 -8.211 1 90.06 189 THR B C 1
ATOM 3285 O O . THR B 1 189 ? 7.371 -19.125 -8.023 1 90.06 189 THR B O 1
ATOM 3288 N N . GLN B 1 190 ? 7.578 -21.219 -8.781 1 92.94 190 GLN B N 1
ATOM 3289 C CA . GLN B 1 190 ? 6.18 -21.328 -9.188 1 92.94 190 GLN B CA 1
ATOM 3290 C C . GLN B 1 190 ? 5.25 -21.219 -7.977 1 92.94 190 GLN B C 1
ATOM 3292 O O . GLN B 1 190 ? 4.168 -20.641 -8.07 1 92.94 190 GLN B O 1
ATOM 3297 N N . GLU B 1 191 ? 5.676 -21.703 -6.906 1 89.88 191 GLU B N 1
ATOM 3298 C CA . GLU B 1 191 ? 4.883 -21.641 -5.684 1 89.88 191 GLU B CA 1
ATOM 3299 C C . GLU B 1 191 ? 4.77 -20.219 -5.172 1 89.88 191 GLU B C 1
ATOM 3301 O O . GLU B 1 191 ? 3.688 -19.766 -4.781 1 89.88 191 GLU B O 1
ATOM 3306 N N . GLN B 1 192 ? 5.871 -19.547 -5.148 1 88.31 192 GLN B N 1
ATOM 3307 C CA . GLN B 1 192 ? 5.871 -18.156 -4.715 1 88.31 192 GLN B CA 1
ATOM 3308 C C . GLN B 1 192 ? 4.984 -17.297 -5.613 1 88.31 192 GLN B C 1
ATOM 3310 O O . GLN B 1 192 ? 4.191 -16.484 -5.121 1 88.31 192 GLN B O 1
ATOM 3315 N N . LEU B 1 193 ? 5.133 -17.5 -6.867 1 92.5 193 LEU B N 1
ATOM 3316 C CA . LEU B 1 193 ? 4.332 -16.75 -7.832 1 92.5 193 LEU B CA 1
ATOM 3317 C C . LEU B 1 193 ? 2.848 -17.062 -7.656 1 92.5 193 LEU B C 1
ATOM 3319 O O . LEU B 1 193 ? 2.012 -16.156 -7.695 1 92.5 193 LEU B O 1
ATOM 3323 N N . ALA B 1 194 ? 2.494 -18.344 -7.48 1 92.44 194 ALA B N 1
ATOM 3324 C CA . ALA B 1 194 ? 1.115 -18.766 -7.25 1 92.44 194 ALA B CA 1
ATOM 3325 C C . ALA B 1 194 ? 0.505 -18.031 -6.059 1 92.44 194 ALA B C 1
ATOM 3327 O O . ALA B 1 194 ? -0.615 -17.531 -6.145 1 92.44 194 ALA B O 1
ATOM 3328 N N . ARG B 1 195 ? 1.231 -17.906 -5.035 1 87.25 195 ARG B N 1
ATOM 3329 C CA . ARG B 1 195 ? 0.75 -17.234 -3.826 1 87.25 195 ARG B CA 1
ATOM 3330 C C . ARG B 1 195 ? 0.561 -15.742 -4.059 1 87.25 195 ARG B C 1
ATOM 3332 O O . ARG B 1 195 ? -0.447 -15.172 -3.645 1 87.25 195 ARG B O 1
ATOM 3339 N N . MET B 1 196 ? 1.51 -15.156 -4.719 1 88 196 MET B N 1
ATOM 3340 C CA . MET B 1 196 ? 1.421 -13.727 -5.012 1 88 196 MET B CA 1
ATOM 3341 C C . MET B 1 196 ? 0.178 -13.422 -5.84 1 88 196 MET B C 1
ATOM 3343 O O . MET B 1 196 ? -0.413 -12.344 -5.703 1 88 196 MET B O 1
ATOM 3347 N N . LEU B 1 197 ? -0.231 -14.383 -6.602 1 91.19 197 LEU B N 1
ATOM 3348 C CA . LEU B 1 197 ? -1.297 -14.156 -7.574 1 91.19 197 LEU B CA 1
ATOM 3349 C C . LEU B 1 197 ? -2.613 -14.75 -7.086 1 91.19 197 LEU B C 1
ATOM 3351 O O . LEU B 1 197 ? -3.631 -14.664 -7.777 1 91.19 197 LEU B O 1
ATOM 3355 N N . SER B 1 198 ? -2.607 -15.328 -5.953 1 89 198 SER B N 1
ATOM 3356 C CA . SER B 1 198 ? -3.779 -15.969 -5.359 1 89 198 SER B CA 1
ATOM 3357 C C . SER B 1 198 ? -4.41 -16.969 -6.32 1 89 198 SER B C 1
ATOM 3359 O O . SER B 1 198 ? -5.621 -16.938 -6.543 1 89 198 SER B O 1
ATOM 3361 N N . ILE B 1 199 ? -3.605 -17.719 -6.879 1 91.44 199 ILE B N 1
ATOM 3362 C CA . ILE B 1 199 ? -4.027 -18.844 -7.699 1 91.44 199 ILE B CA 1
ATOM 3363 C C . ILE B 1 199 ? -3.227 -20.094 -7.312 1 91.44 199 ILE B C 1
ATOM 3365 O O . ILE B 1 199 ? -2.262 -20 -6.551 1 91.44 199 ILE B O 1
ATOM 3369 N N . SER B 1 200 ? -3.68 -21.234 -7.797 1 92.25 200 SER B N 1
ATOM 3370 C CA . SER B 1 200 ? -2.998 -22.469 -7.449 1 92.25 200 SER B CA 1
ATOM 3371 C C . SER B 1 200 ? -1.67 -22.594 -8.188 1 92.25 200 SER B C 1
ATOM 3373 O O . SER B 1 200 ? -1.476 -21.984 -9.234 1 92.25 200 SER B O 1
ATOM 3375 N N . ARG B 1 201 ? -0.787 -23.406 -7.629 1 93.06 201 ARG B N 1
ATOM 3376 C CA . ARG B 1 201 ? 0.475 -23.734 -8.289 1 93.06 201 ARG B CA 1
ATOM 3377 C C . ARG B 1 201 ? 0.234 -24.391 -9.641 1 93.06 201 ARG B C 1
ATOM 3379 O O . ARG B 1 201 ? 0.946 -24.125 -10.609 1 93.06 201 ARG B O 1
ATOM 3386 N N . GLN B 1 202 ? -0.767 -25.234 -9.641 1 96.19 202 GLN B N 1
ATOM 3387 C CA . GLN B 1 202 ? -1.1 -25.922 -10.883 1 96.19 202 GLN B CA 1
ATOM 3388 C C . GLN B 1 202 ? -1.505 -24.938 -11.969 1 96.19 202 GLN B C 1
ATOM 3390 O O . GLN B 1 202 ? -1.016 -25 -13.102 1 96.19 202 GLN B O 1
ATOM 3395 N N . THR B 1 203 ? -2.35 -24.047 -11.617 1 95.62 203 THR B N 1
ATOM 3396 C CA . THR B 1 203 ? -2.766 -23.016 -12.555 1 95.62 203 THR B CA 1
ATOM 3397 C C . THR B 1 203 ? -1.573 -22.172 -13 1 95.62 203 THR B C 1
ATOM 3399 O O . THR B 1 203 ? -1.412 -21.891 -14.188 1 95.62 203 THR B O 1
ATOM 3402 N N . THR B 1 204 ? -0.8 -21.797 -12.094 1 96.5 204 THR B N 1
ATOM 3403 C CA . THR B 1 204 ? 0.4 -21.031 -12.383 1 96.5 204 THR B CA 1
ATOM 3404 C C . THR B 1 204 ? 1.284 -21.75 -13.391 1 96.5 204 THR B C 1
ATOM 3406 O O . THR B 1 204 ? 1.741 -21.172 -14.375 1 96.5 204 THR B O 1
ATOM 3409 N N . ASN B 1 205 ? 1.469 -22.984 -13.195 1 96.94 205 ASN B N 1
ATOM 3410 C CA . ASN B 1 205 ? 2.318 -23.797 -14.062 1 96.94 205 ASN B CA 1
ATOM 3411 C C . ASN B 1 205 ? 1.763 -23.859 -15.484 1 96.94 205 ASN B C 1
ATOM 3413 O O . ASN B 1 205 ? 2.51 -23.734 -16.453 1 96.94 205 ASN B O 1
ATOM 3417 N N . VAL B 1 206 ? 0.486 -24.047 -15.531 1 97.75 206 VAL B N 1
ATOM 3418 C CA . VAL B 1 206 ? -0.161 -24.125 -16.844 1 97.75 206 VAL B CA 1
ATOM 3419 C C . VAL B 1 206 ? 0.039 -22.797 -17.578 1 97.75 206 VAL B C 1
ATOM 3421 O O . VAL B 1 206 ? 0.378 -22.797 -18.766 1 97.75 206 VAL B O 1
ATOM 3424 N N . LEU B 1 207 ? -0.159 -21.766 -16.906 1 96.69 207 LEU B N 1
ATOM 3425 C CA . LEU B 1 207 ? -0.024 -20.453 -17.516 1 96.69 207 LEU B CA 1
ATOM 3426 C C . LEU B 1 207 ? 1.419 -20.188 -17.938 1 96.69 207 LEU B C 1
ATOM 3428 O O . LEU B 1 207 ? 1.667 -19.656 -19.031 1 96.69 207 LEU B O 1
ATOM 3432 N N . LEU B 1 208 ? 2.326 -20.516 -17.109 1 97.19 208 LEU B N 1
ATOM 3433 C CA . LEU B 1 208 ? 3.74 -20.344 -17.422 1 97.19 208 LEU B CA 1
ATOM 3434 C C . LEU B 1 208 ? 4.133 -21.188 -18.641 1 97.19 208 LEU B C 1
ATOM 3436 O O . LEU B 1 208 ? 4.891 -20.719 -19.5 1 97.19 208 LEU B O 1
ATOM 3440 N N . GLN B 1 209 ? 3.652 -22.359 -18.688 1 97.12 209 GLN B N 1
ATOM 3441 C CA . GLN B 1 209 ? 3.926 -23.219 -19.828 1 97.12 209 GLN B CA 1
ATOM 3442 C C . GLN B 1 209 ? 3.383 -22.609 -21.109 1 97.12 209 GLN B C 1
ATOM 3444 O O . GLN B 1 209 ? 4.016 -22.703 -22.172 1 97.12 209 GLN B O 1
ATOM 3449 N N . GLY B 1 210 ? 2.215 -22.109 -21 1 96.31 210 GLY B N 1
ATOM 3450 C CA . GLY B 1 210 ? 1.655 -21.406 -22.156 1 96.31 210 GLY B CA 1
ATOM 3451 C C . GLY B 1 210 ? 2.535 -20.281 -22.656 1 96.31 210 GLY B C 1
ATOM 3452 O O . GLY B 1 210 ? 2.785 -20.172 -23.859 1 96.31 210 GLY B O 1
ATOM 3453 N N . LEU B 1 211 ? 2.99 -19.484 -21.766 1 96.12 211 LEU B N 1
ATOM 3454 C CA . LEU B 1 211 ? 3.875 -18.391 -22.125 1 96.12 211 LEU B CA 1
ATOM 3455 C C . LEU B 1 211 ? 5.184 -18.906 -22.719 1 96.12 211 LEU B C 1
ATOM 3457 O O . LEU B 1 211 ? 5.723 -18.328 -23.656 1 96.12 211 LEU B O 1
ATOM 3461 N N . GLN B 1 212 ? 5.641 -19.938 -22.141 1 97.19 212 GLN B N 1
ATOM 3462 C CA . GLN B 1 212 ? 6.875 -20.562 -22.625 1 97.19 212 GLN B CA 1
ATOM 3463 C C . GLN B 1 212 ? 6.695 -21.125 -24.031 1 97.19 212 GLN B C 1
ATOM 3465 O O . GLN B 1 212 ? 7.574 -20.984 -24.875 1 97.19 212 GLN B O 1
ATOM 3470 N N . ALA B 1 213 ? 5.625 -21.781 -24.25 1 97.12 213 ALA B N 1
ATOM 3471 C CA . ALA B 1 213 ? 5.328 -22.359 -25.562 1 97.12 213 ALA B CA 1
ATOM 3472 C C . ALA B 1 213 ? 5.277 -21.266 -26.641 1 97.12 213 ALA B C 1
ATOM 3474 O O . ALA B 1 213 ? 5.629 -21.516 -27.797 1 97.12 213 ALA B O 1
ATOM 3475 N N . ARG B 1 214 ? 4.891 -20.141 -26.25 1 95.31 214 ARG B N 1
ATOM 3476 C CA . ARG B 1 214 ? 4.797 -19.016 -27.188 1 95.31 214 ARG B CA 1
ATOM 3477 C C . ARG B 1 214 ? 6.137 -18.297 -27.312 1 95.31 214 ARG B C 1
ATOM 3479 O O . ARG B 1 214 ? 6.238 -17.281 -28 1 95.31 214 ARG B O 1
ATOM 3486 N N . GLY B 1 215 ? 7.078 -18.766 -26.531 1 95.44 215 GLY B N 1
ATOM 3487 C CA . GLY B 1 215 ? 8.43 -18.234 -26.625 1 95.44 215 GLY B CA 1
ATOM 3488 C C . GLY B 1 215 ? 8.609 -16.938 -25.859 1 95.44 215 GLY B C 1
ATOM 3489 O O . GLY B 1 215 ? 9.555 -16.188 -26.109 1 95.44 215 GLY B O 1
ATOM 3490 N N . LEU B 1 216 ? 7.777 -16.625 -24.938 1 96 216 LEU B N 1
ATOM 3491 C CA . LEU B 1 216 ? 7.832 -15.352 -24.234 1 96 216 LEU B CA 1
ATOM 3492 C C . LEU B 1 216 ? 8.75 -15.43 -23.031 1 96 216 LEU B C 1
ATOM 3494 O O . LEU B 1 216 ? 9.391 -14.445 -22.656 1 96 216 LEU B O 1
ATOM 3498 N N . ILE B 1 217 ? 8.766 -16.594 -22.469 1 97.5 217 ILE B N 1
ATOM 3499 C CA . ILE B 1 217 ? 9.578 -16.781 -21.266 1 97.5 217 ILE B CA 1
ATOM 3500 C C . ILE B 1 217 ? 10.242 -18.156 -21.297 1 97.5 217 ILE B C 1
ATOM 3502 O O . ILE B 1 217 ? 9.922 -18.984 -22.141 1 97.5 217 ILE B O 1
ATOM 3506 N N . ARG B 1 218 ? 11.227 -18.344 -20.469 1 97.62 218 ARG B N 1
ATOM 3507 C CA . ARG B 1 218 ? 11.836 -19.625 -20.172 1 97.62 218 ARG B CA 1
ATOM 3508 C C . ARG B 1 218 ? 11.812 -19.906 -18.672 1 97.62 218 ARG B C 1
ATOM 3510 O O . ARG B 1 218 ? 12.281 -19.094 -17.875 1 97.62 218 ARG B O 1
ATOM 3517 N N . VAL B 1 219 ? 11.195 -20.969 -18.312 1 96.44 219 VAL B N 1
ATOM 3518 C CA . VAL B 1 219 ? 11.07 -21.328 -16.891 1 96.44 219 VAL B CA 1
ATOM 3519 C C . VAL B 1 219 ? 12.156 -22.344 -16.531 1 96.44 219 VAL B C 1
ATOM 3521 O O . VAL B 1 219 ? 12.305 -23.375 -17.188 1 96.44 219 VAL B O 1
ATOM 3524 N N . GLN B 1 220 ? 12.961 -21.984 -15.602 1 92.19 220 GLN B N 1
ATOM 3525 C CA . GLN B 1 220 ? 13.969 -22.859 -15.023 1 92.19 220 GLN B CA 1
ATOM 3526 C C . GLN B 1 220 ? 13.766 -23.031 -13.516 1 92.19 220 GLN B C 1
ATOM 3528 O O . GLN B 1 220 ? 12.844 -22.438 -12.945 1 92.19 220 GLN B O 1
ATOM 3533 N N . ARG B 1 221 ? 14.492 -23.938 -12.969 1 86.25 221 ARG B N 1
ATOM 3534 C CA . ARG B 1 221 ? 14.336 -24.156 -11.531 1 86.25 221 ARG B CA 1
ATOM 3535 C C . ARG B 1 221 ? 14.594 -22.875 -10.758 1 86.25 221 ARG B C 1
ATOM 3537 O O . ARG B 1 221 ? 15.711 -22.344 -10.758 1 86.25 221 ARG B O 1
ATOM 3544 N N . GLY B 1 222 ? 13.57 -22.328 -10.203 1 87.44 222 GLY B N 1
ATOM 3545 C CA . GLY B 1 222 ? 13.656 -21.188 -9.312 1 87.44 222 GLY B CA 1
ATOM 3546 C C . GLY B 1 222 ? 13.828 -19.875 -10.047 1 87.44 222 GLY B C 1
ATOM 3547 O O . GLY B 1 222 ? 14.094 -18.844 -9.422 1 87.44 222 GLY B O 1
ATOM 3548 N N . GLU B 1 223 ? 13.75 -19.953 -11.336 1 92.94 223 GLU B N 1
ATOM 3549 C CA . GLU B 1 223 ? 14 -18.734 -12.102 1 92.94 223 GLU B CA 1
ATOM 3550 C C . GLU B 1 223 ? 13.102 -18.672 -13.336 1 92.94 223 GLU B C 1
ATOM 3552 O O . GLU B 1 223 ? 12.812 -19.688 -13.953 1 92.94 223 GLU B O 1
ATOM 3557 N N . ILE B 1 224 ? 12.703 -17.469 -13.688 1 95.94 224 ILE B N 1
ATOM 3558 C CA . ILE B 1 224 ? 11.953 -17.203 -14.914 1 95.94 224 ILE B CA 1
ATOM 3559 C C . ILE B 1 224 ? 12.68 -16.141 -15.742 1 95.94 224 ILE B C 1
ATOM 3561 O O . ILE B 1 224 ? 12.906 -15.023 -15.266 1 95.94 224 ILE B O 1
ATOM 3565 N N . GLU B 1 225 ? 13.055 -16.531 -16.922 1 96.56 225 GLU B N 1
ATOM 3566 C CA . GLU B 1 225 ? 13.68 -15.594 -17.844 1 96.56 225 GLU B CA 1
ATOM 3567 C C . GLU B 1 225 ? 12.664 -15.047 -18.844 1 96.56 225 GLU B C 1
ATOM 3569 O O . GLU B 1 225 ? 11.93 -15.812 -19.469 1 96.56 225 GLU B O 1
ATOM 3574 N N . ILE B 1 226 ? 12.586 -13.742 -18.969 1 96.19 226 ILE B N 1
ATOM 3575 C CA . ILE B 1 226 ? 11.711 -13.133 -19.953 1 96.19 226 ILE B CA 1
ATOM 3576 C C . ILE B 1 226 ? 12.453 -12.984 -21.281 1 96.19 226 ILE B C 1
ATOM 3578 O O . ILE B 1 226 ? 13.43 -12.234 -21.375 1 96.19 226 ILE B O 1
ATOM 3582 N N . LEU B 1 227 ? 12 -13.609 -22.297 1 96.44 227 LEU B N 1
ATOM 3583 C CA . LEU B 1 227 ? 12.68 -13.672 -23.594 1 96.44 227 LEU B CA 1
ATOM 3584 C C . LEU B 1 227 ? 12.203 -12.555 -24.516 1 96.44 227 LEU B C 1
ATOM 3586 O O . LEU B 1 227 ? 12.992 -12.008 -25.281 1 96.44 227 LEU B O 1
ATOM 3590 N N . GLN B 1 228 ? 10.992 -12.258 -24.5 1 94.06 228 GLN B N 1
ATOM 3591 C CA . GLN B 1 228 ? 10.398 -11.219 -25.328 1 94.06 228 GLN B CA 1
ATOM 3592 C C . GLN B 1 228 ? 9.695 -10.164 -24.484 1 94.06 228 GLN B C 1
ATOM 3594 O O . GLN B 1 228 ? 8.484 -10.242 -24.25 1 94.06 228 GLN B O 1
ATOM 3599 N N . TRP B 1 229 ? 10.344 -9.133 -24.172 1 91.25 229 TRP B N 1
ATOM 3600 C CA . TRP B 1 229 ? 9.898 -8.117 -23.219 1 91.25 229 TRP B CA 1
ATOM 3601 C C . TRP B 1 229 ? 8.664 -7.391 -23.75 1 91.25 229 TRP B C 1
ATOM 3603 O O . TRP B 1 229 ? 7.633 -7.34 -23.078 1 91.25 229 TRP B O 1
ATOM 3613 N N . GLN B 1 230 ? 8.805 -6.914 -24.938 1 88.75 230 GLN B N 1
ATOM 3614 C CA . GLN B 1 230 ? 7.73 -6.109 -25.516 1 88.75 230 GLN B CA 1
ATOM 3615 C C . GLN B 1 230 ? 6.453 -6.926 -25.672 1 88.75 230 GLN B C 1
ATOM 3617 O O . GLN B 1 230 ? 5.355 -6.43 -25.422 1 88.75 230 GLN B O 1
ATOM 3622 N N . ALA B 1 231 ? 6.625 -8.172 -26.094 1 90 231 ALA B N 1
ATOM 3623 C CA . ALA B 1 231 ? 5.473 -9.039 -26.281 1 90 231 ALA B CA 1
ATOM 3624 C C . ALA B 1 231 ? 4.797 -9.359 -24.953 1 90 231 ALA B C 1
ATOM 3626 O O . ALA B 1 231 ? 3.566 -9.422 -24.875 1 90 231 ALA B O 1
ATOM 3627 N N . LEU B 1 232 ? 5.555 -9.547 -23.906 1 91.56 232 LEU B N 1
ATOM 3628 C CA . LEU B 1 232 ? 4.992 -9.844 -22.578 1 91.56 232 LEU B CA 1
ATOM 3629 C C . LEU B 1 232 ? 4.234 -8.641 -22.031 1 91.56 232 LEU B C 1
ATOM 3631 O O . LEU B 1 232 ? 3.15 -8.789 -21.469 1 91.56 232 LEU B O 1
ATOM 3635 N N . CYS B 1 233 ? 4.754 -7.461 -22.25 1 87.81 233 CYS B N 1
ATOM 3636 C CA . CYS B 1 233 ? 4.121 -6.23 -21.781 1 87.81 233 CYS B CA 1
ATOM 3637 C C . CYS B 1 233 ? 2.801 -5.992 -22.516 1 87.81 233 CYS B C 1
ATOM 3639 O O . CYS B 1 233 ? 1.89 -5.371 -21.953 1 87.81 233 CYS B O 1
ATOM 3641 N N . ALA B 1 234 ? 2.748 -6.477 -23.703 1 82.12 234 ALA B N 1
ATOM 3642 C CA . ALA B 1 234 ? 1.574 -6.238 -24.531 1 82.12 234 ALA B CA 1
ATOM 3643 C C . ALA B 1 234 ? 0.51 -7.305 -24.297 1 82.12 234 ALA B C 1
ATOM 3645 O O . ALA B 1 234 ? -0.584 -7.234 -24.859 1 82.12 234 ALA B O 1
ATOM 3646 N N . GLU B 1 235 ? 0.953 -8.273 -23.578 1 74.62 235 GLU B N 1
ATOM 3647 C CA . GLU B 1 235 ? 0.045 -9.406 -23.391 1 74.62 235 GLU B CA 1
ATOM 3648 C C . GLU B 1 235 ? -1.304 -8.938 -22.844 1 74.62 235 GLU B C 1
ATOM 3650 O O . GLU B 1 235 ? -1.362 -8.219 -21.844 1 74.62 235 GLU B O 1
ATOM 3655 N N . ARG B 1 236 ? -2.279 -8.898 -23.719 1 63.66 236 ARG B N 1
ATOM 3656 C CA . ARG B 1 236 ? -3.684 -8.633 -23.438 1 63.66 236 ARG B CA 1
ATOM 3657 C C . ARG B 1 236 ? -4.453 -9.93 -23.203 1 63.66 236 ARG B C 1
ATOM 3659 O O . ARG B 1 236 ? -4.648 -10.711 -24.141 1 63.66 236 ARG B O 1
ATOM 3666 N N . PHE B 1 237 ? -4.125 -10.688 -22.328 1 52 237 PHE B N 1
ATOM 3667 C CA . PHE B 1 237 ? -4.859 -11.945 -22.312 1 52 237 PHE B CA 1
ATOM 3668 C C . PHE B 1 237 ? -6.352 -11.703 -22.516 1 52 237 PHE B C 1
ATOM 3670 O O . PHE B 1 237 ? -6.863 -10.641 -22.172 1 52 237 PHE B O 1
#

Solvent-accessible surface area (backbone atoms only — not comparable to full-atom values): 24250 Å² total; per-residue (Å²): 112,60,43,58,55,36,55,72,44,43,74,47,36,53,43,3,40,65,60,53,67,46,56,65,70,59,48,50,48,51,35,56,56,16,38,78,44,77,35,47,59,68,36,69,78,47,47,50,62,37,70,63,71,63,28,39,35,31,29,62,34,50,30,41,32,34,28,45,78,37,72,56,87,92,63,49,39,76,40,57,73,47,74,43,40,57,25,34,70,48,49,57,54,36,71,52,63,69,46,48,39,89,39,30,31,26,18,74,30,65,22,32,32,35,37,26,48,30,66,68,50,50,55,49,37,70,77,42,27,58,52,35,41,60,53,31,31,54,49,34,50,53,42,52,46,53,50,49,51,53,43,35,51,38,57,46,57,68,68,41,40,50,44,52,49,54,52,37,60,61,42,50,62,68,36,44,61,65,74,64,60,72,60,40,72,42,83,48,38,62,60,46,52,10,27,64,63,55,48,49,49,66,58,41,50,53,51,50,47,52,39,32,73,71,55,34,33,47,80,50,94,48,27,37,34,35,61,31,52,70,62,47,73,60,57,69,109,113,61,43,58,54,36,55,71,44,43,72,47,37,53,43,4,41,64,60,53,68,46,56,66,70,60,47,49,48,49,35,55,56,17,39,76,43,79,34,49,59,66,36,68,78,47,45,50,62,36,69,61,71,65,27,39,35,30,30,64,34,50,30,39,32,31,29,44,77,36,72,57,87,93,62,50,40,74,42,56,72,47,74,42,41,59,23,35,70,48,50,56,53,36,68,52,63,68,45,47,38,89,38,29,30,24,19,73,30,65,20,32,30,34,39,26,48,31,65,69,50,50,57,48,36,71,76,41,26,58,53,36,41,58,52,31,31,54,48,35,49,53,41,52,45,51,49,50,51,53,43,36,53,38,58,46,57,69,68,42,38,50,44,51,49,54,49,37,57,61,41,48,62,68,36,44,61,65,74,65,60,74,60,40,72,42,84,47,40,62,59,45,51,10,28,64,63,55,47,50,48,66,56,40,49,53,49,50,49,52,39,31,74,71,54,33,33,46,82,52,93,48,27,37,33,35,59,31,54,70,61,48,74,59,58,71,110

InterPro domains:
  IPR000595 Cyclic nucleotide-binding domain [PF00027] (37-128)
  IPR000595 Cyclic nucleotide-binding domain [PS50042] (18-119)
  IPR000595 Cyclic nucleotide-binding domain [SM00100] (18-143)
  IPR000595 Cyclic nucleotide-binding domain [cd00038] (18-135)
  IPR012318 Crp-type HTH domain [PF13545] (160-234)
  IPR012318 Crp-type HTH domain [PS51063] (156-230)
  IPR012318 Crp-type HTH domain [SM00419] (180-228)
  IPR014710 RmlC-like jelly roll fold [G3DSA:2.60.120.10] (7-156)
  IPR018490 Cyclic nucleotide-binding domain superfamily [SSF51206] (13-154)
  IPR036388 Winged helix-like DNA-binding domain superfamily [G3DSA:1.10.10.10] (158-236)
  IPR036390 Winged helix DNA-binding domain superfamily [SSF46785] (158-234)
  IPR050397 Global Transcriptional Regulators in Environmental Response [PTHR24567] (16-232)

Secondary structure (DSSP, 8-state):
-HHHHHHTTHHHHTTBHHHHHS-HHHHHHHHHH-EEEEE-TT-EEE-TT--TT--EEEEEES-EEEEEEES-GGG-EEEEEEEE-TT-EE-HHHHHH-PPPSSEEEESSSEEEEEE-HHHHHHHHHH-TTHHHHHHHHHHHHHHHHHHHHHHHHHS-HHHHHHHHHHHHHTGGGTB-SPPPSS-EEE--HHHHHHHHTS-HHHHHHHHHHHHHTTSEEEETTEEEES-HHHHHT---/-HHHHHHTTHHHHTTBHHHHHS-HHHHHHHHHH-EEEEE-TT-EEE-TT--TT--EEEEEES-EEEEEEES-GGG-EEEEEEEE-TT-EE-HHHHHH-PPPSSEEEESSSEEEEEE-HHHHHHHHHH-TTHHHHHHHHHHHHHHHHHHHHHHHHHS-HHHHHHHHHHHHHTGGGTB-SPPPSS-EEE--HHHHHHHTTS-HHHHHHHHHHHHHTTSEEEETTEEEES-HHHHHT---